Protein AF-0000000087275972 (afdb_homodimer)

Nearest PDB structures (foldseek):
  3mzk-assembly1_C  TM=5.414E-01  e=3.657E-06  Saccharomyces cerevisiae
  3mzk-assembly1_B  TM=5.253E-01  e=6.876E-06  Saccharomyces cerevisiae
  6zg5-assembly1_A  TM=3.771E-01  e=2.527E-02  Saccharomyces cerevisiae S288C
  4bzk-assembly1_A  TM=3.781E-01  e=2.527E-02  Saccharomyces cerevisiae
  8f5p-assembly1_C  TM=3.212E-01  e=9.756E-01  Leishmania tarentolae

InterPro domains:
  IPR024298 Sec16, Sec23-binding domain [PF12931] (43-301)

Solvent-accessible surface area (backbone atoms only — not comparable to full-atom values): 32521 Å² total; per-residue (Å²): 135,87,48,64,58,60,55,57,42,50,65,67,52,65,72,78,64,72,73,80,69,69,84,67,63,55,54,37,82,76,73,53,71,69,52,45,39,52,35,52,51,51,29,42,53,28,33,37,70,44,36,54,69,62,20,35,52,48,19,54,74,47,64,39,42,44,64,23,48,57,49,18,51,74,75,30,69,64,48,25,25,50,49,40,38,50,44,26,67,54,39,25,33,69,32,33,46,59,24,43,50,36,21,31,74,34,66,34,51,75,59,55,43,50,29,75,58,79,72,69,84,60,78,79,66,73,73,63,75,68,72,58,52,87,51,64,28,64,37,33,67,73,36,36,66,53,36,51,34,26,45,68,50,51,74,52,74,60,46,54,60,43,36,40,49,51,12,52,45,32,33,73,76,67,64,32,43,53,60,13,46,45,27,31,47,70,50,63,54,73,66,31,50,89,51,94,83,46,89,35,55,41,49,66,33,48,52,80,86,34,66,87,63,29,87,32,71,67,19,49,51,49,36,45,51,52,50,48,49,47,22,75,79,34,75,56,56,76,62,70,55,46,50,65,54,54,53,51,49,34,50,50,32,40,72,74,64,38,46,69,58,20,45,52,50,38,51,53,52,45,53,55,51,65,66,50,54,86,52,69,73,54,50,56,51,46,50,53,41,50,51,51,46,50,51,54,53,53,54,68,75,97,133,86,49,66,62,59,56,57,46,51,66,66,53,66,72,78,63,72,71,78,70,67,84,66,64,53,53,36,83,75,72,51,71,69,51,45,37,51,37,50,50,50,30,43,52,28,33,38,70,44,36,55,68,60,19,36,53,46,19,55,75,47,64,41,41,44,64,22,49,56,50,19,51,74,74,29,70,66,47,27,26,52,50,40,38,49,46,26,66,54,38,24,33,69,31,34,45,60,25,43,49,37,20,31,73,34,66,34,50,74,59,56,42,48,29,74,58,80,74,68,84,59,74,80,62,72,72,64,75,68,71,58,52,86,48,64,30,66,37,32,66,73,37,36,66,54,36,51,36,27,44,69,49,52,74,50,74,58,46,53,59,42,36,40,49,51,14,50,44,32,34,74,75,67,63,33,44,53,61,13,46,48,27,31,48,72,50,64,54,73,67,30,49,89,54,94,82,46,89,34,55,40,49,66,34,50,53,80,86,33,66,88,62,29,85,33,71,68,18,50,51,48,36,46,51,51,50,49,52,48,23,76,77,35,74,56,57,75,64,70,55,46,51,67,54,54,52,51,49,31,50,50,32,42,73,76,64,37,46,70,57,19,43,51,50,37,52,54,53,43,53,53,52,64,66,49,54,86,50,70,73,55,50,55,50,45,50,53,41,50,51,51,45,49,52,53,53,54,56,69,74,96

Radius of gyration: 38.17 Å; Cα contacts (8 Å, |Δi|>4): 770; chains: 2; bounding box: 52×146×64 Å

Secondary structure (DSSP, 8-state):
---HHHHHHHHHHTSS---------SB--PPPHHHHHHHHHHHHHHHHTT-HHHHHHHHHHTT-HHHHHHHHHHH-HHHHHHHHHHHHHHHB-TT-HHHHHHHHHTT-GGGGG-------S-TT-TT------SS--HHHHHTHHHHHHHHHHS--TTHHHHHHHHHHHHHHHH--HHHHHHHHHHTTPPP--S-TT-S-SSTT--TTT-TTT---HHHHHHHHHHHHHHHHH-TT---GGGHHHHHHHHHHHHHTT-HHHHHHHHHHHHHHHHHH---HHHHHHHHHHHHHHHHHHHHHH-/---HHHHHHHHHHTTT---------SB--PPPHHHHHHHHHHHHHHHHTT-HHHHHHHHHHTT-HHHHHHHHHHH-HHHHHHHHHHHHHHHB-TT-HHHHHHHHHTT-GGGGG-------S-TT-TT------SS--HHHHHTHHHHHHHHHHS--TTHHHHHHHHHHHHHHHH--HHHHHHHHHHTTPPP--S-TT-S-SSTT--TTT-TTT---HHHHHHHHHHHHHHHHH-TT---GGGHHHHHHHHHHHHHTT-HHHHHHHHHHHHHHHHHH---HHHHHHHHHHHHHHHHHHHHHH-

Structure (mmCIF, N/CA/C/O backbone):
data_AF-0000000087275972-model_v1
#
loop_
_entity.id
_entity.type
_entity.pdbx_description
1 polymer 'Sec16 Sec23-binding domain-containing protein'
#
loop_
_atom_site.group_PDB
_atom_site.id
_atom_site.type_symbol
_atom_site.label_atom_id
_atom_site.label_alt_id
_atom_site.label_comp_id
_atom_site.label_asym_id
_atom_site.label_entity_id
_atom_site.label_seq_id
_atom_site.pdbx_PDB_ins_code
_atom_site.Cartn_x
_atom_site.Cartn_y
_atom_site.Cartn_z
_atom_site.occupancy
_atom_site.B_iso_or_equiv
_atom_site.auth_seq_id
_atom_site.auth_comp_id
_atom_site.auth_asym_id
_atom_site.auth_atom_id
_atom_site.pdbx_PDB_model_num
ATOM 1 N N . MET A 1 1 ? -8.531 26.266 -3.846 1 27.31 1 MET A N 1
ATOM 2 C CA . MET A 1 1 ? -9.391 27.203 -3.127 1 27.31 1 MET A CA 1
ATOM 3 C C . MET A 1 1 ? -8.641 27.844 -1.967 1 27.31 1 MET A C 1
ATOM 5 O O . MET A 1 1 ? -8.367 27.188 -0.958 1 27.31 1 MET A O 1
ATOM 9 N N . ASP A 1 2 ? -7.723 28.781 -2.25 1 37.59 2 ASP A N 1
ATOM 10 C CA . ASP A 1 2 ? -6.762 29.516 -1.423 1 37.59 2 ASP A CA 1
ATOM 11 C C . ASP A 1 2 ? -7.473 30.359 -0.373 1 37.59 2 ASP A C 1
ATOM 13 O O . ASP A 1 2 ? -7.938 31.453 -0.67 1 37.59 2 ASP A O 1
ATOM 17 N N . GLY A 1 3 ? -8.273 29.844 0.456 1 38.28 3 GLY A N 1
ATOM 18 C CA . GLY A 1 3 ? -9.07 30.656 1.356 1 38.28 3 GLY A CA 1
ATOM 19 C C . GLY A 1 3 ? -8.234 31.531 2.277 1 38.28 3 GLY A C 1
ATOM 20 O O . GLY A 1 3 ? -7.008 31.391 2.314 1 38.28 3 GLY A O 1
ATOM 21 N N . PRO A 1 4 ? -8.844 32.562 2.795 1 45.28 4 PRO A N 1
ATOM 22 C CA . PRO A 1 4 ? -8.273 33.594 3.674 1 45.28 4 PRO A CA 1
ATOM 23 C C . PRO A 1 4 ? -7.402 33 4.781 1 45.28 4 PRO A C 1
ATOM 25 O O . PRO A 1 4 ? -6.469 33.656 5.254 1 45.28 4 PRO A O 1
ATOM 28 N N . ASP A 1 5 ? -7.715 31.906 5.195 1 44.44 5 ASP A N 1
ATOM 29 C CA . ASP A 1 5 ? -6.98 31.266 6.281 1 44.44 5 ASP A CA 1
ATOM 30 C C . ASP A 1 5 ? -5.551 30.938 5.859 1 44.44 5 ASP A C 1
ATOM 32 O O . ASP A 1 5 ? -4.625 31 6.672 1 44.44 5 ASP A O 1
ATOM 36 N N . THR A 1 6 ? -5.363 30.625 4.629 1 45.81 6 THR A N 1
ATOM 37 C CA . THR A 1 6 ? -4.02 30.375 4.125 1 45.81 6 THR A CA 1
ATOM 38 C C . THR A 1 6 ? -3.186 31.656 4.148 1 45.81 6 THR A C 1
ATOM 40 O O . THR A 1 6 ? -1.983 31.609 4.426 1 45.81 6 THR A O 1
ATOM 43 N N . ALA A 1 7 ? -3.762 32.812 3.936 1 45.69 7 ALA A N 1
ATOM 44 C CA . ALA A 1 7 ? -3.047 34.062 3.859 1 45.69 7 ALA A CA 1
ATOM 45 C C . ALA A 1 7 ? -2.521 34.5 5.23 1 45.69 7 ALA A C 1
ATOM 47 O O . ALA A 1 7 ? -1.396 34.969 5.348 1 45.69 7 ALA A O 1
ATOM 48 N N . VAL A 1 8 ? -3.289 34.344 6.215 1 46.47 8 VAL A N 1
ATOM 49 C CA . VAL A 1 8 ? -2.85 34.75 7.547 1 46.47 8 VAL A CA 1
ATOM 50 C C . VAL A 1 8 ? -1.726 33.844 8.023 1 46.47 8 VAL A C 1
ATOM 52 O O . VAL A 1 8 ? -0.76 34.281 8.641 1 46.47 8 VAL A O 1
ATOM 55 N N . THR A 1 9 ? -1.815 32.594 7.582 1 46.62 9 THR A N 1
ATOM 56 C CA . THR A 1 9 ? -0.725 31.719 7.953 1 46.62 9 THR A CA 1
ATOM 57 C C . THR A 1 9 ? 0.576 32.125 7.273 1 46.62 9 THR A C 1
ATOM 59 O O . THR A 1 9 ? 1.652 32.031 7.867 1 46.62 9 THR A O 1
ATOM 62 N N . ALA A 1 10 ? 0.474 32.656 6.094 1 47.31 10 ALA A N 1
ATOM 63 C CA . ALA A 1 10 ? 1.655 33.25 5.449 1 47.31 10 ALA A CA 1
ATOM 64 C C . ALA A 1 10 ? 2.26 34.344 6.301 1 47.31 10 ALA A C 1
ATOM 66 O O . ALA A 1 10 ? 3.475 34.562 6.301 1 47.31 10 ALA A O 1
ATOM 67 N N . LEU A 1 11 ? 1.373 35.125 6.895 1 43.75 11 LEU A N 1
ATOM 68 C CA . LEU A 1 11 ? 1.875 36.219 7.699 1 43.75 11 LEU A CA 1
ATOM 69 C C . LEU A 1 11 ? 2.781 35.719 8.82 1 43.75 11 LEU A C 1
ATOM 71 O O . LEU A 1 11 ? 3.811 36.344 9.109 1 43.75 11 LEU A O 1
ATOM 75 N N . PHE A 1 12 ? 2.375 34.688 9.445 1 46.53 12 PHE A N 1
ATOM 76 C CA . PHE A 1 12 ? 3.215 34.219 10.539 1 46.53 12 PHE A CA 1
ATOM 77 C C . PHE A 1 12 ? 4.395 33.406 10.008 1 46.53 12 PHE A C 1
ATOM 79 O O . PHE A 1 12 ? 5.395 33.25 10.703 1 46.53 12 PHE A O 1
ATOM 86 N N . SER A 1 13 ? 4.273 32.906 8.781 1 44.28 13 SER A N 1
ATOM 87 C CA . SER A 1 13 ? 5.32 32.031 8.242 1 44.28 13 SER A CA 1
ATOM 88 C C . SER A 1 13 ? 6.555 32.844 7.863 1 44.28 13 SER A C 1
ATOM 90 O O . SER A 1 13 ? 7.621 32.281 7.609 1 44.28 13 SER A O 1
ATOM 92 N N . SER A 1 14 ? 6.508 34.125 7.492 1 39.81 14 SER A N 1
ATOM 93 C CA . SER A 1 14 ? 7.711 34.781 7.016 1 39.81 14 SER A CA 1
ATOM 94 C C . SER A 1 14 ? 8.828 34.719 8.055 1 39.81 14 SER A C 1
ATOM 96 O O . SER A 1 14 ? 9.984 35 7.746 1 39.81 14 SER A O 1
ATOM 98 N N . CYS A 1 15 ? 8.656 34.781 9.336 1 36.31 15 CYS A N 1
ATOM 99 C CA . CYS A 1 15 ? 9.781 35 10.234 1 36.31 15 CYS A CA 1
ATOM 100 C C . CYS A 1 15 ? 10.742 33.812 10.211 1 36.31 15 CYS A C 1
ATOM 102 O O . CYS A 1 15 ? 11.914 33.938 10.555 1 36.31 15 CYS A O 1
ATOM 104 N N . SER A 1 16 ? 10.453 32.625 10.445 1 38.44 16 SER A N 1
ATOM 105 C CA . SER A 1 16 ? 11.445 31.641 10.859 1 38.44 16 SER A CA 1
ATOM 106 C C . SER A 1 16 ? 12.055 30.938 9.656 1 38.44 16 SER A C 1
ATOM 108 O O . SER A 1 16 ? 11.766 29.75 9.422 1 38.44 16 SER A O 1
ATOM 110 N N . SER A 1 17 ? 12.172 31.547 8.5 1 37.47 17 SER A N 1
ATOM 111 C CA . SER A 1 17 ? 12.641 30.828 7.328 1 37.47 17 SER A CA 1
ATOM 112 C C . SER A 1 17 ? 14.055 30.281 7.539 1 37.47 17 SER A C 1
ATOM 114 O O . SER A 1 17 ? 14.469 29.328 6.879 1 37.47 17 SER A O 1
ATOM 116 N N . HIS A 1 18 ? 15.016 31.188 8.047 1 35.19 18 HIS A N 1
ATOM 117 C CA . HIS A 1 18 ? 16.406 30.953 7.66 1 35.19 18 HIS A CA 1
ATOM 118 C C . HIS A 1 18 ? 16.969 29.719 8.336 1 35.19 18 HIS A C 1
ATOM 120 O O . HIS A 1 18 ? 18.188 29.516 8.375 1 35.19 18 HIS A O 1
ATOM 126 N N . SER A 1 19 ? 16.484 29.219 9.352 1 36.25 19 SER A N 1
ATOM 127 C CA . SER A 1 19 ? 17.422 28.312 10.008 1 36.25 19 SER A CA 1
ATOM 128 C C . SER A 1 19 ? 17.922 27.25 9.039 1 36.25 19 SER A C 1
ATOM 130 O O . SER A 1 19 ? 17.141 26.672 8.281 1 36.25 19 SER A O 1
ATOM 132 N N . ALA A 1 20 ? 19.188 27.438 8.562 1 37 20 ALA A N 1
ATOM 133 C CA . ALA A 1 20 ? 20.062 26.484 7.895 1 37 20 ALA A CA 1
ATOM 134 C C . ALA A 1 20 ? 19.75 25.047 8.32 1 37 20 ALA A C 1
ATOM 136 O O . ALA A 1 20 ? 20.078 24.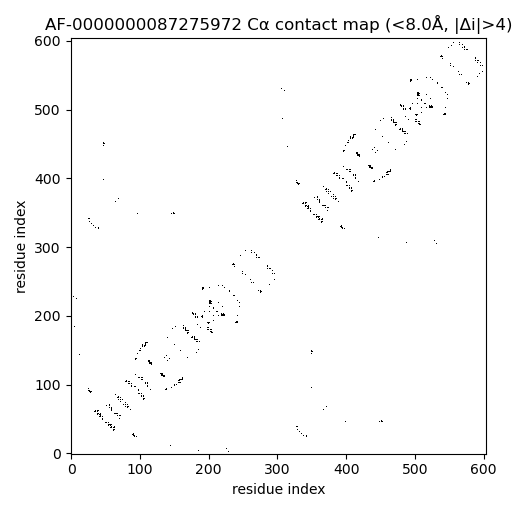641 9.438 1 37 20 ALA A O 1
ATOM 137 N N . ARG A 1 21 ? 18.719 24.5 8.039 1 41.66 21 ARG A N 1
ATOM 138 C CA . ARG A 1 21 ? 18.203 23.172 8.344 1 41.66 21 ARG A CA 1
ATOM 139 C C . ARG A 1 21 ? 19.266 22.109 8.125 1 41.66 21 ARG A C 1
ATOM 141 O O . ARG A 1 21 ? 19.703 21.875 6.996 1 41.66 21 ARG A O 1
ATOM 148 N N . MET A 1 22 ? 20.141 22.031 8.977 1 41.03 22 MET A N 1
ATOM 149 C CA . MET A 1 22 ? 20.969 20.844 9.062 1 41.03 22 MET A CA 1
ATOM 150 C C . MET A 1 22 ? 20.25 19.625 8.484 1 41.03 22 MET A C 1
ATOM 152 O O . MET A 1 22 ? 19.078 19.391 8.781 1 41.03 22 MET A O 1
ATOM 156 N N . ARG A 1 23 ? 20.703 19.109 7.395 1 49.19 23 ARG A N 1
ATOM 157 C CA . ARG A 1 23 ? 20.359 17.938 6.609 1 49.19 23 ARG A CA 1
ATOM 158 C C . ARG A 1 23 ? 19.906 16.797 7.512 1 49.19 23 ARG A C 1
ATOM 160 O O . ARG A 1 23 ? 20.703 15.891 7.82 1 49.19 23 ARG A O 1
ATOM 167 N N . ASP A 1 24 ? 19.141 17.109 8.648 1 62.16 24 ASP A N 1
ATOM 168 C CA . ASP A 1 24 ? 18.734 16.031 9.539 1 62.16 24 ASP A CA 1
ATOM 169 C C . ASP A 1 24 ? 18.062 14.906 8.766 1 62.16 24 ASP A C 1
ATOM 171 O O . ASP A 1 24 ? 17.219 15.164 7.887 1 62.16 24 ASP A O 1
ATOM 175 N N . HIS A 1 25 ? 18.703 13.914 8.734 1 79.69 25 HIS A N 1
ATOM 176 C CA . HIS A 1 25 ? 18.25 12.68 8.109 1 79.69 25 HIS A CA 1
ATOM 177 C C . HIS A 1 25 ? 16.812 12.344 8.523 1 79.69 25 HIS A C 1
ATOM 179 O O . HIS A 1 25 ? 16.5 12.281 9.711 1 79.69 25 HIS A O 1
ATOM 185 N N . CYS A 1 26 ? 15.977 12.414 7.539 1 85.75 26 CYS A N 1
ATOM 186 C CA . CYS A 1 26 ? 14.57 12.148 7.82 1 85.75 26 CYS A CA 1
ATOM 187 C C . CYS A 1 26 ? 14.336 10.656 8.047 1 85.75 26 CYS A C 1
ATOM 189 O O . CYS A 1 26 ? 13.344 10.273 8.68 1 85.75 26 CYS A O 1
ATOM 191 N N . MET A 1 27 ? 15.25 9.867 7.605 1 89.69 27 MET A N 1
ATOM 192 C CA . MET A 1 27 ? 15.078 8.422 7.738 1 89.69 27 MET A CA 1
ATOM 193 C C . MET A 1 27 ? 16 7.859 8.812 1 89.69 27 MET A C 1
ATOM 195 O O . MET A 1 27 ? 17.094 8.398 9.047 1 89.69 27 MET A O 1
ATOM 199 N N . LYS A 1 28 ? 15.523 6.852 9.391 1 86.12 28 LYS A N 1
ATOM 200 C CA . LYS A 1 28 ? 16.344 6.141 10.359 1 86.12 28 LYS A CA 1
ATOM 201 C C . LYS A 1 28 ? 16.297 4.633 10.125 1 86.12 28 LYS A C 1
ATOM 203 O O . LYS A 1 28 ? 15.414 4.137 9.43 1 86.12 28 LYS A O 1
ATOM 208 N N . ASN A 1 29 ? 17.234 3.852 10.617 1 84.06 29 ASN A N 1
ATOM 209 C CA . ASN A 1 29 ? 17.281 2.395 10.648 1 84.06 29 ASN A CA 1
ATOM 210 C C . ASN A 1 29 ? 17.141 1.801 9.25 1 84.06 29 ASN A C 1
ATOM 212 O O . ASN A 1 29 ? 16.328 0.915 9.023 1 84.06 29 ASN A O 1
ATOM 216 N N . ILE A 1 30 ? 17.938 2.266 8.391 1 87.12 30 ILE A N 1
ATOM 217 C CA . ILE A 1 30 ? 17.922 1.726 7.039 1 87.12 30 ILE A CA 1
ATOM 218 C C . ILE A 1 30 ? 18.734 0.424 7 1 87.12 30 ILE A C 1
ATOM 220 O O . ILE A 1 30 ? 19.938 0.419 7.266 1 87.12 30 ILE A O 1
ATOM 224 N N . PRO A 1 31 ? 18.062 -0.615 6.641 1 89.75 31 PRO A N 1
ATOM 225 C CA . PRO A 1 31 ? 18.75 -1.904 6.617 1 89.75 31 PRO A CA 1
ATOM 226 C C . PRO A 1 31 ? 19.828 -1.974 5.531 1 89.75 31 PRO A C 1
ATOM 228 O O . PRO A 1 31 ? 19.75 -1.249 4.539 1 89.75 31 PRO A O 1
ATOM 231 N N . SER A 1 32 ? 20.797 -2.904 5.828 1 90.44 32 SER A N 1
ATOM 232 C CA . SER A 1 32 ? 21.844 -3.137 4.84 1 90.44 32 SER A CA 1
ATOM 233 C C . SER A 1 32 ? 21.328 -3.963 3.668 1 90.44 32 SER A C 1
ATOM 235 O O . SER A 1 32 ? 20.266 -4.582 3.76 1 90.44 32 SER A O 1
ATOM 237 N N . GLU A 1 33 ? 22.094 -3.951 2.596 1 88.44 33 GLU A N 1
ATOM 238 C CA . GLU A 1 33 ? 21.719 -4.703 1.401 1 88.44 33 GLU A CA 1
ATOM 239 C C . GLU A 1 33 ? 21.594 -6.191 1.704 1 88.44 33 GLU A C 1
ATOM 241 O O . GLU A 1 33 ? 20.672 -6.852 1.233 1 88.44 33 GLU A O 1
ATOM 246 N N . ASN A 1 34 ? 22.5 -6.742 2.414 1 90.31 34 ASN A N 1
ATOM 247 C CA . ASN A 1 34 ? 22.484 -8.156 2.762 1 90.31 34 ASN A CA 1
ATOM 248 C C . ASN A 1 34 ? 21.25 -8.523 3.586 1 90.31 34 ASN A C 1
ATOM 250 O O . ASN A 1 34 ? 20.656 -9.586 3.396 1 90.31 34 ASN A O 1
ATOM 254 N N . GLN A 1 35 ? 20.906 -7.617 4.484 1 91.75 35 GLN A N 1
ATOM 255 C CA . GLN A 1 35 ? 19.719 -7.844 5.305 1 91.75 35 GLN A CA 1
ATOM 256 C C . GLN A 1 35 ? 18.453 -7.832 4.453 1 91.75 35 GLN A C 1
ATOM 258 O O . GLN A 1 35 ? 17.562 -8.664 4.652 1 91.75 35 GLN A O 1
ATOM 263 N N . ILE A 1 36 ? 18.438 -6.926 3.529 1 92.75 36 ILE A N 1
ATOM 264 C CA . ILE A 1 36 ? 17.281 -6.805 2.65 1 92.75 36 ILE A CA 1
ATOM 265 C C . ILE A 1 36 ? 17.141 -8.07 1.804 1 92.75 36 ILE A C 1
ATOM 267 O O . ILE A 1 36 ? 16.031 -8.609 1.66 1 92.75 36 ILE A O 1
ATOM 271 N N . GLN A 1 37 ? 18.234 -8.578 1.305 1 92.5 37 GLN A N 1
ATOM 272 C CA . GLN A 1 37 ? 18.234 -9.781 0.486 1 92.5 37 GLN A CA 1
ATOM 273 C C . GLN A 1 37 ? 17.766 -10.992 1.292 1 92.5 37 GLN A C 1
ATOM 275 O O . GLN A 1 37 ? 16.953 -11.789 0.816 1 92.5 37 GLN A O 1
ATOM 280 N N . ALA A 1 38 ? 18.266 -11.055 2.424 1 93.5 38 ALA A N 1
ATOM 281 C CA . ALA A 1 38 ? 17.906 -12.172 3.287 1 93.5 38 ALA A CA 1
ATOM 282 C C . ALA A 1 38 ? 16.422 -12.125 3.641 1 93.5 38 ALA A C 1
ATOM 284 O O . ALA A 1 38 ? 15.742 -13.156 3.637 1 93.5 38 ALA A O 1
ATOM 285 N N . THR A 1 39 ? 15.984 -10.961 4.004 1 95.44 39 THR A N 1
ATOM 286 C CA . THR A 1 39 ? 14.578 -10.797 4.344 1 95.44 39 THR A CA 1
ATOM 287 C C . THR A 1 39 ? 13.688 -11.141 3.148 1 95.44 39 THR A C 1
ATOM 289 O O . THR A 1 39 ? 12.695 -11.852 3.291 1 95.44 39 THR A O 1
ATOM 292 N N . ALA A 1 40 ? 14.078 -10.664 1.975 1 95.5 40 ALA A N 1
ATOM 293 C CA . ALA A 1 40 ? 13.297 -10.898 0.767 1 95.5 40 ALA A CA 1
ATOM 294 C C . ALA A 1 40 ? 13.203 -12.391 0.463 1 95.5 40 ALA A C 1
ATOM 296 O O . ALA A 1 40 ? 12.141 -12.891 0.076 1 95.5 40 ALA A O 1
ATOM 297 N N . GLN A 1 41 ? 14.281 -13.055 0.616 1 94.88 41 GLN A N 1
ATOM 298 C CA . GLN A 1 41 ? 14.305 -14.492 0.365 1 94.88 41 GLN A CA 1
ATOM 299 C C . GLN A 1 41 ? 13.383 -15.234 1.326 1 94.88 41 GLN A C 1
ATOM 301 O O . GLN A 1 41 ? 12.641 -16.125 0.916 1 94.88 41 GLN A O 1
ATOM 306 N N . GLU A 1 42 ? 13.461 -14.852 2.51 1 96.25 42 GLU A N 1
ATOM 307 C CA . GLU A 1 42 ? 12.609 -15.492 3.508 1 96.25 42 GLU A CA 1
ATOM 308 C C . GLU A 1 42 ? 11.133 -15.188 3.256 1 96.25 42 GLU A C 1
ATOM 310 O O . GLU A 1 42 ? 10.273 -16.062 3.396 1 96.25 42 GLU A O 1
ATOM 315 N N . VAL A 1 43 ? 10.844 -13.961 2.953 1 97.19 43 VAL A N 1
ATOM 316 C CA . VAL A 1 43 ? 9.477 -13.57 2.648 1 97.19 43 VAL A CA 1
ATOM 317 C C . VAL A 1 43 ? 8.953 -14.367 1.46 1 97.19 43 VAL A C 1
ATOM 319 O O . VAL A 1 43 ? 7.828 -14.875 1.485 1 97.19 43 VAL A O 1
ATOM 322 N N . GLN A 1 44 ? 9.812 -14.539 0.476 1 96.19 44 GLN A N 1
ATOM 323 C CA . GLN A 1 44 ? 9.43 -15.32 -0.696 1 96.19 44 GLN A CA 1
ATOM 324 C C . GLN A 1 44 ? 9.125 -16.766 -0.318 1 96.19 44 GLN A C 1
ATOM 326 O O . GLN A 1 44 ? 8.125 -17.328 -0.753 1 96.19 44 GLN A O 1
ATOM 331 N N . ASN A 1 45 ? 9.945 -17.328 0.457 1 95.88 45 ASN A N 1
ATOM 332 C CA . ASN A 1 45 ? 9.758 -18.719 0.881 1 95.88 45 ASN A CA 1
ATOM 333 C C . ASN A 1 45 ? 8.445 -18.891 1.635 1 95.88 45 ASN A C 1
ATOM 335 O O . ASN A 1 45 ? 7.742 -19.891 1.428 1 95.88 45 ASN A O 1
ATOM 339 N N . LEU A 1 46 ? 8.164 -18 2.467 1 97 46 LEU A N 1
ATOM 340 C CA . LEU A 1 46 ? 6.934 -18.062 3.246 1 97 46 LEU A CA 1
ATOM 341 C C . LEU A 1 46 ? 5.711 -17.906 2.344 1 97 46 LEU A C 1
ATOM 343 O O . LEU A 1 46 ? 4.715 -18.609 2.525 1 97 46 LEU A O 1
ATOM 347 N N . LEU A 1 47 ? 5.793 -17.047 1.389 1 96.56 47 LEU A N 1
ATOM 348 C CA . LEU A 1 47 ? 4.676 -16.828 0.476 1 96.56 47 LEU A CA 1
ATOM 349 C C . LEU A 1 47 ? 4.449 -18.047 -0.411 1 96.56 47 LEU A C 1
ATOM 351 O O . LEU A 1 47 ? 3.307 -18.406 -0.7 1 96.56 47 LEU A O 1
ATOM 355 N N . VAL A 1 48 ? 5.582 -18.609 -0.819 1 95.69 48 VAL A N 1
ATOM 356 C CA . VAL A 1 48 ? 5.508 -19.828 -1.626 1 95.69 48 VAL A CA 1
ATOM 357 C C . VAL A 1 48 ? 4.828 -20.938 -0.83 1 95.69 48 VAL A C 1
ATOM 359 O O . VAL A 1 48 ? 4.094 -21.75 -1.394 1 95.69 48 VAL A O 1
ATOM 362 N N . SER A 1 49 ? 5.008 -20.891 0.439 1 95.38 49 SER A N 1
ATOM 363 C CA . SER A 1 49 ? 4.441 -21.922 1.316 1 95.38 49 SER A CA 1
ATOM 364 C C . SER A 1 49 ? 3.029 -21.547 1.76 1 95.38 49 SER A C 1
ATOM 366 O O . SER A 1 49 ? 2.393 -22.281 2.512 1 95.38 49 SER A O 1
ATOM 368 N N . GLY A 1 50 ? 2.57 -20.391 1.434 1 94.5 50 GLY A N 1
ATOM 369 C CA . GLY A 1 50 ? 1.208 -19.969 1.72 1 94.5 50 GLY A CA 1
ATOM 370 C C . GLY A 1 50 ? 1.053 -19.344 3.088 1 94.5 50 GLY A C 1
ATOM 371 O O . GLY A 1 50 ? -0.068 -19.141 3.562 1 94.5 50 GLY A O 1
ATOM 372 N N . LYS A 1 51 ? 2.092 -19.109 3.725 1 97.25 51 LYS A N 1
ATOM 373 C CA . LYS A 1 51 ? 2.074 -18.469 5.039 1 97.25 51 LYS A CA 1
ATOM 374 C C . LYS A 1 51 ? 2.111 -16.953 4.918 1 97.25 51 LYS A C 1
ATOM 376 O O . LYS A 1 51 ? 3.117 -16.312 5.25 1 97.25 51 LYS A O 1
ATOM 381 N N . ARG A 1 52 ? 1.047 -16.406 4.617 1 96.94 52 ARG A N 1
ATOM 382 C CA . ARG A 1 52 ? 0.958 -15 4.254 1 96.94 52 ARG A CA 1
ATOM 383 C C . ARG A 1 52 ? 1.182 -14.109 5.469 1 96.94 52 ARG A C 1
ATOM 385 O O . ARG A 1 52 ? 1.907 -13.117 5.391 1 96.94 52 ARG A O 1
ATOM 392 N N . LYS A 1 53 ? 0.549 -14.422 6.594 1 97.62 53 LYS A N 1
ATOM 393 C CA . LYS A 1 53 ? 0.676 -13.602 7.793 1 97.62 53 LYS A CA 1
ATOM 394 C C . LYS A 1 53 ? 2.107 -13.625 8.32 1 97.62 53 LYS A C 1
ATOM 396 O O . LYS A 1 53 ? 2.635 -12.586 8.734 1 97.62 53 LYS A O 1
ATOM 401 N N . ASP A 1 54 ? 2.672 -14.781 8.281 1 98.19 54 ASP A N 1
ATOM 402 C CA . ASP A 1 54 ? 4.07 -14.891 8.688 1 98.19 54 ASP A CA 1
ATOM 403 C C . ASP A 1 54 ? 4.977 -14.094 7.754 1 98.19 54 ASP A C 1
ATOM 405 O O . ASP A 1 54 ? 5.941 -13.469 8.203 1 98.19 54 ASP A O 1
ATOM 409 N N . ALA A 1 55 ? 4.703 -14.172 6.512 1 98.12 55 ALA A N 1
ATOM 410 C CA . ALA A 1 55 ? 5.469 -13.406 5.527 1 98.12 55 ALA A CA 1
ATOM 411 C C . ALA A 1 55 ? 5.375 -11.914 5.797 1 98.12 55 ALA A C 1
ATOM 413 O O . ALA A 1 55 ? 6.375 -11.195 5.723 1 98.12 55 ALA A O 1
ATOM 414 N N . LEU A 1 56 ? 4.176 -11.43 6.105 1 98.25 56 LEU A N 1
ATOM 415 C CA . LEU A 1 56 ? 3.973 -10.031 6.441 1 98.25 56 LEU A CA 1
ATOM 416 C C . LEU A 1 56 ? 4.797 -9.633 7.664 1 98.25 56 LEU A C 1
ATOM 418 O O . LEU A 1 56 ? 5.484 -8.617 7.652 1 98.25 56 LEU A O 1
ATOM 422 N N . GLN A 1 57 ? 4.738 -10.414 8.703 1 97.88 57 GLN A N 1
ATOM 423 C CA . GLN A 1 57 ? 5.484 -10.141 9.922 1 97.88 57 GLN A CA 1
ATOM 424 C C . GLN A 1 57 ? 6.984 -10.07 9.648 1 97.88 57 GLN A C 1
ATOM 426 O O . GLN A 1 57 ? 7.672 -9.172 10.141 1 97.88 57 GLN A O 1
ATOM 431 N N . TYR A 1 58 ? 7.461 -11.023 8.914 1 97.25 58 TYR A N 1
ATOM 432 C CA . TYR A 1 58 ? 8.883 -11.062 8.586 1 97.25 58 TYR A CA 1
ATOM 433 C C . TYR A 1 58 ? 9.281 -9.859 7.742 1 97.25 58 TYR A C 1
ATOM 435 O O . TYR A 1 58 ? 10.367 -9.305 7.918 1 97.25 58 TYR A O 1
ATOM 443 N N . ALA A 1 59 ? 8.492 -9.469 6.742 1 97.81 59 ALA A N 1
ATOM 444 C CA . ALA A 1 59 ? 8.758 -8.297 5.91 1 97.81 59 ALA A CA 1
ATOM 445 C C . ALA A 1 59 ? 8.812 -7.027 6.754 1 97.81 59 ALA A C 1
ATOM 447 O O . ALA A 1 59 ? 9.656 -6.16 6.527 1 97.81 59 ALA A O 1
ATOM 448 N N . GLN A 1 60 ? 7.918 -6.934 7.723 1 96.94 60 GLN A N 1
ATOM 449 C CA . GLN A 1 60 ? 7.887 -5.781 8.617 1 96.94 60 GLN A CA 1
ATOM 450 C C . GLN A 1 60 ? 9.141 -5.727 9.484 1 96.94 60 GLN A C 1
ATOM 452 O O . GLN A 1 60 ? 9.758 -4.668 9.625 1 96.94 60 GLN A O 1
ATOM 457 N N . GLU A 1 61 ? 9.484 -6.844 10.023 1 95.31 61 GLU A N 1
ATOM 458 C CA . GLU A 1 61 ? 10.648 -6.922 10.898 1 95.31 61 GLU A CA 1
ATOM 459 C C . GLU A 1 61 ? 11.93 -6.605 10.133 1 95.31 61 GLU A C 1
ATOM 461 O O . GLU A 1 61 ? 12.852 -5.996 10.68 1 95.31 61 GLU A O 1
ATOM 466 N N . GLY A 1 62 ? 11.953 -7.062 8.977 1 94.38 62 GLY A N 1
ATOM 467 C CA . GLY A 1 62 ? 13.125 -6.812 8.148 1 94.38 62 GLY A CA 1
ATOM 468 C C . GLY A 1 62 ? 13.055 -5.496 7.398 1 94.38 62 GLY A C 1
ATOM 469 O O . GLY A 1 62 ? 13.945 -5.18 6.605 1 94.38 62 GLY A O 1
ATOM 470 N N . GLN A 1 63 ? 12.023 -4.75 7.52 1 93.88 63 GLN A N 1
ATOM 471 C CA . GLN A 1 63 ? 11.812 -3.416 6.973 1 93.88 63 GLN A CA 1
ATOM 472 C C . GLN A 1 63 ? 11.766 -3.449 5.445 1 93.88 63 GLN A C 1
ATOM 474 O O . GLN A 1 63 ? 12.352 -2.596 4.781 1 93.88 63 GLN A O 1
ATOM 479 N N . LEU A 1 64 ? 11.305 -4.523 4.914 1 95.06 64 LEU A N 1
ATOM 480 C CA . LEU A 1 64 ? 10.953 -4.598 3.498 1 95.06 64 LEU A CA 1
ATOM 481 C C . LEU A 1 64 ? 9.555 -4.039 3.256 1 95.06 64 LEU A C 1
ATOM 483 O O . LEU A 1 64 ? 8.617 -4.793 3.008 1 95.06 64 LEU A O 1
ATOM 487 N N . TRP A 1 65 ? 9.461 -2.771 3.199 1 95.88 65 TRP A N 1
ATOM 488 C CA . TRP A 1 65 ? 8.18 -2.098 3.355 1 95.88 65 TRP A CA 1
ATOM 489 C C . TRP A 1 65 ? 7.34 -2.217 2.086 1 95.88 65 TRP A C 1
ATOM 491 O O . TRP A 1 65 ? 6.113 -2.281 2.146 1 95.88 65 TRP A O 1
ATOM 501 N N . GLY A 1 66 ? 7.969 -2.164 0.932 1 96.06 66 GLY A N 1
ATOM 502 C CA . GLY A 1 66 ? 7.191 -2.342 -0.286 1 96.06 66 GLY A CA 1
ATOM 503 C C . GLY A 1 66 ? 6.316 -3.58 -0.262 1 96.06 66 GLY A C 1
ATOM 504 O O . GLY A 1 66 ? 5.09 -3.479 -0.198 1 96.06 66 GLY A O 1
ATOM 505 N N . PRO A 1 67 ? 6.961 -4.707 -0.21 1 96.5 67 PRO A N 1
ATOM 506 C CA . PRO A 1 67 ? 6.211 -5.961 -0.121 1 96.5 67 PRO A CA 1
ATOM 507 C C . PRO A 1 67 ? 5.309 -6.023 1.11 1 96.5 67 PRO A C 1
ATOM 509 O O . PRO A 1 67 ? 4.195 -6.547 1.039 1 96.5 67 PRO A O 1
ATOM 512 N N . ALA A 1 68 ? 5.73 -5.496 2.211 1 97.94 68 ALA A N 1
ATOM 513 C CA . ALA A 1 68 ? 4.93 -5.52 3.434 1 97.94 68 ALA A CA 1
ATOM 514 C C . ALA A 1 68 ? 3.598 -4.805 3.232 1 97.94 68 ALA A C 1
ATOM 516 O O . ALA A 1 68 ? 2.547 -5.312 3.629 1 97.94 68 ALA A O 1
ATOM 517 N N . LEU A 1 69 ? 3.678 -3.666 2.594 1 97.94 69 LEU A N 1
ATOM 518 C CA . LEU A 1 69 ? 2.469 -2.871 2.402 1 97.94 69 LEU A CA 1
ATOM 519 C C . LEU A 1 69 ? 1.526 -3.549 1.412 1 97.94 69 LEU A C 1
ATOM 521 O O . LEU A 1 69 ? 0.309 -3.541 1.604 1 97.94 69 LEU A O 1
ATOM 525 N N . ILE A 1 70 ? 2.072 -4.156 0.386 1 97.38 70 ILE A N 1
ATOM 526 C CA . ILE A 1 70 ? 1.273 -4.867 -0.606 1 97.38 70 ILE A CA 1
ATOM 527 C C . ILE A 1 70 ? 0.553 -6.039 0.056 1 97.38 70 ILE A C 1
ATOM 529 O O . ILE A 1 70 ? -0.655 -6.211 -0.118 1 97.38 70 ILE A O 1
ATOM 533 N N . LEU A 1 71 ? 1.307 -6.805 0.807 1 97.06 71 LEU A N 1
ATOM 534 C CA . LEU A 1 71 ? 0.75 -7.965 1.49 1 97.06 71 LEU A CA 1
ATOM 535 C C . LEU A 1 71 ? -0.292 -7.543 2.52 1 97.06 71 LEU A C 1
ATOM 537 O O . LEU A 1 71 ? -1.342 -8.18 2.643 1 97.06 71 LEU A O 1
ATOM 541 N N . ALA A 1 72 ? 0.022 -6.484 3.266 1 97.69 72 ALA A N 1
ATOM 542 C CA . ALA A 1 72 ? -0.891 -6 4.297 1 97.69 72 ALA A CA 1
ATOM 543 C C . ALA A 1 72 ? -2.229 -5.582 3.691 1 97.69 72 ALA A C 1
ATOM 545 O O . ALA A 1 72 ? -3.289 -5.895 4.242 1 97.69 72 ALA A O 1
ATOM 546 N N . LEU A 1 73 ? -2.166 -4.883 2.592 1 95.69 73 LEU A N 1
ATOM 547 C CA . LEU A 1 73 ? -3.389 -4.426 1.94 1 95.69 73 LEU A CA 1
ATOM 548 C C . LEU A 1 73 ? -4.242 -5.609 1.491 1 95.69 73 LEU A C 1
ATOM 550 O O . LEU A 1 73 ? -5.469 -5.559 1.567 1 95.69 73 LEU A O 1
ATOM 554 N N . GLN A 1 74 ? -3.625 -6.688 1.001 1 94.12 74 GLN A N 1
ATOM 555 C CA . GLN A 1 74 ? -4.336 -7.883 0.561 1 94.12 74 GLN A CA 1
ATOM 556 C C . GLN A 1 74 ? -5.023 -8.578 1.733 1 94.12 74 GLN A C 1
ATOM 558 O O . GLN A 1 74 ? -6.086 -9.18 1.567 1 94.12 74 GLN A O 1
ATOM 563 N N . LEU A 1 75 ? -4.371 -8.492 2.869 1 95.88 75 LEU A N 1
ATOM 564 C CA . LEU A 1 75 ? -4.895 -9.18 4.047 1 95.88 75 LEU A CA 1
ATOM 565 C C . LEU A 1 75 ? -6.047 -8.398 4.664 1 95.88 75 LEU A C 1
ATOM 567 O O . LEU A 1 75 ? -6.906 -8.969 5.332 1 95.88 75 LEU A O 1
ATOM 571 N N . GLY A 1 76 ? -6.012 -7.031 4.578 1 95.31 76 GLY A N 1
ATOM 572 C CA . GLY A 1 76 ? -7.102 -6.215 5.086 1 95.31 76 GLY A CA 1
ATOM 573 C C . GLY A 1 76 ? -6.66 -4.828 5.516 1 95.31 76 GLY A C 1
ATOM 574 O O . GLY A 1 76 ? -5.461 -4.574 5.672 1 95.31 76 GLY A O 1
ATOM 575 N N . ASP A 1 77 ? -7.641 -3.953 5.82 1 95.38 77 ASP A N 1
ATOM 576 C CA . ASP A 1 77 ? -7.387 -2.549 6.129 1 95.38 77 ASP A CA 1
ATOM 577 C C . ASP A 1 77 ? -6.656 -2.404 7.461 1 95.38 77 ASP A C 1
ATOM 579 O O . ASP A 1 77 ? -5.812 -1.52 7.617 1 95.38 77 ASP A O 1
ATOM 583 N N . GLN A 1 78 ? -6.996 -3.242 8.328 1 96.81 78 GLN A N 1
ATOM 584 C CA . GLN A 1 78 ? -6.352 -3.162 9.633 1 96.81 78 GLN A CA 1
ATOM 585 C C . GLN A 1 78 ? -4.875 -3.521 9.539 1 96.81 78 GLN A C 1
ATOM 587 O O . GLN A 1 78 ? -4.031 -2.865 10.156 1 96.81 78 GLN A O 1
ATOM 592 N N . PHE A 1 79 ? -4.605 -4.578 8.781 1 97.56 79 PHE A N 1
ATOM 593 C CA . PHE A 1 79 ? -3.217 -4.965 8.562 1 97.56 79 PHE A CA 1
ATOM 594 C C . PHE A 1 79 ? -2.447 -3.846 7.867 1 97.56 79 PHE A C 1
ATOM 596 O O . PHE A 1 79 ? -1.297 -3.57 8.211 1 97.56 79 PHE A O 1
ATOM 603 N N . TYR A 1 80 ? -3.158 -3.285 6.969 1 97.38 80 TYR A N 1
ATOM 604 C CA . TYR A 1 80 ? -2.561 -2.168 6.246 1 97.38 80 TYR A CA 1
ATOM 605 C C . TYR A 1 80 ? -2.23 -1.021 7.195 1 97.38 80 TYR A C 1
ATOM 607 O O . TYR A 1 80 ? -1.094 -0.543 7.23 1 97.38 80 TYR A O 1
ATOM 615 N N . ALA A 1 81 ? -3.135 -0.545 7.961 1 96.62 81 ALA A N 1
ATOM 616 C CA . ALA A 1 81 ? -2.947 0.555 8.906 1 96.62 81 ALA A CA 1
ATOM 617 C C . ALA A 1 81 ? -1.824 0.249 9.891 1 96.62 81 ALA A C 1
ATOM 619 O O . ALA A 1 81 ? -0.976 1.103 10.164 1 96.62 81 ALA A O 1
ATOM 620 N N . ASP A 1 82 ? -1.823 -0.934 10.336 1 96.94 82 ASP A N 1
ATOM 621 C CA . ASP A 1 82 ? -0.81 -1.351 11.305 1 96.94 82 ASP A CA 1
ATOM 622 C C . ASP A 1 82 ? 0.582 -1.343 10.672 1 96.94 82 ASP A C 1
ATOM 624 O O . ASP A 1 82 ? 1.563 -0.991 11.336 1 96.94 82 ASP A O 1
ATOM 628 N N . THR A 1 83 ? 0.647 -1.801 9.484 1 97.94 83 THR A N 1
ATOM 629 C CA . THR A 1 83 ? 1.93 -1.84 8.789 1 97.94 83 THR A CA 1
ATOM 630 C C . THR A 1 83 ? 2.451 -0.429 8.531 1 97.94 83 THR A C 1
ATOM 632 O O . THR A 1 83 ? 3.641 -0.159 8.719 1 97.94 83 THR A O 1
ATOM 635 N N . VAL A 1 84 ? 1.57 0.497 8.102 1 97.5 84 VAL A N 1
ATOM 636 C CA . VAL A 1 84 ? 1.961 1.886 7.887 1 97.5 84 VAL A CA 1
ATOM 637 C C . VAL A 1 84 ? 2.461 2.494 9.195 1 97.5 84 VAL A C 1
ATOM 639 O O . VAL A 1 84 ? 3.471 3.203 9.211 1 97.5 84 VAL A O 1
ATOM 642 N N . LYS A 1 85 ? 1.767 2.205 10.219 1 95.88 85 LYS A N 1
ATOM 643 C CA . LYS A 1 85 ? 2.158 2.686 11.539 1 95.88 85 LYS A CA 1
ATOM 644 C C . LYS A 1 85 ? 3.549 2.184 11.914 1 95.88 85 LYS A C 1
ATOM 646 O O . LYS A 1 85 ? 4.398 2.963 12.352 1 95.88 85 LYS A O 1
ATOM 651 N N . LYS A 1 86 ? 3.762 0.923 11.742 1 94.81 86 LYS A N 1
ATOM 652 C CA . LYS A 1 86 ? 5.055 0.329 12.062 1 94.81 86 LYS A CA 1
ATOM 653 C C . LYS A 1 86 ? 6.168 0.945 11.219 1 94.81 86 LYS A C 1
ATOM 655 O O . LYS A 1 86 ? 7.258 1.222 11.719 1 94.81 86 LYS A O 1
ATOM 660 N N . MET A 1 87 ? 5.906 1.086 9.969 1 95.75 87 MET A N 1
ATOM 661 C CA . MET A 1 87 ? 6.879 1.718 9.078 1 95.75 87 MET A CA 1
ATOM 662 C C . MET A 1 87 ? 7.219 3.125 9.562 1 95.75 87 MET A C 1
ATOM 664 O O . MET A 1 87 ? 8.391 3.508 9.594 1 95.75 87 MET A O 1
ATOM 668 N N . ALA A 1 88 ? 6.199 3.895 9.906 1 94.25 88 ALA A N 1
ATOM 669 C CA . ALA A 1 88 ? 6.395 5.266 10.367 1 94.25 88 ALA A CA 1
ATOM 670 C C . ALA A 1 88 ? 7.309 5.309 11.594 1 94.25 88 ALA A C 1
ATOM 672 O O . ALA A 1 88 ? 8.219 6.145 11.664 1 94.25 88 ALA A O 1
ATOM 673 N N . TYR A 1 89 ? 7.102 4.387 12.445 1 91.38 89 TYR A N 1
ATOM 674 C CA . TYR A 1 89 ? 7.867 4.363 13.688 1 91.38 89 TYR A CA 1
ATOM 675 C C . TYR A 1 89 ? 9.305 3.934 13.438 1 91.38 89 TYR A C 1
ATOM 677 O O . TYR A 1 89 ? 10.234 4.488 14.023 1 91.38 89 TYR A O 1
ATOM 685 N N . CYS A 1 90 ? 9.5 2.973 12.547 1 90.75 90 CYS A N 1
ATOM 686 C CA . CYS A 1 90 ? 10.812 2.361 12.352 1 90.75 90 CYS A CA 1
ATOM 687 C C . CYS A 1 90 ? 11.641 3.152 11.344 1 90.75 90 CYS A C 1
ATOM 689 O O . CYS A 1 90 ? 12.852 3.277 11.492 1 90.75 90 CYS A O 1
ATOM 691 N N . HIS A 1 91 ? 10.914 3.678 10.406 1 90.44 91 HIS A N 1
ATOM 692 C CA . HIS A 1 91 ? 11.625 4.145 9.227 1 90.44 91 HIS A CA 1
ATOM 693 C C . HIS A 1 91 ? 11.844 5.652 9.273 1 90.44 91 HIS A C 1
ATOM 695 O O . HIS A 1 91 ? 12.781 6.168 8.664 1 90.44 91 HIS A O 1
ATOM 701 N N . PHE A 1 92 ? 11.062 6.418 10.023 1 92.25 92 PHE A N 1
ATOM 702 C CA . PHE A 1 92 ? 11.141 7.875 9.992 1 92.25 92 PHE A CA 1
ATOM 703 C C . PHE A 1 92 ? 11.484 8.422 11.375 1 92.25 92 PHE A C 1
ATOM 705 O O . PHE A 1 92 ? 11.086 7.852 12.391 1 92.25 92 PHE A O 1
ATOM 712 N N . LYS A 1 93 ? 12.203 9.484 11.32 1 89.06 93 LYS A N 1
ATOM 713 C CA . LYS A 1 93 ? 12.562 10.164 12.562 1 89.06 93 LYS A CA 1
ATOM 714 C C . LYS A 1 93 ? 11.328 10.695 13.281 1 89.06 93 LYS A C 1
ATOM 716 O O . LYS A 1 93 ? 10.398 11.188 12.633 1 89.06 93 LYS A O 1
ATOM 721 N N . SER A 1 94 ? 11.383 10.695 14.609 1 88.12 94 SER A N 1
ATOM 722 C CA . SER A 1 94 ? 10.273 11.18 15.422 1 88.12 94 SER A CA 1
ATOM 723 C C . SER A 1 94 ? 10.016 12.664 15.18 1 88.12 94 SER A C 1
ATOM 725 O O . SER A 1 94 ? 10.953 13.469 15.211 1 88.12 94 SER A O 1
ATOM 727 N N . GLY A 1 95 ? 8.734 12.922 14.844 1 89.12 95 GLY A N 1
ATOM 728 C CA . GLY A 1 95 ? 8.344 14.312 14.68 1 89.12 95 GLY A CA 1
ATOM 729 C C . GLY A 1 95 ? 8.562 14.828 13.266 1 89.12 95 GLY A C 1
ATOM 730 O O . GLY A 1 95 ? 8.242 15.984 12.969 1 89.12 95 GLY A O 1
ATOM 731 N N . SER A 1 96 ? 9.156 13.961 12.391 1 91.62 96 SER A N 1
ATOM 732 C CA . SER A 1 96 ? 9.336 14.383 11.008 1 91.62 96 SER A CA 1
ATOM 733 C C . SER A 1 96 ? 7.996 14.508 10.289 1 91.62 96 SER A C 1
ATOM 735 O O . SER A 1 96 ? 7.035 13.82 10.633 1 91.62 96 SER A O 1
ATOM 737 N N . PRO A 1 97 ? 7.938 15.461 9.352 1 94.25 97 PRO A N 1
ATOM 738 C CA . PRO A 1 97 ? 6.684 15.633 8.617 1 94.25 97 PRO A CA 1
ATOM 739 C C . PRO A 1 97 ? 6.227 14.352 7.926 1 94.25 97 PRO A C 1
ATOM 741 O O . PRO A 1 97 ? 5.027 14.047 7.898 1 94.25 97 PRO A O 1
ATOM 744 N N . LEU A 1 98 ? 7.164 13.578 7.441 1 94.56 98 LEU A N 1
ATOM 745 C CA . LEU A 1 98 ? 6.809 12.328 6.773 1 94.56 98 LEU A CA 1
ATOM 746 C C . LEU A 1 98 ? 6.203 11.336 7.762 1 94.56 98 LEU A C 1
ATOM 748 O O . LEU A 1 98 ? 5.246 10.633 7.43 1 94.56 98 LEU A O 1
ATOM 752 N N . ARG A 1 99 ? 6.828 11.25 8.883 1 93.88 99 ARG A N 1
ATOM 753 C CA . ARG A 1 99 ? 6.273 10.375 9.914 1 93.88 99 ARG A CA 1
ATOM 754 C C . ARG A 1 99 ? 4.852 10.797 10.273 1 93.88 99 ARG A C 1
ATOM 756 O O . ARG A 1 99 ? 3.961 9.953 10.383 1 93.88 99 ARG A O 1
ATOM 763 N N . THR A 1 100 ? 4.668 12.094 10.438 1 94.56 100 THR A N 1
ATOM 764 C CA . THR A 1 100 ? 3.363 12.648 10.781 1 94.56 100 THR A CA 1
ATOM 765 C C . THR A 1 100 ? 2.328 12.289 9.719 1 94.56 100 THR A C 1
ATOM 767 O O . THR A 1 100 ? 1.241 11.805 10.039 1 94.56 100 THR A O 1
ATOM 770 N N . LEU A 1 101 ? 2.684 12.492 8.508 1 95.38 101 LEU A N 1
ATOM 771 C CA . LEU A 1 101 ? 1.768 12.203 7.41 1 95.38 101 LEU A CA 1
ATOM 772 C C . LEU A 1 101 ? 1.414 10.719 7.375 1 95.38 101 LEU A C 1
ATOM 774 O O . LEU A 1 101 ? 0.243 10.359 7.238 1 95.38 101 LEU A O 1
ATOM 778 N N . CYS A 1 102 ? 2.412 9.812 7.516 1 95.69 102 CYS A N 1
ATOM 779 C CA . CYS A 1 102 ? 2.186 8.367 7.484 1 95.69 102 CYS A CA 1
ATOM 780 C C . CYS A 1 102 ? 1.245 7.941 8.602 1 95.69 102 CYS A C 1
ATOM 782 O O . CYS A 1 102 ? 0.337 7.141 8.383 1 95.69 102 CYS A O 1
ATOM 784 N N . LEU A 1 103 ? 1.423 8.477 9.742 1 94.62 103 LEU A N 1
ATOM 785 C CA . LEU A 1 103 ? 0.589 8.117 10.891 1 94.62 103 LEU A CA 1
ATOM 786 C C . LEU A 1 103 ? -0.847 8.586 10.68 1 94.62 103 LEU A C 1
ATOM 788 O O . LEU A 1 103 ? -1.793 7.891 11.055 1 94.62 103 LEU A O 1
ATOM 792 N N . LEU A 1 104 ? -1.007 9.742 10.102 1 95.38 104 LEU A N 1
ATOM 793 C CA . LEU A 1 104 ? -2.342 10.25 9.82 1 95.38 104 LEU A CA 1
ATOM 794 C C . LEU A 1 104 ? -3.047 9.383 8.781 1 95.38 104 LEU A C 1
ATOM 796 O O . LEU A 1 104 ? -4.23 9.062 8.938 1 95.38 104 LEU A O 1
ATOM 800 N N . ILE A 1 105 ? -2.287 9 7.773 1 94.38 105 ILE A N 1
ATOM 801 C CA . ILE A 1 105 ? -2.855 8.164 6.727 1 94.38 105 ILE A CA 1
ATOM 802 C C . ILE A 1 105 ? -3.25 6.809 7.312 1 94.38 105 ILE A C 1
ATOM 804 O O . ILE A 1 105 ? -4.254 6.219 6.906 1 94.38 105 ILE A O 1
ATOM 808 N N . ALA A 1 106 ? -2.441 6.316 8.297 1 94.5 106 ALA A N 1
ATOM 809 C CA . ALA A 1 106 ? -2.721 5.055 8.977 1 94.5 106 ALA A CA 1
ATOM 810 C C . ALA A 1 106 ? -3.93 5.184 9.898 1 94.5 106 ALA A C 1
ATOM 812 O O . ALA A 1 106 ? -4.41 4.191 10.445 1 94.5 106 ALA A O 1
ATOM 813 N N . GLY A 1 107 ? -4.426 6.422 10.086 1 92.56 107 GLY A N 1
ATOM 814 C CA . GLY A 1 107 ? -5.555 6.66 10.977 1 92.56 107 GLY A CA 1
ATOM 815 C C . GLY A 1 107 ? -5.176 6.637 12.445 1 92.56 107 GLY A C 1
ATOM 816 O O . GLY A 1 107 ? -5.941 6.148 13.281 1 92.56 107 GLY A O 1
ATOM 817 N N . GLN A 1 108 ? -3.957 7.043 12.641 1 91.31 108 GLN A N 1
ATOM 818 C CA . GLN A 1 108 ? -3.445 7.051 14.008 1 91.31 108 GLN A CA 1
ATOM 819 C C . GLN A 1 108 ? -3.027 8.453 14.43 1 91.31 108 GLN A C 1
ATOM 821 O O . GLN A 1 108 ? -1.854 8.703 14.719 1 91.31 108 GLN A O 1
ATOM 826 N N . PRO A 1 109 ? -3.965 9.344 14.594 1 90.44 109 PRO A N 1
ATOM 827 C CA . PRO A 1 109 ? -3.617 10.727 14.922 1 90.44 109 PRO A CA 1
ATOM 828 C C . PRO A 1 109 ? -2.992 10.867 16.312 1 90.44 109 PRO A C 1
ATOM 830 O O . PRO A 1 109 ? -2.115 11.711 16.516 1 90.44 109 PRO A O 1
ATOM 833 N N . ALA A 1 110 ? -3.387 10.055 17.25 1 87.56 110 ALA A N 1
ATOM 834 C CA . ALA A 1 110 ? -2.859 10.141 18.609 1 87.56 110 ALA A CA 1
ATOM 835 C C . ALA A 1 110 ? -1.383 9.758 18.641 1 87.56 110 ALA A C 1
ATOM 837 O O . ALA A 1 110 ? -0.628 10.258 19.484 1 87.56 110 ALA A O 1
ATOM 838 N N . ASP A 1 111 ? -1.005 8.953 17.75 1 89.06 111 ASP A N 1
ATOM 839 C CA . ASP A 1 111 ? 0.357 8.422 17.734 1 89.06 111 ASP A CA 1
ATOM 840 C C . ASP A 1 111 ? 1.347 9.484 17.25 1 89.06 111 ASP A C 1
ATOM 842 O O . ASP A 1 111 ? 2.557 9.352 17.453 1 89.06 111 ASP A O 1
ATOM 846 N N . VAL A 1 112 ? 0.846 10.508 16.609 1 89.12 112 VAL A N 1
ATOM 847 C CA . VAL A 1 112 ? 1.69 11.57 16.078 1 89.12 112 VAL A CA 1
ATOM 848 C C . VAL A 1 112 ? 2.459 12.242 17.219 1 89.12 112 VAL A C 1
ATOM 850 O O . VAL A 1 112 ? 3.592 12.688 17.031 1 89.12 112 VAL A O 1
ATOM 853 N N . PHE A 1 113 ? 1.896 12.242 18.406 1 88.44 113 PHE A N 1
ATOM 854 C CA . PHE A 1 113 ? 2.48 12.977 19.531 1 88.44 113 PHE A CA 1
ATOM 855 C C . PHE A 1 113 ? 3.158 12.023 20.5 1 88.44 113 PHE A C 1
ATOM 857 O O . PHE A 1 113 ? 3.711 12.453 21.516 1 88.44 113 PHE A O 1
ATOM 864 N N . LYS A 1 114 ? 3.139 10.766 20.188 1 82.69 114 LYS A N 1
ATOM 865 C CA . LYS A 1 114 ? 3.766 9.789 21.078 1 82.69 114 LYS A CA 1
ATOM 866 C C . LYS A 1 114 ? 5.285 9.805 20.922 1 82.69 114 LYS A C 1
ATOM 868 O O . LYS A 1 114 ? 5.801 9.867 19.812 1 82.69 114 LYS A O 1
ATOM 873 N N . PRO A 1 115 ? 5.941 9.93 22.094 1 72.25 115 PRO A N 1
ATOM 874 C CA . PRO A 1 115 ? 7.406 9.891 22.031 1 72.25 115 PRO A CA 1
ATOM 875 C C . PRO A 1 115 ? 7.938 8.547 21.547 1 72.25 115 PRO A C 1
ATOM 877 O O . PRO A 1 115 ? 7.234 7.535 21.641 1 72.25 115 PRO A O 1
ATOM 880 N N . GLU A 1 116 ? 9.094 8.602 20.828 1 63.97 116 GLU A N 1
ATOM 881 C CA . GLU A 1 116 ? 9.734 7.379 20.359 1 63.97 116 GLU A CA 1
ATOM 882 C C . GLU A 1 116 ? 10.031 6.426 21.516 1 63.97 116 GLU A C 1
ATOM 884 O O . GLU A 1 116 ? 10.531 6.844 22.562 1 63.97 116 GLU A O 1
ATOM 889 N N . THR A 1 117 ? 9.305 5.496 21.75 1 54.25 117 THR A N 1
ATOM 890 C CA . THR A 1 117 ? 9.789 4.523 22.719 1 54.25 117 THR A CA 1
ATOM 891 C C . THR A 1 117 ? 11.07 3.854 22.234 1 54.25 117 THR A C 1
ATOM 893 O O . THR A 1 117 ? 11.164 3.463 21.062 1 54.25 117 THR A O 1
ATOM 896 N N . PRO A 1 118 ? 12.328 4.098 22.828 1 43.81 118 PRO A N 1
ATOM 897 C CA . PRO A 1 118 ? 13.539 3.371 22.438 1 43.81 118 PRO A CA 1
ATOM 898 C C . PRO A 1 118 ? 13.266 1.908 22.094 1 43.81 118 PRO A C 1
ATOM 900 O O . PRO A 1 118 ? 12.586 1.213 22.844 1 43.81 118 PRO A O 1
ATOM 903 N N . VAL A 1 119 ? 13.117 1.612 20.938 1 42.72 119 VAL A N 1
ATOM 904 C CA . VAL A 1 119 ? 13.109 0.184 20.641 1 42.72 119 VAL A CA 1
ATOM 905 C C . VAL A 1 119 ? 14.328 -0.481 21.281 1 42.72 119 VAL A C 1
ATOM 907 O O . VAL A 1 119 ? 15.469 -0.176 20.938 1 42.72 119 VAL A O 1
ATOM 910 N N . ASP A 1 120 ? 14.562 -0.783 22.562 1 36.38 120 ASP A N 1
ATOM 911 C CA . ASP A 1 120 ? 15.586 -1.763 22.906 1 36.38 120 ASP A CA 1
ATOM 912 C C . ASP A 1 120 ? 15.664 -2.877 21.875 1 36.38 120 ASP A C 1
ATOM 914 O O . ASP A 1 120 ? 14.633 -3.375 21.406 1 36.38 120 ASP A O 1
ATOM 918 N N . ALA A 1 121 ? 16.734 -3.021 21.078 1 35.12 121 ALA A N 1
ATOM 919 C CA . ALA A 1 121 ? 17.141 -4.066 20.141 1 35.12 121 ALA A CA 1
ATOM 920 C C . ALA A 1 121 ? 16.547 -5.414 20.531 1 35.12 121 ALA A C 1
ATOM 922 O O . ALA A 1 121 ? 16.672 -6.395 19.797 1 35.12 121 ALA A O 1
ATOM 923 N N . ASN A 1 122 ? 16.609 -5.84 21.859 1 33.62 122 ASN A N 1
ATOM 924 C CA . ASN A 1 122 ? 16.344 -7.211 22.266 1 33.62 122 ASN A CA 1
ATOM 925 C C . ASN A 1 122 ? 14.875 -7.59 22.062 1 33.62 122 ASN A C 1
ATOM 927 O O . ASN A 1 122 ? 13.984 -7.027 22.703 1 33.62 122 ASN A O 1
ATOM 931 N N . TYR A 1 123 ? 14.453 -8.023 20.922 1 31.39 123 TYR A N 1
ATOM 932 C CA . TYR A 1 123 ? 13.188 -8.641 20.562 1 31.39 123 TYR A CA 1
ATOM 933 C C . TYR A 1 123 ? 12.555 -9.328 21.766 1 31.39 123 TYR A C 1
ATOM 935 O O . TYR A 1 123 ? 11.406 -9.781 21.703 1 31.39 123 TYR A O 1
ATOM 943 N N . ALA A 1 124 ? 13.273 -9.984 22.703 1 29.36 124 ALA A N 1
ATOM 944 C CA . ALA A 1 124 ? 12.789 -10.766 23.828 1 29.36 124 ALA A CA 1
ATOM 945 C C . ALA A 1 124 ? 11.867 -9.93 24.719 1 29.36 124 ALA A C 1
ATOM 947 O O . ALA A 1 124 ? 10.961 -10.469 25.359 1 29.36 124 ALA A O 1
ATOM 948 N N . THR A 1 125 ? 12.43 -8.805 25.281 1 30.45 125 THR A N 1
ATOM 949 C CA . THR A 1 125 ? 11.633 -8.203 26.344 1 30.45 125 THR A CA 1
ATOM 950 C C . THR A 1 125 ? 10.555 -7.285 25.766 1 30.45 125 THR A C 1
ATOM 952 O O . THR A 1 125 ? 10.711 -6.062 25.75 1 30.45 125 THR A O 1
ATOM 955 N N . LEU A 1 126 ? 9.945 -7.602 24.688 1 32.84 126 LEU A N 1
ATOM 956 C CA . LEU A 1 126 ? 8.727 -7.105 24.047 1 32.84 126 LEU A CA 1
ATOM 957 C C . LEU A 1 126 ? 7.715 -6.656 25.109 1 32.84 126 LEU A C 1
ATOM 959 O O . LEU A 1 126 ? 6.672 -6.086 24.766 1 32.84 126 LEU A O 1
ATOM 963 N N . HIS A 1 127 ? 7.762 -7.395 26.234 1 31.19 127 HIS A N 1
ATOM 964 C CA . HIS A 1 127 ? 6.762 -7.18 27.266 1 31.19 127 HIS A CA 1
ATOM 965 C C . HIS A 1 127 ? 6.965 -5.836 27.969 1 31.19 127 HIS A C 1
ATOM 967 O O . HIS A 1 127 ? 6.277 -5.523 28.938 1 31.19 127 HIS A O 1
ATOM 973 N N . ARG A 1 128 ? 8.289 -5.43 28.078 1 30.06 128 ARG A N 1
ATOM 974 C CA . ARG A 1 128 ? 8.352 -4.359 29.078 1 30.06 128 ARG A CA 1
ATOM 975 C C . ARG A 1 128 ? 7.77 -3.062 28.516 1 30.06 128 ARG A C 1
ATOM 977 O O . ARG A 1 128 ? 8.195 -2.588 27.469 1 30.06 128 ARG A O 1
ATOM 984 N N . GLN A 1 129 ? 6.609 -2.641 28.859 1 32.28 129 GLN A N 1
ATOM 985 C CA . GLN A 1 129 ? 5.844 -1.398 28.859 1 32.28 129 GLN A CA 1
ATOM 986 C C . GLN A 1 129 ? 6.762 -0.186 29 1 32.28 129 GLN A C 1
ATOM 988 O O . GLN A 1 129 ? 7.121 0.212 30.109 1 32.28 129 GLN A O 1
ATOM 993 N N . GLN A 1 130 ? 8 -0.291 28.359 1 35.5 130 GLN A N 1
ATOM 994 C CA . GLN A 1 130 ? 8.672 0.954 28.734 1 35.5 130 GLN A CA 1
ATOM 995 C C . GLN A 1 130 ? 7.715 2.139 28.625 1 35.5 130 GLN A C 1
ATOM 997 O O . GLN A 1 130 ? 6.863 2.184 27.734 1 35.5 130 GLN A O 1
ATOM 1002 N N . GLN A 1 131 ? 7.664 2.84 29.656 1 33.66 131 GLN A N 1
ATOM 1003 C CA . GLN A 1 131 ? 6.859 4.035 29.891 1 33.66 131 GLN A CA 1
ATOM 1004 C C . GLN A 1 131 ? 6.992 5.023 28.734 1 33.66 131 GLN A C 1
ATOM 1006 O O . GLN A 1 131 ? 8.102 5.367 28.328 1 33.66 131 GLN A O 1
ATOM 1011 N N . PRO A 1 132 ? 6.141 5.004 27.734 1 39.88 132 PRO A N 1
ATOM 1012 C CA . PRO A 1 132 ? 6.109 6.062 26.719 1 39.88 132 PRO A CA 1
ATOM 1013 C C . PRO A 1 132 ? 6.684 7.383 27.234 1 39.88 132 PRO A C 1
ATOM 1015 O O . PRO A 1 132 ? 6.367 7.809 28.344 1 39.88 132 PRO A O 1
ATOM 1018 N N . ALA A 1 133 ? 7.957 7.719 27.047 1 41.44 133 ALA A N 1
ATOM 1019 C CA . ALA A 1 133 ? 8.352 9.062 27.469 1 41.44 133 ALA A CA 1
ATOM 1020 C C . ALA A 1 133 ? 7.203 10.047 27.281 1 41.44 133 ALA A C 1
ATOM 1022 O O . ALA A 1 133 ? 6.484 10 26.281 1 41.44 133 ALA A O 1
ATOM 1023 N N . GLU A 1 134 ? 6.711 10.586 28.266 1 48.09 134 GLU A N 1
ATOM 1024 C CA . GLU A 1 134 ? 5.738 11.664 28.422 1 48.09 134 GLU A CA 1
ATOM 1025 C C . GLU A 1 134 ? 6.141 12.883 27.609 1 48.09 134 GLU A C 1
ATOM 1027 O O . GLU A 1 134 ? 7.324 13.234 27.531 1 48.09 134 GLU A O 1
ATOM 1032 N N . GLY A 1 135 ? 5.5 13.156 26.484 1 60.31 135 GLY A N 1
ATOM 1033 C CA . GLY A 1 135 ? 5.586 14.461 25.844 1 60.31 135 GLY A CA 1
ATOM 1034 C C . GLY A 1 135 ? 5.637 14.391 24.328 1 60.31 135 GLY A C 1
ATOM 1035 O O . GLY A 1 135 ? 5.77 13.305 23.766 1 60.31 135 GLY A O 1
ATOM 1036 N N . THR A 1 136 ? 5.301 15.477 23.734 1 71.19 136 THR A N 1
ATOM 1037 C CA . THR A 1 136 ? 5.328 15.68 22.297 1 71.19 136 THR A CA 1
ATOM 1038 C C . THR A 1 136 ? 6.758 15.594 21.766 1 71.19 136 THR A C 1
ATOM 1040 O O . THR A 1 136 ? 7.676 16.172 22.344 1 71.19 136 THR A O 1
ATOM 1043 N N . PRO A 1 137 ? 6.949 14.719 20.828 1 73.38 137 PRO A N 1
ATOM 1044 C CA . PRO A 1 137 ? 8.289 14.664 20.25 1 73.38 137 PRO A CA 1
ATOM 1045 C C . PRO A 1 137 ? 8.852 16.047 19.922 1 73.38 137 PRO A C 1
ATOM 1047 O O . PRO A 1 137 ? 8.148 16.891 19.344 1 73.38 137 PRO A O 1
ATOM 1050 N N . VAL A 1 138 ? 10.008 16.219 20.406 1 76.69 138 VAL A N 1
ATOM 1051 C CA . VAL A 1 138 ? 10.688 17.5 20.234 1 76.69 138 VAL A CA 1
ATOM 1052 C C . VAL A 1 138 ? 10.734 17.875 18.766 1 76.69 138 VAL A C 1
ATOM 1054 O O . VAL A 1 138 ? 10.578 19.047 18.406 1 76.69 138 VAL A O 1
ATOM 1057 N N . GLY A 1 139 ? 10.828 16.891 17.953 1 82.94 139 GLY A N 1
ATOM 1058 C CA . GLY A 1 139 ? 10.891 17.156 16.516 1 82.94 139 GLY A CA 1
ATOM 1059 C C . GLY A 1 139 ? 9.609 17.719 15.953 1 82.94 139 GLY A C 1
ATOM 1060 O O . GLY A 1 139 ? 9.641 18.578 15.062 1 82.94 139 GLY A O 1
ATOM 1061 N N . MET A 1 140 ? 8.555 17.344 16.516 1 87.44 140 MET A N 1
ATOM 1062 C CA . MET A 1 140 ? 7.25 17.812 16.047 1 87.44 140 MET A CA 1
ATOM 1063 C C . MET A 1 140 ? 7.082 19.297 16.312 1 87.44 140 MET A C 1
ATOM 1065 O O . MET A 1 140 ? 6.57 20.031 15.469 1 87.44 140 MET A O 1
ATOM 1069 N N . LEU A 1 141 ? 7.555 19.75 17.453 1 90.25 141 LEU A N 1
ATOM 1070 C CA . LEU A 1 141 ? 7.43 21.156 17.828 1 90.25 141 LEU A CA 1
ATOM 1071 C C . LEU A 1 141 ? 8.484 22 17.125 1 90.25 141 LEU A C 1
ATOM 1073 O O . LEU A 1 141 ? 8.211 23.125 16.719 1 90.25 141 LEU A O 1
ATOM 1077 N N . ASN A 1 142 ? 9.648 21.375 16.969 1 88.44 142 ASN A N 1
ATOM 1078 C CA . ASN A 1 142 ? 10.711 22.078 16.281 1 88.44 142 ASN A CA 1
ATOM 1079 C C . ASN A 1 142 ? 10.359 22.328 14.805 1 88.44 142 ASN A C 1
ATOM 1081 O O . ASN A 1 142 ? 10.648 23.391 14.266 1 88.44 142 ASN A O 1
ATOM 1085 N N . ASP A 1 143 ? 9.758 21.359 14.266 1 91.62 143 ASP A N 1
ATOM 1086 C CA . ASP A 1 143 ? 9.391 21.438 12.852 1 91.62 143 ASP A CA 1
ATOM 1087 C C . ASP A 1 143 ? 7.883 21.609 12.68 1 91.62 143 ASP A C 1
ATOM 1089 O O . ASP A 1 143 ? 7.281 21.016 11.781 1 91.62 143 ASP A O 1
ATOM 1093 N N . TRP A 1 144 ? 7.324 22.453 13.578 1 93.88 144 TRP A N 1
ATOM 1094 C CA . TRP A 1 144 ? 5.867 22.562 13.602 1 93.88 144 TRP A CA 1
ATOM 1095 C C . TRP A 1 144 ? 5.344 23.156 12.297 1 93.88 144 TRP A C 1
ATOM 1097 O O . TRP A 1 144 ? 4.277 22.75 11.82 1 93.88 144 TRP A O 1
ATOM 1107 N N . GLN A 1 145 ? 6.074 24.047 11.68 1 94.31 145 GLN A N 1
ATOM 1108 C CA . GLN A 1 145 ? 5.621 24.688 10.445 1 94.31 145 GLN A CA 1
ATOM 1109 C C . GLN A 1 145 ? 5.523 23.672 9.312 1 94.31 145 GLN A C 1
ATOM 1111 O O . GLN A 1 145 ? 4.52 23.625 8.602 1 94.31 145 GLN A O 1
ATOM 1116 N N . GLN A 1 146 ? 6.566 22.859 9.18 1 94.19 146 GLN A N 1
ATOM 1117 C CA . GLN A 1 146 ? 6.57 21.844 8.141 1 94.19 146 GLN A CA 1
ATOM 1118 C C . GLN A 1 146 ? 5.504 20.781 8.398 1 94.19 146 GLN A C 1
ATOM 1120 O O . GLN A 1 146 ? 4.867 20.281 7.469 1 94.19 146 GLN A O 1
ATOM 1125 N N . ASN A 1 147 ? 5.375 20.406 9.594 1 94.75 147 ASN A N 1
ATOM 1126 C CA . ASN A 1 147 ? 4.34 19.438 9.953 1 94.75 147 ASN A CA 1
ATOM 1127 C C . ASN A 1 147 ? 2.941 19.984 9.672 1 94.75 147 ASN A C 1
ATOM 1129 O O . ASN A 1 147 ? 2.092 19.266 9.133 1 94.75 147 ASN A O 1
ATOM 1133 N N . LEU A 1 148 ? 2.727 21.25 10.031 1 95.69 148 LEU A N 1
ATOM 1134 C CA . LEU A 1 148 ? 1.441 21.875 9.727 1 95.69 148 LEU A CA 1
ATOM 1135 C C . LEU A 1 148 ? 1.206 21.922 8.219 1 95.69 148 LEU A C 1
ATOM 1137 O O . LEU A 1 148 ? 0.102 21.641 7.75 1 95.69 148 LEU A O 1
ATOM 1141 N N . ALA A 1 149 ? 2.225 22.266 7.527 1 95.31 149 ALA A N 1
ATOM 1142 C CA . ALA A 1 149 ? 2.129 22.406 6.074 1 95.31 149 ALA A CA 1
ATOM 1143 C C . ALA A 1 149 ? 1.785 21.062 5.426 1 95.31 149 ALA A C 1
ATOM 1145 O O . ALA A 1 149 ? 0.914 21 4.555 1 95.31 149 ALA A O 1
ATOM 1146 N N . ILE A 1 150 ? 2.426 20.047 5.812 1 95 150 ILE A N 1
ATOM 1147 C CA . ILE A 1 150 ? 2.219 18.75 5.172 1 95 150 ILE A CA 1
ATOM 1148 C C . ILE A 1 150 ? 0.812 18.25 5.48 1 95 150 ILE A C 1
ATOM 1150 O O . ILE A 1 150 ? 0.172 17.625 4.629 1 95 150 ILE A O 1
ATOM 1154 N N . ILE A 1 151 ? 0.331 18.453 6.66 1 95.44 151 ILE A N 1
ATOM 1155 C CA . ILE A 1 151 ? -1.013 18.031 7.039 1 95.44 151 ILE A CA 1
ATOM 1156 C C . ILE A 1 151 ? -2.045 18.781 6.199 1 95.44 151 ILE A C 1
ATOM 1158 O O . ILE A 1 151 ? -2.965 18.172 5.645 1 95.44 151 ILE A O 1
ATOM 1162 N N . THR A 1 152 ? -1.823 20.062 6.062 1 94.38 152 THR A N 1
ATOM 1163 C CA . THR A 1 152 ? -2.783 20.891 5.352 1 94.38 152 THR A CA 1
ATOM 1164 C C . THR A 1 152 ? -2.773 20.578 3.857 1 94.38 152 THR A C 1
ATOM 1166 O O . THR A 1 152 ? -3.811 20.656 3.195 1 94.38 152 THR A O 1
ATOM 1169 N N . ALA A 1 153 ? -1.626 20.266 3.363 1 93.12 153 ALA A N 1
ATOM 1170 C CA . ALA A 1 153 ? -1.479 19.984 1.938 1 93.12 153 ALA A CA 1
ATOM 1171 C C . ALA A 1 153 ? -1.981 18.578 1.602 1 93.12 153 ALA A C 1
ATOM 1173 O O . ALA A 1 153 ? -2.248 18.266 0.438 1 93.12 153 ALA A O 1
ATOM 1174 N N . ASN A 1 154 ? -2.029 17.75 2.605 1 91.44 154 ASN A N 1
ATOM 1175 C CA . ASN A 1 154 ? -2.455 16.359 2.439 1 91.44 154 ASN A CA 1
ATOM 1176 C C . ASN A 1 154 ? -3.541 15.984 3.445 1 91.44 154 ASN A C 1
ATOM 1178 O O . ASN A 1 154 ? -3.307 15.164 4.34 1 91.44 154 ASN A O 1
ATOM 1182 N N . ARG A 1 155 ? -4.688 16.484 3.188 1 91.06 155 ARG A N 1
ATOM 1183 C CA . ARG A 1 155 ? -5.777 16.359 4.156 1 91.06 155 ARG A CA 1
ATOM 1184 C C . ARG A 1 155 ? -6.199 14.914 4.32 1 91.06 155 ARG A C 1
ATOM 1186 O O . ARG A 1 155 ? -6.262 14.164 3.344 1 91.06 155 ARG A O 1
ATOM 1193 N N . THR A 1 156 ? -6.312 14.547 5.543 1 91.69 156 THR A N 1
ATOM 1194 C CA . THR A 1 156 ? -6.75 13.203 5.906 1 91.69 156 THR A CA 1
ATOM 1195 C C . THR A 1 156 ? -7.809 13.258 7.008 1 91.69 156 THR A C 1
ATOM 1197 O O . THR A 1 156 ? -8.07 14.32 7.57 1 91.69 156 THR A O 1
ATOM 1200 N N . LYS A 1 157 ? -8.352 12.125 7.297 1 88.94 157 LYS A N 1
ATOM 1201 C CA . LYS A 1 157 ? -9.312 12.055 8.398 1 88.94 157 LYS A CA 1
ATOM 1202 C C . LYS A 1 157 ? -8.625 12.273 9.742 1 88.94 157 LYS A C 1
ATOM 1204 O O . LYS A 1 157 ? -7.559 11.711 10 1 88.94 157 LYS A O 1
ATOM 1209 N N . GLY A 1 158 ? -9.164 13.148 10.57 1 88.12 158 GLY A N 1
ATOM 1210 C CA . GLY A 1 158 ? -8.656 13.375 11.914 1 88.12 158 GLY A CA 1
ATOM 1211 C C . GLY A 1 158 ? -7.547 14.406 11.969 1 88.12 158 GLY A C 1
ATOM 1212 O O . GLY A 1 158 ? -6.953 14.633 13.031 1 88.12 158 GLY A O 1
ATOM 1213 N N . ASP A 1 159 ? -7.262 14.969 10.828 1 92.62 159 ASP A N 1
ATOM 1214 C CA . ASP A 1 159 ? -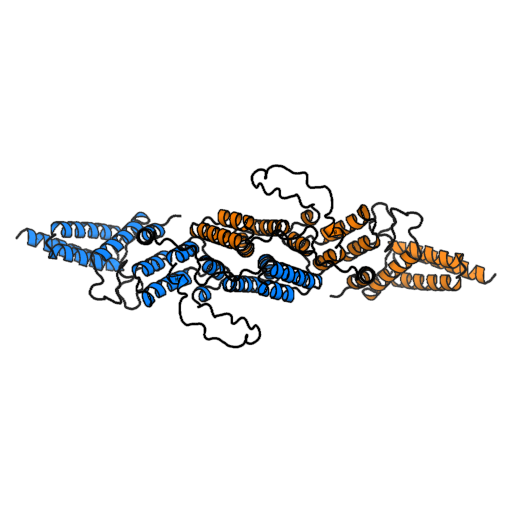6.16 15.93 10.797 1 92.62 159 ASP A CA 1
ATOM 1215 C C . ASP A 1 159 ? -6.465 17.141 11.672 1 92.62 159 ASP A C 1
ATOM 1217 O O . ASP A 1 159 ? -5.555 17.734 12.258 1 92.62 159 ASP A O 1
ATOM 1221 N N . GLU A 1 160 ? -7.758 17.5 11.867 1 93.88 160 GLU A N 1
ATOM 1222 C CA . GLU A 1 160 ? -8.141 18.656 12.664 1 93.88 160 GLU A CA 1
ATOM 1223 C C . GLU A 1 160 ? -7.734 18.484 14.125 1 93.88 160 GLU A C 1
ATOM 1225 O O . GLU A 1 160 ? -7.27 19.422 14.766 1 93.88 160 GLU A O 1
ATOM 1230 N N . LEU A 1 161 ? -7.922 17.312 14.562 1 93.12 161 LEU A N 1
ATOM 1231 C CA . LEU A 1 161 ? -7.559 17.016 15.938 1 93.12 161 LEU A CA 1
ATOM 1232 C C . LEU A 1 161 ? -6.055 17.141 16.141 1 93.12 161 LEU A C 1
ATOM 1234 O O . LEU A 1 161 ? -5.605 17.672 17.172 1 93.12 161 LEU A O 1
ATOM 1238 N N . VAL A 1 162 ? -5.332 16.688 15.172 1 94.5 162 VAL A N 1
ATOM 1239 C CA . VAL A 1 162 ? -3.875 16.719 15.266 1 94.5 162 VAL A CA 1
ATOM 1240 C C . VAL A 1 162 ? -3.389 18.172 15.211 1 94.5 162 VAL A C 1
ATOM 1242 O O . VAL A 1 162 ? -2.52 18.562 15.984 1 94.5 162 VAL A O 1
ATOM 1245 N N . ILE A 1 163 ? -3.959 18.953 14.375 1 96.44 163 ILE A N 1
ATOM 1246 C CA . ILE A 1 163 ? -3.58 20.344 14.211 1 96.44 163 ILE A CA 1
ATOM 1247 C C . ILE A 1 163 ? -3.891 21.125 15.492 1 96.44 163 ILE A C 1
ATOM 1249 O O . ILE A 1 163 ? -3.062 21.891 15.969 1 96.44 163 ILE A O 1
ATOM 1253 N N . THR A 1 164 ? -5.07 20.906 16.016 1 96.25 164 THR A N 1
ATOM 1254 C CA . THR A 1 164 ? -5.484 21.562 17.25 1 96.25 164 THR A CA 1
ATOM 1255 C C . THR A 1 164 ? -4.555 21.188 18.406 1 96.25 164 THR A C 1
ATOM 1257 O O . THR A 1 164 ? -4.109 22.062 19.156 1 96.25 164 THR A O 1
ATOM 1260 N N . HIS A 1 165 ? -4.238 19.953 18.5 1 94.81 165 HIS A N 1
ATOM 1261 C CA . HIS A 1 165 ? -3.363 19.484 19.562 1 94.81 165 HIS A CA 1
ATOM 1262 C C . HIS A 1 165 ? -1.946 20.031 19.391 1 94.81 165 HIS A C 1
ATOM 1264 O O . HIS A 1 165 ? -1.256 20.297 20.375 1 94.81 165 HIS A O 1
ATOM 1270 N N . LEU A 1 166 ? -1.484 20.062 18.188 1 95.19 166 LEU A N 1
ATOM 1271 C CA . LEU A 1 166 ? -0.193 20.672 17.906 1 95.19 166 LEU A CA 1
ATOM 1272 C C . LEU A 1 166 ? -0.153 22.109 18.438 1 95.19 166 LEU A C 1
ATOM 1274 O O . LEU A 1 166 ? 0.816 22.5 19.094 1 95.19 166 LEU A O 1
ATOM 1278 N N . GLY A 1 167 ? -1.208 22.875 18.203 1 96.31 167 GLY A N 1
ATOM 1279 C CA . GLY A 1 167 ? -1.319 24.219 18.75 1 96.31 167 GLY A CA 1
ATOM 1280 C C . GLY A 1 167 ? -1.283 24.25 20.266 1 96.31 167 GLY A C 1
ATOM 1281 O O . GLY A 1 167 ? -0.578 25.078 20.844 1 96.31 167 GLY A O 1
ATOM 1282 N N . ASP A 1 168 ? -2.053 23.375 20.828 1 95.19 168 ASP A N 1
ATOM 1283 C CA . ASP A 1 168 ? -2.072 23.297 22.281 1 95.19 168 ASP A CA 1
ATOM 1284 C C . ASP A 1 168 ? -0.671 23.047 22.828 1 95.19 168 ASP A C 1
ATOM 1286 O O . ASP A 1 168 ? -0.274 23.656 23.828 1 95.19 168 ASP A O 1
ATOM 1290 N N . CYS A 1 169 ? 0.023 22.203 22.188 1 94 169 CYS A N 1
ATOM 1291 C CA . CYS A 1 169 ? 1.364 21.859 22.641 1 94 169 CYS A CA 1
ATOM 1292 C C . CYS A 1 169 ? 2.316 23.047 22.484 1 94 169 CYS A C 1
ATOM 1294 O O . CYS A 1 169 ? 3.135 23.312 23.359 1 94 169 CYS A O 1
ATOM 1296 N N . LEU A 1 170 ? 2.25 23.672 21.391 1 94.5 170 LEU A N 1
ATOM 1297 C CA . LEU A 1 170 ? 3.109 24.828 21.141 1 94.5 170 LEU A CA 1
ATOM 1298 C C . LEU A 1 170 ? 2.871 25.922 22.172 1 94.5 170 LEU A C 1
ATOM 1300 O O . LEU A 1 170 ? 3.816 26.578 22.609 1 94.5 170 LEU A O 1
ATOM 1304 N N . TRP A 1 171 ? 1.616 26.062 22.531 1 94.19 171 TRP A N 1
ATOM 1305 C CA . TRP A 1 171 ? 1.237 27.078 23.516 1 94.19 171 TRP A CA 1
ATOM 1306 C C . TRP A 1 171 ? 1.69 26.672 24.922 1 94.19 171 TRP A C 1
ATOM 1308 O O . TRP A 1 171 ? 2.398 27.422 25.594 1 94.19 171 TRP A O 1
ATOM 1318 N N . LYS A 1 172 ? 1.405 25.484 25.281 1 90.94 172 LYS A N 1
ATOM 1319 C CA . LYS A 1 172 ? 1.614 25.016 26.656 1 90.94 172 LYS A CA 1
ATOM 1320 C C . LYS A 1 172 ? 3.084 24.688 26.906 1 90.94 172 LYS A C 1
ATOM 1322 O O . LYS A 1 172 ? 3.623 25.016 27.969 1 90.94 172 LYS A O 1
ATOM 1327 N N . GLU A 1 173 ? 3.73 24.125 25.969 1 90.44 173 GLU A N 1
ATOM 1328 C CA . GLU A 1 173 ? 5.082 23.625 26.188 1 90.44 173 GLU A CA 1
ATOM 1329 C C . GLU A 1 173 ? 6.133 24.656 25.781 1 90.44 173 GLU A C 1
ATOM 1331 O O . GLU A 1 173 ? 7.203 24.734 26.391 1 90.44 173 GLU A O 1
ATOM 1336 N N . ARG A 1 174 ? 5.879 25.422 24.75 1 91.88 174 ARG A N 1
ATOM 1337 C CA . ARG A 1 174 ? 6.902 26.312 24.219 1 91.88 174 ARG A CA 1
ATOM 1338 C C . ARG A 1 174 ? 6.496 27.766 24.391 1 91.88 174 ARG A C 1
ATOM 1340 O O . ARG A 1 174 ? 7.289 28.672 24.141 1 91.88 174 ARG A O 1
ATOM 1347 N N . ASN A 1 175 ? 5.289 27.984 24.797 1 92.19 175 ASN A N 1
ATOM 1348 C CA . ASN A 1 175 ? 4.766 29.328 24.969 1 92.19 175 ASN A CA 1
ATOM 1349 C C . ASN A 1 175 ? 4.832 30.125 23.672 1 92.19 175 ASN A C 1
ATOM 1351 O O . ASN A 1 175 ? 5.152 31.312 23.688 1 92.19 175 ASN A O 1
ATOM 1355 N N . GLU A 1 176 ? 4.699 29.438 22.609 1 92.94 176 GLU A N 1
ATOM 1356 C CA . GLU A 1 176 ? 4.648 30.078 21.297 1 92.94 176 GLU A CA 1
ATOM 1357 C C . GLU A 1 176 ? 3.211 30.328 20.859 1 92.94 176 GLU A C 1
ATOM 1359 O O . GLU A 1 176 ? 2.646 29.547 20.094 1 92.94 176 GLU A O 1
ATOM 1364 N N . VAL A 1 177 ? 2.729 31.469 21.188 1 93.62 177 VAL A N 1
ATOM 1365 C CA . VAL A 1 177 ? 1.309 31.781 21.031 1 93.62 177 VAL A CA 1
ATOM 1366 C C . VAL A 1 177 ? 0.975 31.969 19.547 1 93.62 177 VAL A C 1
ATOM 1368 O O . VAL A 1 177 ? -0.059 31.5 19.078 1 93.62 177 VAL A O 1
ATOM 1371 N N . ALA A 1 178 ? 1.855 32.719 18.891 1 90.94 178 ALA A N 1
ATOM 1372 C CA . ALA A 1 178 ? 1.615 32.969 17.484 1 90.94 178 ALA A CA 1
ATOM 1373 C C . ALA A 1 178 ? 1.555 31.641 16.703 1 90.94 178 ALA A C 1
ATOM 1375 O O . ALA A 1 178 ? 0.712 31.469 15.82 1 90.94 178 ALA A O 1
ATOM 1376 N N . ALA A 1 179 ? 2.49 30.719 17.094 1 93.75 179 ALA A N 1
ATOM 1377 C CA . ALA A 1 179 ? 2.498 29.406 16.453 1 93.75 179 ALA A CA 1
ATOM 1378 C C . ALA A 1 179 ? 1.218 28.641 16.781 1 93.75 179 ALA A C 1
ATOM 1380 O O . ALA A 1 179 ? 0.609 28.047 15.883 1 93.75 179 ALA A O 1
ATOM 1381 N N . ALA A 1 180 ? 0.831 28.688 17.969 1 96.31 180 ALA A N 1
ATOM 1382 C CA . ALA A 1 180 ? -0.394 28.016 18.391 1 96.31 180 ALA A CA 1
ATOM 1383 C C . ALA A 1 180 ? -1.607 28.562 17.641 1 96.31 180 ALA A C 1
ATOM 1385 O O . ALA A 1 180 ? -2.43 27.797 17.141 1 96.31 180 ALA A O 1
ATOM 1386 N N . HIS A 1 181 ? -1.729 29.828 17.562 1 95.56 181 HIS A N 1
ATOM 1387 C CA . HIS A 1 181 ? -2.859 30.469 16.891 1 95.56 181 HIS A CA 1
ATOM 1388 C C . HIS A 1 181 ? -2.881 30.141 15.406 1 95.56 181 HIS A C 1
ATOM 1390 O O . HIS A 1 181 ? -3.953 30 14.812 1 95.56 181 HIS A O 1
ATOM 1396 N N . SER A 1 182 ? -1.659 30.078 14.82 1 94.31 182 SER A N 1
ATOM 1397 C CA . SER A 1 182 ? -1.587 29.656 13.43 1 94.31 182 SER A CA 1
ATOM 1398 C C . SER A 1 182 ? -2.234 28.281 13.234 1 94.31 182 SER A C 1
ATOM 1400 O O . SER A 1 182 ? -2.963 28.062 12.266 1 94.31 182 SER A O 1
ATOM 1402 N N . CYS A 1 183 ? -1.972 27.375 14.125 1 96.38 183 CYS A N 1
ATOM 1403 C CA . CYS A 1 183 ? -2.574 26.047 14.078 1 96.38 183 CYS A CA 1
ATOM 1404 C C . CYS A 1 183 ? -4.086 26.125 14.242 1 96.38 183 CYS A C 1
ATOM 1406 O O . CYS A 1 183 ? -4.832 25.5 13.484 1 96.38 183 CYS A O 1
ATOM 1408 N N . TYR A 1 184 ? -4.484 26.922 15.195 1 96.31 184 TYR A N 1
ATOM 1409 C CA . TYR A 1 184 ? -5.91 27.047 15.461 1 96.31 184 TYR A CA 1
ATOM 1410 C C . TYR A 1 184 ? -6.645 27.625 14.258 1 96.31 184 TYR A C 1
ATOM 1412 O O . TYR A 1 184 ? -7.742 27.172 13.922 1 96.31 184 TYR A O 1
ATOM 1420 N N . LEU A 1 185 ? -6.082 28.594 13.656 1 93.25 185 LEU A N 1
ATOM 1421 C CA . LEU A 1 185 ? -6.691 29.203 12.484 1 93.25 185 LEU A CA 1
ATOM 1422 C C . LEU A 1 185 ? -6.824 28.188 11.352 1 93.25 185 LEU A C 1
ATOM 1424 O O . LEU A 1 185 ? -7.863 28.125 10.688 1 93.25 185 LEU A O 1
ATOM 1428 N N . VAL A 1 186 ? -5.773 27.422 11.156 1 92.44 186 VAL A N 1
ATOM 1429 C CA . VAL A 1 186 ? -5.777 26.406 10.102 1 92.44 186 VAL A CA 1
ATOM 1430 C C . VAL A 1 186 ? -6.832 25.344 10.414 1 92.44 186 VAL A C 1
ATOM 1432 O O . VAL A 1 186 ? -7.469 24.812 9.5 1 92.44 186 VAL A O 1
ATOM 1435 N N . ALA A 1 187 ? -7.02 25.062 11.68 1 94.25 187 ALA A N 1
ATOM 1436 C CA . ALA A 1 187 ? -8.031 24.094 12.117 1 94.25 187 ALA A CA 1
ATOM 1437 C C . ALA A 1 187 ? -9.422 24.734 12.094 1 94.25 187 ALA A C 1
ATOM 1439 O O . ALA A 1 187 ? -10.406 24.078 12.461 1 94.25 187 ALA A O 1
ATOM 1440 N N . GLU A 1 188 ? -9.453 25.984 11.75 1 91.19 188 GLU A N 1
ATOM 1441 C CA . GLU A 1 188 ? -10.703 26.734 11.594 1 91.19 188 GLU A CA 1
ATOM 1442 C C . GLU A 1 188 ? -11.445 26.828 12.922 1 91.19 188 GLU A C 1
ATOM 1444 O O . GLU A 1 188 ? -12.672 26.688 12.969 1 91.19 188 GLU A O 1
ATOM 1449 N N . LEU A 1 189 ? -10.727 27.016 13.875 1 93.69 189 LEU A N 1
ATOM 1450 C CA . LEU A 1 189 ? -11.344 27.25 15.172 1 93.69 189 LEU A CA 1
ATOM 1451 C C . LEU A 1 189 ? -11.883 28.672 15.273 1 93.69 189 LEU A C 1
ATOM 1453 O O . LEU A 1 189 ? -11.359 29.578 14.617 1 93.69 189 LEU A O 1
ATOM 1457 N N . ASN A 1 190 ? -12.82 28.797 16.109 1 92.5 190 ASN A N 1
ATOM 1458 C CA . ASN A 1 190 ? -13.43 30.109 16.281 1 92.5 190 ASN A CA 1
ATOM 1459 C C . ASN A 1 190 ? -12.656 30.969 17.281 1 92.5 190 ASN A C 1
ATOM 1461 O O . ASN A 1 190 ? -11.984 30.438 18.156 1 92.5 190 ASN A O 1
ATOM 1465 N N . ILE A 1 191 ? -12.719 32.25 17.016 1 94.12 191 ILE A N 1
ATOM 1466 C CA . ILE A 1 191 ? -12.242 33.219 18 1 94.12 191 ILE A CA 1
ATOM 1467 C C . ILE A 1 191 ? -13.328 33.469 19.047 1 94.12 191 ILE A C 1
ATOM 1469 O O . ILE A 1 191 ? -14.461 33.812 18.703 1 94.12 191 ILE A O 1
ATOM 1473 N N . ASP A 1 192 ? -12.969 33.312 20.312 1 94.44 192 ASP A N 1
ATOM 1474 C CA . ASP A 1 192 ? -13.961 33.344 21.375 1 94.44 192 ASP A CA 1
ATOM 1475 C C . ASP A 1 192 ? -13.727 34.562 22.297 1 94.44 192 ASP A C 1
ATOM 1477 O O . ASP A 1 192 ? -12.641 35.125 22.312 1 94.44 192 ASP A O 1
ATOM 1481 N N . PRO A 1 193 ? -14.906 34.938 22.906 1 92.19 193 PRO A N 1
ATOM 1482 C CA . PRO A 1 193 ? -14.688 35.906 23.953 1 92.19 193 PRO A CA 1
ATOM 1483 C C . PRO A 1 193 ? -13.719 35.438 25.031 1 92.19 193 PRO A C 1
ATOM 1485 O O . PRO A 1 193 ? -13.445 34.25 25.141 1 92.19 193 PRO A O 1
ATOM 1488 N N . TYR A 1 194 ? -13.203 36.375 25.75 1 92.12 194 TYR A N 1
ATOM 1489 C CA . TYR A 1 194 ? -12.234 36.031 26.781 1 92.12 194 TYR A CA 1
ATOM 1490 C C . TYR A 1 194 ? -12.805 34.969 27.734 1 92.12 194 TYR A C 1
ATOM 1492 O O . TYR A 1 194 ? -13.922 35.125 28.234 1 92.12 194 TYR A O 1
ATOM 1500 N N . SER A 1 195 ? -12.125 33.969 27.844 1 92.06 195 SER A N 1
ATOM 1501 C CA . SER A 1 195 ? -12.375 32.906 28.828 1 92.06 195 SER A CA 1
ATOM 1502 C C . SER A 1 195 ? -11.125 32.062 29.062 1 92.06 195 SER A C 1
ATOM 1504 O O . SER A 1 195 ? -10.188 32.094 28.266 1 92.06 195 SER A O 1
ATOM 1506 N N . GLU A 1 196 ? -11.141 31.391 30.172 1 90.38 196 GLU A N 1
ATOM 1507 C CA . GLU A 1 196 ? -9.992 30.562 30.5 1 90.38 196 GLU A CA 1
ATOM 1508 C C . GLU A 1 196 ? -9.938 29.312 29.609 1 90.38 196 GLU A C 1
ATOM 1510 O O . GLU A 1 196 ? -8.883 28.688 29.484 1 90.38 196 GLU A O 1
ATOM 1515 N N . SER A 1 197 ? -11.008 29.016 28.984 1 91 197 SER A N 1
ATOM 1516 C CA . SER A 1 197 ? -11.078 27.828 28.141 1 91 197 SER A CA 1
ATOM 1517 C C . SER A 1 197 ? -10.906 28.172 26.672 1 91 197 SER A C 1
ATOM 1519 O O . SER A 1 197 ? -10.742 27.297 25.828 1 91 197 SER A O 1
ATOM 1521 N N . ALA A 1 198 ? -10.859 29.516 26.422 1 93.62 198 ALA A N 1
ATOM 1522 C CA .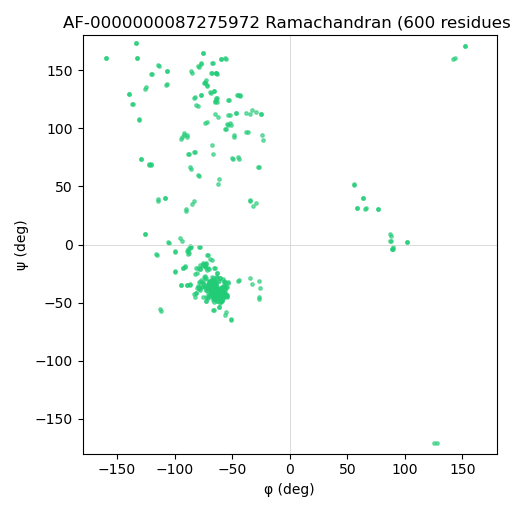 ALA A 1 198 ? -10.773 29.953 25.031 1 93.62 198 ALA A CA 1
ATOM 1523 C C . ALA A 1 198 ? -9.383 29.688 24.469 1 93.62 198 ALA A C 1
ATOM 1525 O O . ALA A 1 198 ? -8.375 29.891 25.156 1 93.62 198 ALA A O 1
ATOM 1526 N N . ARG A 1 199 ? -9.266 29.25 23.281 1 93.94 199 ARG A N 1
ATOM 1527 C CA . ARG A 1 199 ? -7.984 29.016 22.625 1 93.94 199 ARG A CA 1
ATOM 1528 C C . ARG A 1 199 ? -7.5 30.281 21.906 1 93.94 199 ARG A C 1
ATOM 1530 O O . ARG A 1 199 ? -6.301 30.547 21.844 1 93.94 199 ARG A O 1
ATOM 1537 N N . MET A 1 200 ? -8.422 31.047 21.359 1 93.62 200 MET A N 1
ATOM 1538 C CA . MET A 1 200 ? -8.102 32.281 20.656 1 93.62 200 MET A CA 1
ATOM 1539 C C . MET A 1 200 ? -9.062 33.406 21.047 1 93.62 200 MET A C 1
ATOM 1541 O O . MET A 1 200 ? -10.281 33.25 20.922 1 93.62 200 MET A O 1
ATOM 1545 N N . CYS A 1 201 ? -8.586 34.469 21.562 1 94.81 201 CYS A N 1
ATOM 1546 C CA . CYS A 1 201 ? -9.367 35.656 21.828 1 94.81 201 CYS A CA 1
ATOM 1547 C C . CYS A 1 201 ? -8.938 36.812 20.938 1 94.81 201 CYS A C 1
ATOM 1549 O O . CYS A 1 201 ? -9.766 37.406 20.234 1 94.81 201 CYS A O 1
ATOM 1551 N N . LEU A 1 202 ? -7.719 37.094 21 1 94.56 202 LEU A N 1
ATOM 1552 C CA . LEU A 1 202 ? -7.051 38.031 20.094 1 94.56 202 LEU A CA 1
ATOM 1553 C C . LEU A 1 202 ? -5.84 37.375 19.438 1 94.56 202 LEU A C 1
ATOM 1555 O O . LEU A 1 202 ? -5.062 36.688 20.109 1 94.56 202 LEU A O 1
ATOM 1559 N N . LEU A 1 203 ? -5.754 37.562 18.172 1 93.56 203 LEU A N 1
ATOM 1560 C CA . LEU A 1 203 ? -4.699 36.875 17.422 1 93.56 203 LEU A CA 1
ATOM 1561 C C . LEU A 1 203 ? -3.322 37.344 17.891 1 93.56 203 LEU A C 1
ATOM 1563 O O . LEU A 1 203 ? -3.051 38.562 17.906 1 93.56 203 LEU A O 1
ATOM 1567 N N . GLY A 1 204 ? -2.518 36.406 18.328 1 91.69 204 GLY A N 1
ATOM 1568 C CA . GLY A 1 204 ? -1.148 36.688 18.719 1 91.69 204 GLY A CA 1
ATOM 1569 C C . GLY A 1 204 ? -1.016 37.062 20.188 1 91.69 204 GLY A C 1
ATOM 1570 O O . GLY A 1 204 ? 0.093 37.281 20.672 1 91.69 204 GLY A O 1
ATOM 1571 N N . ALA A 1 205 ? -2.119 37.156 20.875 1 92.5 205 ALA A N 1
ATOM 1572 C CA . ALA A 1 205 ? -2.074 37.562 22.266 1 92.5 205 ALA A CA 1
ATOM 1573 C C . ALA A 1 205 ? -2.336 36.344 23.188 1 92.5 205 ALA A C 1
ATOM 1575 O O . ALA A 1 205 ? -3.188 35.5 22.891 1 92.5 205 ALA A O 1
ATOM 1576 N N . ASP A 1 206 ? -1.539 36.312 24.234 1 92.88 206 ASP A N 1
ATOM 1577 C CA . ASP A 1 206 ? -1.715 35.281 25.234 1 92.88 206 ASP A CA 1
ATOM 1578 C C . ASP A 1 206 ? -2.639 35.75 26.359 1 92.88 206 ASP A C 1
ATOM 1580 O O . ASP A 1 206 ? -2.18 36.312 27.359 1 92.88 206 ASP A O 1
ATOM 1584 N N . HIS A 1 207 ? -3.83 35.438 26.219 1 91.38 207 HIS A N 1
ATOM 1585 C CA . HIS A 1 207 ? -4.809 35.906 27.188 1 91.38 207 HIS A CA 1
ATOM 1586 C C . HIS A 1 207 ? -4.746 35.125 28.484 1 91.38 207 HIS A C 1
ATOM 1588 O O . HIS A 1 207 ? -5.273 35.562 29.516 1 91.38 207 HIS A O 1
ATOM 1594 N N . LEU A 1 208 ? -4.16 34 28.438 1 89.75 208 LEU A N 1
ATOM 1595 C CA . LEU A 1 208 ? -4.082 33.188 29.641 1 89.75 208 LEU A CA 1
ATOM 1596 C C . LEU A 1 208 ? -2.922 33.656 30.531 1 89.75 208 LEU A C 1
ATOM 1598 O O . LEU A 1 208 ? -3.074 33.75 31.75 1 89.75 208 LEU A O 1
ATOM 1602 N N . ARG A 1 209 ? -1.805 33.906 30 1 90 209 ARG A N 1
ATOM 1603 C CA . ARG A 1 209 ? -0.627 34.312 30.766 1 90 209 ARG A CA 1
ATOM 1604 C C . ARG A 1 209 ? -0.703 35.781 31.141 1 90 209 ARG A C 1
ATOM 1606 O O . ARG A 1 209 ? -0.224 36.156 32.219 1 90 209 ARG A O 1
ATOM 1613 N N . CYS A 1 210 ? -1.253 36.594 30.172 1 90.19 210 CYS A N 1
ATOM 1614 C CA . CYS A 1 210 ? -1.365 38.031 30.422 1 90.19 210 CYS A CA 1
ATOM 1615 C C . CYS A 1 210 ? -2.812 38.469 30.312 1 90.19 210 CYS A C 1
ATOM 1617 O O . CYS A 1 210 ? -3.143 39.281 29.438 1 90.19 210 CYS A O 1
ATOM 1619 N N . PRO A 1 211 ? -3.631 38.094 31.188 1 89.19 211 PRO A N 1
ATOM 1620 C CA . PRO A 1 211 ? -5.059 38.406 31.078 1 89.19 211 PRO A CA 1
ATOM 1621 C C . PRO A 1 211 ? -5.355 39.906 31.125 1 89.19 211 PRO A C 1
ATOM 1623 O O . PRO A 1 211 ? -6.348 40.375 30.562 1 89.19 211 PRO A O 1
ATOM 1626 N N . ARG A 1 212 ? -4.504 40.656 31.703 1 87.56 212 ARG A N 1
ATOM 1627 C CA . ARG A 1 212 ? -4.773 42.062 31.875 1 87.56 212 ARG A CA 1
ATOM 1628 C C . ARG A 1 212 ? -4.219 42.906 30.719 1 87.56 212 ARG A C 1
ATOM 1630 O O . ARG A 1 212 ? -4.707 44 30.438 1 87.56 212 ARG A O 1
ATOM 1637 N N . THR A 1 213 ? -3.268 42.312 30.016 1 87.94 213 THR A N 1
ATOM 1638 C CA . THR A 1 213 ? -2.561 43.156 29.062 1 87.94 213 THR A CA 1
ATOM 1639 C C . THR A 1 213 ? -2.607 42.531 27.672 1 87.94 213 THR A C 1
ATOM 1641 O O . THR A 1 213 ? -1.957 43 26.734 1 87.94 213 THR A O 1
ATOM 1644 N N . PHE A 1 214 ? -3.402 41.5 27.578 1 90.69 214 PHE A N 1
ATOM 1645 C CA . PHE A 1 214 ? -3.359 40.781 26.297 1 90.69 214 PHE A CA 1
ATOM 1646 C C . PHE A 1 214 ? -4.016 41.625 25.203 1 90.69 214 PHE A C 1
ATOM 1648 O O . PHE A 1 214 ? -3.758 41.406 24.016 1 90.69 214 PHE A O 1
ATOM 1655 N N . SER A 1 215 ? -4.887 42.594 25.578 1 92.81 215 SER A N 1
ATOM 1656 C CA . SER A 1 215 ? -5.551 43.438 24.594 1 92.81 215 SER A CA 1
ATOM 1657 C C . SER A 1 215 ? -4.621 44.562 24.094 1 92.81 215 SER A C 1
ATOM 1659 O O . SER A 1 215 ? -4.953 45.719 24.172 1 92.81 215 SER A O 1
ATOM 1661 N N . SER A 1 216 ? -3.523 44.156 23.531 1 91.5 216 SER A N 1
ATOM 1662 C CA . SER A 1 216 ? -2.547 45.094 23 1 91.5 216 SER A CA 1
ATOM 1663 C C . SER A 1 216 ? -2.975 45.625 21.641 1 91.5 216 SER A C 1
ATOM 1665 O O . SER A 1 216 ? -3.74 44.969 20.922 1 91.5 216 SER A O 1
ATOM 1667 N N . PRO A 1 217 ? -2.506 46.875 21.297 1 92.62 217 PRO A N 1
ATOM 1668 C CA . PRO A 1 217 ? -2.852 47.406 19.984 1 92.62 217 PRO A CA 1
ATOM 1669 C C . PRO A 1 217 ? -2.438 46.5 18.828 1 92.62 217 PRO A C 1
ATOM 1671 O O . PRO A 1 217 ? -3.172 46.375 17.844 1 92.62 217 PRO A O 1
ATOM 1674 N N . GLU A 1 218 ? -1.302 45.938 19 1 91.81 218 GLU A N 1
ATOM 1675 C CA . GLU A 1 218 ? -0.808 45.031 17.953 1 91.81 218 GLU A CA 1
ATOM 1676 C C . GLU A 1 218 ? -1.74 43.844 17.75 1 91.81 218 GLU A C 1
ATOM 1678 O O . GLU A 1 218 ? -2.053 43.469 16.609 1 91.81 218 GLU A O 1
ATOM 1683 N N . ALA A 1 219 ? -2.158 43.219 18.844 1 93.69 219 ALA A N 1
ATOM 1684 C CA . ALA A 1 219 ? -3.059 42.094 18.781 1 93.69 219 ALA A CA 1
ATOM 1685 C C . ALA A 1 219 ? -4.41 42.469 18.188 1 93.69 219 ALA A C 1
ATOM 1687 O O . ALA A 1 219 ? -4.988 41.719 17.406 1 93.69 219 ALA A O 1
ATOM 1688 N N . ILE A 1 220 ? -4.883 43.594 18.531 1 94.75 220 ILE A N 1
ATOM 1689 C CA . ILE A 1 220 ? -6.16 44.062 18.047 1 94.75 220 ILE A CA 1
ATOM 1690 C C . ILE A 1 220 ? -6.074 44.312 16.531 1 94.75 220 ILE A C 1
ATOM 1692 O O . ILE A 1 220 ? -6.973 43.938 15.781 1 94.75 220 ILE A O 1
ATOM 1696 N N . GLN A 1 221 ? -4.984 44.906 16.141 1 91.94 221 GLN A N 1
ATOM 1697 C CA . GLN A 1 221 ? -4.805 45.188 14.711 1 91.94 221 GLN A CA 1
ATOM 1698 C C . GLN A 1 221 ? -4.699 43.906 13.914 1 91.94 221 GLN A C 1
ATOM 1700 O O . GLN A 1 221 ? -5.25 43.812 12.812 1 91.94 221 GLN A O 1
ATOM 1705 N N . ARG A 1 222 ? -4.02 43 14.484 1 91.56 222 ARG A N 1
ATOM 1706 C CA . ARG A 1 222 ? -3.891 41.688 13.828 1 91.56 222 ARG A CA 1
ATOM 1707 C C . ARG A 1 222 ? -5.25 41.031 13.664 1 91.56 222 ARG A C 1
ATOM 1709 O O . ARG A 1 222 ? -5.547 40.469 12.609 1 91.56 222 ARG A O 1
ATOM 1716 N N . THR A 1 223 ? -6.016 41.031 14.664 1 94.69 223 THR A N 1
ATOM 1717 C CA . THR A 1 223 ? -7.344 40.406 14.633 1 94.69 223 THR A CA 1
ATOM 1718 C C . THR A 1 223 ? -8.266 41.156 13.672 1 94.69 223 THR A C 1
ATOM 1720 O O . THR A 1 223 ? -9.109 40.562 13.016 1 94.69 223 THR A O 1
ATOM 1723 N N . GLU A 1 224 ? -8.047 42.438 13.648 1 92.62 224 GLU A N 1
ATOM 1724 C CA . GLU A 1 224 ? -8.82 43.219 12.711 1 92.62 224 GLU A CA 1
ATOM 1725 C C . GLU A 1 224 ? -8.539 42.844 11.266 1 92.62 224 GLU A C 1
ATOM 1727 O O . GLU A 1 224 ? -9.453 42.812 10.438 1 92.62 224 GLU A O 1
ATOM 1732 N N . LEU A 1 225 ? -7.301 42.688 10.992 1 91.38 225 LEU A N 1
ATOM 1733 C CA . LEU A 1 225 ? -6.918 42.219 9.664 1 91.38 225 LEU A CA 1
ATOM 1734 C C . LEU A 1 225 ? -7.617 40.906 9.32 1 91.38 225 LEU A C 1
ATOM 1736 O O . LEU A 1 225 ? -8.031 40.719 8.172 1 91.38 225 LEU A O 1
ATOM 1740 N N . TYR A 1 226 ? -7.656 40.031 10.297 1 91.69 226 TYR A N 1
ATOM 1741 C CA . TYR A 1 226 ? -8.359 38.75 10.102 1 91.69 226 TYR A CA 1
ATOM 1742 C C . TYR A 1 226 ? -9.836 39 9.805 1 91.69 226 TYR A C 1
ATOM 1744 O O . TYR A 1 226 ? -10.391 38.375 8.883 1 91.69 226 TYR A O 1
ATOM 1752 N N . GLU A 1 227 ? -10.469 39.75 10.562 1 91.62 227 GLU A N 1
ATOM 1753 C CA . GLU A 1 227 ? -11.875 40.094 10.312 1 91.62 227 GLU A CA 1
ATOM 1754 C C . GLU A 1 227 ? -12.062 40.688 8.914 1 91.62 227 GLU A C 1
ATOM 1756 O O . GLU A 1 227 ? -13.016 40.344 8.219 1 91.62 227 GLU A O 1
ATOM 1761 N N . TYR A 1 228 ? -11.156 41.531 8.602 1 89.5 228 TYR A N 1
ATOM 1762 C CA . TYR A 1 228 ? -11.227 42.156 7.297 1 89.5 228 TYR A CA 1
ATOM 1763 C C . TYR A 1 228 ? -11.148 41.125 6.18 1 89.5 228 TYR A C 1
ATOM 1765 O O . TYR A 1 228 ? -11.891 41.219 5.199 1 89.5 228 TYR A O 1
ATOM 1773 N N . ALA A 1 229 ? -10.258 40.25 6.281 1 89.38 229 ALA A N 1
ATOM 1774 C CA . ALA A 1 229 ? -10.086 39.188 5.289 1 89.38 229 ALA A CA 1
ATOM 1775 C C . ALA A 1 229 ? -11.359 38.375 5.141 1 89.38 229 ALA A C 1
ATOM 1777 O O . ALA A 1 229 ? -11.727 37.969 4.035 1 89.38 229 ALA A O 1
ATOM 1778 N N . LYS A 1 230 ? -11.992 38.094 6.23 1 89.19 230 LYS A N 1
ATOM 1779 C CA . LYS A 1 230 ? -13.227 37.312 6.219 1 89.19 230 LYS A CA 1
ATOM 1780 C C . LYS A 1 230 ? -14.367 38.094 5.582 1 89.19 230 LYS A C 1
ATOM 1782 O O . LYS A 1 230 ? -15.211 37.531 4.887 1 89.19 230 LYS A O 1
ATOM 1787 N N . VAL A 1 231 ? -14.352 39.312 5.793 1 87.38 231 VAL A N 1
ATOM 1788 C CA . VAL A 1 231 ? -15.383 40.188 5.25 1 87.38 231 VAL A CA 1
ATOM 1789 C C . VAL A 1 231 ? -15.266 40.219 3.729 1 87.38 231 VAL A C 1
ATOM 1791 O O . VAL A 1 231 ? -16.266 40.312 3.021 1 87.38 231 VAL A O 1
ATOM 1794 N N . LEU A 1 232 ? -14.023 40.281 3.248 1 87.81 232 LEU A N 1
ATOM 1795 C CA . LEU A 1 232 ? -13.789 40.312 1.809 1 87.81 232 LEU A CA 1
ATOM 1796 C C . LEU A 1 232 ? -14.438 39.094 1.138 1 87.81 232 LEU A C 1
ATOM 1798 O O . LEU A 1 232 ? -14.875 39.188 -0.014 1 87.81 232 LEU A O 1
ATOM 1802 N N . GLY A 1 233 ? -14.516 37.969 1.76 1 86.94 233 GLY A N 1
ATOM 1803 C CA . GLY A 1 233 ? -15.172 36.781 1.235 1 86.94 233 GLY A CA 1
ATOM 1804 C C . GLY A 1 233 ? -16.672 36.812 1.429 1 86.94 233 GLY A C 1
ATOM 1805 O O . GLY A 1 233 ? -17.422 36.344 0.571 1 86.94 233 GLY A O 1
ATOM 1806 N N . ASN A 1 234 ? -17.062 37.25 2.588 1 88.62 234 ASN A N 1
ATOM 1807 C CA . ASN A 1 234 ? -18.453 37.438 2.979 1 88.62 234 ASN A CA 1
ATOM 1808 C C . ASN A 1 234 ? -18.703 38.812 3.598 1 88.62 234 ASN A C 1
ATOM 1810 O O . ASN A 1 234 ? -18.422 39 4.781 1 88.62 234 ASN A O 1
ATOM 1814 N N . SER A 1 235 ? -19.312 39.594 2.916 1 85.06 235 SER A N 1
ATOM 1815 C CA . SER A 1 235 ? -19.484 41 3.309 1 85.06 235 SER A CA 1
ATOM 1816 C C . SER A 1 235 ? -20.328 41.125 4.574 1 85.06 235 SER A C 1
ATOM 1818 O O . SER A 1 235 ? -20.297 42.125 5.262 1 85.06 235 SER A O 1
ATOM 1820 N N . GLN A 1 236 ? -21.062 40.125 4.863 1 84.62 236 GLN A N 1
ATOM 1821 C CA . GLN A 1 236 ? -21.938 40.188 6.027 1 84.62 236 GLN A CA 1
ATOM 1822 C C . GLN A 1 236 ? -21.266 39.594 7.258 1 84.62 236 GLN A C 1
ATOM 1824 O O . GLN A 1 236 ? -21.844 39.562 8.344 1 84.62 236 GLN A O 1
ATOM 1829 N N . TYR A 1 237 ? -20.062 39.219 7.078 1 88.69 237 TYR A N 1
ATOM 1830 C CA . TYR A 1 237 ? -19.375 38.562 8.18 1 88.69 237 TYR A CA 1
ATOM 1831 C C . TYR A 1 237 ? -19.031 39.562 9.281 1 88.69 237 TYR A C 1
ATOM 1833 O O . TYR A 1 237 ? -18.641 40.688 9.008 1 88.69 237 TYR A O 1
ATOM 1841 N N . ILE A 1 238 ? -19.219 39.219 10.609 1 89.5 238 ILE A N 1
ATOM 1842 C CA . ILE A 1 238 ? -18.844 40 11.766 1 89.5 238 ILE A CA 1
ATOM 1843 C C . ILE A 1 238 ? -18.266 39.125 12.859 1 89.5 238 ILE A C 1
ATOM 1845 O O . ILE A 1 238 ? -18.859 38.094 13.203 1 89.5 238 ILE A O 1
ATOM 1849 N N . LEU A 1 239 ? -17.125 39.5 13.359 1 92.12 239 LEU A N 1
ATOM 1850 C CA . LEU A 1 239 ? -16.516 38.781 14.477 1 92.12 239 LEU A CA 1
ATOM 1851 C C . LEU A 1 239 ? -16.984 39.344 15.812 1 92.12 239 LEU A C 1
ATOM 1853 O O . LEU A 1 239 ? -16.328 40.219 16.391 1 92.12 239 LEU A O 1
ATOM 1857 N N . LEU A 1 240 ? -18 38.812 16.359 1 90.75 240 LEU A N 1
ATOM 1858 C CA . LEU A 1 240 ? -18.734 39.375 17.5 1 90.75 240 LEU A CA 1
ATOM 1859 C C . LEU A 1 240 ? -17.828 39.438 18.734 1 90.75 240 LEU A C 1
ATOM 1861 O O . LEU A 1 240 ? -17.781 40.469 19.406 1 90.75 240 LEU A O 1
ATOM 1865 N N . PRO A 1 241 ? -17.078 38.406 18.969 1 93.12 241 PRO A N 1
ATOM 1866 C CA . PRO A 1 241 ? -16.266 38.438 20.188 1 93.12 241 PRO A CA 1
ATOM 1867 C C . PRO A 1 241 ? -15.148 39.469 20.109 1 93.12 241 PRO A C 1
ATOM 1869 O O . PRO A 1 241 ? -14.547 39.812 21.141 1 93.12 241 PRO A O 1
ATOM 1872 N N . PHE A 1 242 ? -14.914 39.969 18.922 1 94.88 242 PHE A N 1
ATOM 1873 C CA . PHE A 1 242 ? -13.797 40.906 18.703 1 94.88 242 PHE A CA 1
ATOM 1874 C C . PHE A 1 242 ? -14.234 42.344 18.891 1 94.88 242 PHE A C 1
ATOM 1876 O O . PHE A 1 242 ? -13.406 43.219 19.141 1 94.88 242 PHE A O 1
ATOM 1883 N N . GLN A 1 243 ? -15.516 42.688 18.859 1 92.69 243 GLN A N 1
ATOM 1884 C CA . GLN A 1 243 ? -16.047 44.062 18.797 1 92.69 243 GLN A CA 1
ATOM 1885 C C . GLN A 1 243 ? -15.672 44.844 20.047 1 92.69 243 GLN A C 1
ATOM 1887 O O . GLN A 1 243 ? -15.305 46.031 19.953 1 92.69 243 GLN A O 1
ATOM 1892 N N . PRO A 1 244 ? -15.758 44.188 21.234 1 92.69 244 PRO A N 1
ATOM 1893 C CA . PRO A 1 244 ? -15.359 44.938 22.422 1 92.69 244 PRO A CA 1
ATOM 1894 C C . PRO A 1 244 ? -13.922 45.438 22.344 1 92.69 244 PRO A C 1
ATOM 1896 O O . PRO A 1 244 ? -13.617 46.531 22.859 1 92.69 244 PRO A O 1
ATOM 1899 N N . TYR A 1 245 ? -13.125 44.75 21.688 1 94.94 245 TYR A N 1
ATOM 1900 C CA . TYR A 1 245 ? -11.719 45.094 21.625 1 94.94 245 TYR A CA 1
ATOM 1901 C C . TYR A 1 245 ? -11.492 46.281 20.672 1 94.94 245 TYR A C 1
ATOM 1903 O O . TYR A 1 245 ? -10.547 47.031 20.828 1 94.94 245 TYR A O 1
ATOM 1911 N N . LYS A 1 246 ? -12.312 46.344 19.656 1 95.06 246 LYS A N 1
ATOM 1912 C CA . LYS A 1 246 ? -12.266 47.531 18.781 1 95.06 246 LYS A CA 1
ATOM 1913 C C . LYS A 1 246 ? -12.578 48.781 19.562 1 95.06 246 LYS A C 1
ATOM 1915 O O . LYS A 1 246 ? -11.953 49.844 19.328 1 95.06 246 LYS A O 1
ATOM 1920 N N . LEU A 1 247 ? -13.547 48.656 20.391 1 94.25 247 LEU A N 1
ATOM 1921 C CA . LEU A 1 247 ? -13.914 49.781 21.219 1 94.25 247 LEU A CA 1
ATOM 1922 C C . LEU A 1 247 ? -12.766 50.188 22.156 1 94.25 247 LEU A C 1
ATOM 1924 O O . LEU A 1 247 ? -12.492 51.375 22.328 1 94.25 247 LEU A O 1
ATOM 1928 N N . ILE A 1 248 ? -12.203 49.219 22.734 1 94.25 248 ILE A N 1
ATOM 1929 C CA . ILE A 1 248 ? -11.055 49.469 23.594 1 94.25 248 ILE A CA 1
ATOM 1930 C C . ILE A 1 248 ? -9.961 50.219 22.828 1 94.25 248 ILE A C 1
ATOM 1932 O O . ILE A 1 248 ? -9.359 51.156 23.359 1 94.25 248 ILE A O 1
ATOM 1936 N N . TYR A 1 249 ? -9.688 49.812 21.641 1 95.75 249 TYR A N 1
ATOM 1937 C CA . TYR A 1 249 ? -8.664 50.469 20.812 1 95.75 249 TYR A CA 1
ATOM 1938 C C . TYR A 1 249 ? -9.016 51.906 20.547 1 95.75 249 TYR A C 1
ATOM 1940 O O . TYR A 1 249 ? -8.141 52.781 20.578 1 95.75 249 TYR A O 1
ATOM 1948 N N . ALA A 1 250 ? -10.273 52.188 20.281 1 95.5 250 ALA A N 1
ATOM 1949 C CA . ALA A 1 250 ? -10.711 53.562 20.062 1 95.5 250 ALA A CA 1
ATOM 1950 C C . ALA A 1 250 ? -10.445 54.406 21.297 1 95.5 250 ALA A C 1
ATOM 1952 O O . ALA A 1 250 ? -9.992 55.562 21.172 1 95.5 250 ALA A O 1
ATOM 1953 N N . TYR A 1 251 ? -10.688 53.844 22.438 1 94.44 251 TYR A N 1
ATOM 1954 C CA . TYR A 1 251 ? -10.414 54.562 23.688 1 94.44 251 TYR A CA 1
ATOM 1955 C C . TYR A 1 251 ? -8.922 54.781 23.859 1 94.44 251 TYR A C 1
ATOM 1957 O O . TYR A 1 251 ? -8.508 55.844 24.344 1 94.44 251 TYR A O 1
ATOM 1965 N N . MET A 1 252 ? -8.195 53.812 23.484 1 94.5 252 MET A N 1
ATOM 1966 C CA . MET A 1 252 ? -6.746 53.906 23.594 1 94.5 252 MET A CA 1
ATOM 1967 C C . MET A 1 252 ? -6.227 55.062 22.734 1 94.5 252 MET A C 1
ATOM 1969 O O . MET A 1 252 ? -5.367 55.844 23.172 1 94.5 252 MET A O 1
ATOM 1973 N N . LEU A 1 253 ? -6.723 55.125 21.547 1 94.25 253 LEU A N 1
ATOM 1974 C CA . LEU A 1 253 ? -6.324 56.188 20.641 1 94.25 253 LEU A CA 1
ATOM 1975 C C . LEU A 1 253 ? -6.664 57.562 21.219 1 94.25 253 LEU A C 1
ATOM 1977 O O . LEU A 1 253 ? -5.836 58.469 21.188 1 94.25 253 LEU A O 1
ATOM 1981 N N . ALA A 1 254 ? -7.816 57.656 21.859 1 92.56 254 ALA A N 1
ATOM 1982 C CA . ALA A 1 254 ? -8.258 58.906 22.453 1 92.56 254 ALA A CA 1
ATOM 1983 C C . ALA A 1 254 ? -7.395 59.281 23.656 1 92.56 254 ALA A C 1
ATOM 1985 O O . ALA A 1 254 ? -7.055 60.469 23.844 1 92.56 254 ALA A O 1
ATOM 1986 N N . GLU A 1 255 ? -7.027 58.375 24.406 1 91.88 255 GLU A N 1
ATOM 1987 C CA . GLU A 1 255 ? -6.258 58.594 25.625 1 91.88 255 GLU A CA 1
ATOM 1988 C C . GLU A 1 255 ? -4.852 59.094 25.312 1 91.88 255 GLU A C 1
ATOM 1990 O O . GLU A 1 255 ? -4.277 59.875 26.094 1 91.88 255 GLU A O 1
ATOM 1995 N N . VAL A 1 256 ? -4.34 58.625 24.25 1 93.31 256 VAL A N 1
ATOM 1996 C CA . VAL A 1 256 ? -2.979 59.031 23.891 1 93.31 256 VAL A CA 1
ATOM 1997 C C . VAL A 1 256 ? -3.008 60.344 23.078 1 93.31 256 VAL A C 1
ATOM 1999 O O . VAL A 1 256 ? -1.97 60.781 22.609 1 93.31 256 VAL A O 1
ATOM 2002 N N . GLY A 1 257 ? -4.207 60.875 22.766 1 91 257 GLY A N 1
ATOM 2003 C CA . GLY A 1 257 ? -4.34 62.188 22.141 1 91 257 GLY A CA 1
ATOM 2004 C C . GLY A 1 257 ? -4.613 62.094 20.656 1 91 257 GLY A C 1
ATOM 2005 O O . GLY A 1 257 ? -4.688 63.125 19.969 1 91 257 GLY A O 1
ATOM 2006 N N . LYS A 1 258 ? -4.734 60.938 20.141 1 93.94 258 LYS A N 1
ATOM 2007 C CA . LYS A 1 258 ? -5.066 60.75 18.734 1 93.94 258 LYS A CA 1
ATOM 2008 C C . LYS A 1 258 ? -6.578 60.781 18.516 1 93.94 258 LYS A C 1
ATOM 2010 O O . LYS A 1 258 ? -7.152 59.781 18.031 1 93.94 258 LYS A O 1
ATOM 2015 N N . VAL A 1 259 ? -7.098 61.844 18.75 1 93.56 259 VAL A N 1
ATOM 2016 C CA . VAL A 1 259 ? -8.547 62.031 18.812 1 93.56 259 VAL A CA 1
ATOM 2017 C C . VAL A 1 259 ? -9.133 61.875 17.406 1 93.56 259 VAL A C 1
ATOM 2019 O O . VAL A 1 259 ? -10.18 61.25 17.219 1 93.56 259 VAL A O 1
ATOM 2022 N N . SER A 1 260 ? -8.445 62.438 16.422 1 94.06 260 SER A N 1
ATOM 2023 C CA . SER A 1 260 ? -8.93 62.344 15.055 1 94.06 260 SER A CA 1
ATOM 2024 C C . SER A 1 260 ? -8.961 60.875 14.586 1 94.06 260 SER A C 1
ATOM 2026 O O . SER A 1 260 ? -9.922 60.469 13.938 1 94.06 260 SER A O 1
ATOM 2028 N N . ASP A 1 261 ? -7.902 60.219 14.984 1 94.88 261 ASP A N 1
ATOM 2029 C CA . ASP A 1 261 ? -7.832 58.812 14.617 1 94.88 261 ASP A CA 1
ATOM 2030 C C . ASP A 1 261 ? -8.922 58 15.32 1 94.88 261 ASP A C 1
ATOM 2032 O O . ASP A 1 261 ? -9.492 57.094 14.734 1 94.88 261 ASP A O 1
ATOM 2036 N N . SER A 1 262 ? -9.133 58.281 16.562 1 95.19 262 SER A N 1
ATOM 2037 C CA . SER A 1 262 ? -10.18 57.625 17.312 1 95.19 262 SER A CA 1
ATOM 2038 C C . SER A 1 262 ? -11.547 57.844 16.688 1 95.19 262 SER A C 1
ATOM 2040 O O . SER A 1 262 ? -12.344 56.906 16.562 1 95.19 262 SER A O 1
ATOM 2042 N N . LEU A 1 263 ? -11.75 59 16.25 1 94.44 263 LEU A N 1
ATOM 2043 C CA . LEU A 1 263 ? -13.023 59.344 15.633 1 94.44 263 LEU A CA 1
ATOM 2044 C C . LEU A 1 263 ? -13.211 58.594 14.32 1 94.44 263 LEU A C 1
ATOM 2046 O O . LEU A 1 263 ? -14.281 58.031 14.07 1 94.44 263 LEU A O 1
ATOM 2050 N N . LYS A 1 264 ? -12.227 58.625 13.539 1 95.31 264 LYS A N 1
ATOM 2051 C CA . LYS A 1 264 ? -12.281 57.906 12.273 1 95.31 264 LYS A CA 1
ATOM 2052 C C . LYS A 1 264 ? -12.516 56.406 12.5 1 95.31 264 LYS A C 1
ATOM 2054 O O . LYS A 1 264 ? -13.266 55.781 11.758 1 95.31 264 LYS A O 1
ATOM 2059 N N . TYR A 1 265 ? -11.805 55.906 13.484 1 94.88 265 TYR A N 1
ATOM 2060 C CA . TYR A 1 265 ? -11.922 54.469 13.82 1 94.88 265 TYR A CA 1
ATOM 2061 C C . TYR A 1 265 ? -13.352 54.156 14.25 1 94.88 265 TYR A C 1
ATOM 2063 O O . TYR A 1 265 ? -13.898 53.125 13.844 1 94.88 265 TYR A O 1
ATOM 2071 N N . CYS A 1 266 ? -13.953 54.969 15.055 1 94.44 266 CYS A N 1
ATOM 2072 C CA . CYS A 1 266 ? -15.32 54.75 15.516 1 94.44 266 CYS A CA 1
ATOM 2073 C C . CYS A 1 266 ? -16.297 54.812 14.344 1 94.44 266 CYS A C 1
ATOM 2075 O O . CYS A 1 266 ? -17.203 53.969 14.258 1 94.44 266 CYS A O 1
ATOM 2077 N N . GLN A 1 267 ? -16.047 55.688 13.461 1 93.5 267 GLN A N 1
ATOM 2078 C CA . GLN A 1 267 ? -16.922 55.812 12.297 1 93.5 267 GLN A CA 1
ATOM 2079 C C . GLN A 1 267 ? -16.844 54.594 11.406 1 93.5 267 GLN A C 1
ATOM 2081 O O . GLN A 1 267 ? -17.859 54.094 10.922 1 93.5 267 GLN A O 1
ATOM 2086 N N . ALA A 1 268 ? -15.641 54.188 11.219 1 91.69 268 ALA A N 1
ATOM 2087 C CA . ALA A 1 268 ? -15.438 53 10.406 1 91.69 268 ALA A CA 1
ATOM 2088 C C . ALA A 1 268 ? -16.094 51.781 11.039 1 91.69 268 ALA A C 1
ATOM 2090 O O . ALA A 1 268 ? -16.703 50.938 10.344 1 91.69 268 ALA A O 1
ATOM 2091 N N . SER A 1 269 ? -15.938 51.562 12.344 1 92 269 SER A N 1
ATOM 2092 C CA . SER A 1 269 ? -16.516 50.438 13.062 1 92 269 SER A CA 1
ATOM 2093 C C . SER A 1 269 ? -18.047 50.5 13.023 1 92 269 SER A C 1
ATOM 2095 O O . SER A 1 269 ? -18.703 49.469 12.867 1 92 269 SER A O 1
ATOM 2097 N N . LEU A 1 270 ? -18.531 51.688 13.164 1 90.25 270 LEU A N 1
ATOM 2098 C CA . LEU A 1 270 ? -19.969 51.875 13.125 1 90.25 270 LEU A CA 1
ATOM 2099 C C . LEU A 1 270 ? -20.531 51.531 11.75 1 90.25 270 LEU A C 1
ATOM 2101 O O . LEU A 1 270 ? -21.594 50.906 11.648 1 90.25 270 LEU A O 1
ATOM 2105 N N . LYS A 1 271 ? -19.828 51.906 10.758 1 88.5 271 LYS A N 1
ATOM 2106 C CA . LYS A 1 271 ? -20.25 51.594 9.398 1 88.5 271 LYS A CA 1
ATOM 2107 C C . LYS A 1 271 ? -20.328 50.094 9.172 1 88.5 271 LYS A C 1
ATOM 2109 O O . LYS A 1 271 ? -21.266 49.594 8.555 1 88.5 271 LYS A O 1
ATOM 2114 N N . LEU A 1 272 ? -19.359 49.375 9.656 1 85.81 272 LEU A N 1
ATOM 2115 C CA . LEU A 1 272 ? -19.297 47.906 9.523 1 85.81 272 LEU A CA 1
ATOM 2116 C C . LEU A 1 272 ? -20.438 47.25 10.281 1 85.81 272 LEU A C 1
ATOM 2118 O O . LEU A 1 272 ? -21.047 46.281 9.797 1 85.81 272 LEU A O 1
ATOM 2122 N N . LEU A 1 273 ? -20.75 47.75 11.461 1 88.56 273 LEU A N 1
ATOM 2123 C CA . LEU A 1 273 ? -21.797 47.156 12.297 1 88.56 273 LEU A CA 1
ATOM 2124 C C . LEU A 1 273 ? -23.172 47.406 11.688 1 88.56 273 LEU A C 1
ATOM 2126 O O . LEU A 1 273 ? -24.062 46.562 11.812 1 88.56 273 LEU A O 1
ATOM 2130 N N . LYS A 1 274 ? -23.266 48.469 11.055 1 84.5 274 LYS A N 1
ATOM 2131 C CA . LYS A 1 274 ? -24.531 48.844 10.453 1 84.5 274 LYS A CA 1
ATOM 2132 C C . LYS A 1 274 ? -24.828 47.969 9.227 1 84.5 274 LYS A C 1
ATOM 2134 O O . LYS A 1 274 ? -25.984 47.688 8.922 1 84.5 274 LYS A O 1
ATOM 2139 N N . SER A 1 275 ? -23.812 47.531 8.625 1 80.5 275 SER A N 1
ATOM 2140 C CA . SER A 1 275 ? -23.969 46.719 7.422 1 80.5 275 SER A CA 1
ATOM 2141 C C . SER A 1 275 ? -24.25 45.281 7.77 1 80.5 275 SER A C 1
ATOM 2143 O O . SER A 1 275 ? -24.734 44.5 6.934 1 80.5 275 SER A O 1
ATOM 2145 N N . SER A 1 276 ? -23.906 44.656 8.898 1 74.81 276 SER A N 1
ATOM 2146 C CA . SER A 1 276 ? -23.906 43.219 9.227 1 74.81 276 SER A CA 1
ATOM 2147 C C . SER A 1 276 ? -25.266 42.781 9.766 1 74.81 276 SER A C 1
ATOM 2149 O O . SER A 1 276 ? -25.562 41.594 9.844 1 74.81 276 SER A O 1
ATOM 2151 N N . GLY A 1 277 ? -26.234 43.656 10.031 1 70.88 277 GLY A N 1
ATOM 2152 C CA . GLY A 1 277 ? -27.562 43.25 10.445 1 70.88 277 GLY A CA 1
ATOM 2153 C C . GLY A 1 277 ? -28.016 43.875 11.75 1 70.88 277 GLY A C 1
ATOM 2154 O O . GLY A 1 277 ? -27.391 44.812 12.227 1 70.88 277 GLY A O 1
ATOM 2155 N N . ARG A 1 278 ? -29.266 43.281 12.242 1 71.69 278 ARG A N 1
ATOM 2156 C CA . ARG A 1 278 ? -29.953 43.938 13.352 1 71.69 278 ARG A CA 1
ATOM 2157 C C . ARG A 1 278 ? -29.969 43.062 14.594 1 71.69 278 ARG A C 1
ATOM 2159 O O . ARG A 1 278 ? -30.812 43.25 15.469 1 71.69 278 ARG A O 1
ATOM 2166 N N . ALA A 1 279 ? -28.812 42.344 14.844 1 77.81 279 ALA A N 1
ATOM 2167 C CA . ALA A 1 279 ? -28.797 41.562 16.062 1 77.81 279 ALA A CA 1
ATOM 2168 C C . ALA A 1 279 ? -28.656 42.438 17.297 1 77.81 279 ALA A C 1
ATOM 2170 O O . ALA A 1 279 ? -28 43.469 17.25 1 77.81 279 ALA A O 1
ATOM 2171 N N . PRO A 1 280 ? -29.406 42.094 18.391 1 82.62 280 PRO A N 1
ATOM 2172 C CA . PRO A 1 280 ? -29.391 42.938 19.594 1 82.62 280 PRO A CA 1
ATOM 2173 C C . PRO A 1 280 ? -27.984 43.188 20.125 1 82.62 280 PRO A C 1
ATOM 2175 O O . PRO A 1 280 ? -27.672 44.281 20.578 1 82.62 280 PRO A O 1
ATOM 2178 N N . GLU A 1 281 ? -27.156 42.219 20.031 1 83.19 281 GLU A N 1
ATOM 2179 C CA . GLU A 1 281 ? -25.797 42.375 20.5 1 83.19 281 GLU A CA 1
ATOM 2180 C C . GLU A 1 281 ? -25.047 43.406 19.672 1 83.19 281 GLU A C 1
ATOM 2182 O O . GLU A 1 281 ? -24.25 44.188 20.203 1 83.19 281 GLU A O 1
ATOM 2187 N N . LEU A 1 282 ? -25.375 43.5 18.516 1 86.88 282 LEU A N 1
ATOM 2188 C CA . LEU A 1 282 ? -24.734 44.469 17.609 1 86.88 282 LEU A CA 1
ATOM 2189 C C . LEU A 1 282 ? -25.203 45.875 17.906 1 86.88 282 LEU A C 1
ATOM 2191 O O . LEU A 1 282 ? -24.422 46.844 17.812 1 86.88 282 LEU A O 1
ATOM 2195 N N . GLU A 1 283 ? -26.469 45.906 18.312 1 88.5 283 GLU A N 1
ATOM 2196 C CA . GLU A 1 283 ? -27.031 47.219 18.609 1 88.5 283 GLU A CA 1
ATOM 2197 C C . GLU A 1 283 ? -26.359 47.844 19.828 1 88.5 283 GLU A C 1
ATOM 2199 O O . GLU A 1 283 ? -26.156 49.062 19.875 1 88.5 283 GLU A O 1
ATOM 2204 N N . ALA A 1 284 ? -26.062 47.031 20.766 1 89.38 284 ALA A N 1
ATOM 2205 C CA . ALA A 1 284 ? -25.375 47.531 21.969 1 89.38 284 ALA A CA 1
ATOM 2206 C C . ALA A 1 284 ? -24.016 48.125 21.609 1 89.38 284 ALA A C 1
ATOM 2208 O O . ALA A 1 284 ? -23.641 49.156 22.141 1 89.38 284 ALA A O 1
ATOM 2209 N N . TRP A 1 285 ? -23.359 47.531 20.734 1 90.19 285 TRP A N 1
ATOM 2210 C CA . TRP A 1 285 ? -22.031 48.031 20.359 1 90.19 285 TRP A CA 1
ATOM 2211 C C . TRP A 1 285 ? -22.141 49.312 19.531 1 90.19 285 TRP A C 1
ATOM 2213 O O . TRP A 1 285 ? -21.312 50.219 19.672 1 90.19 285 TRP A O 1
ATOM 2223 N N . LYS A 1 286 ? -23.156 49.344 18.703 1 91.12 286 LYS A N 1
ATOM 2224 C CA . LYS A 1 286 ? -23.406 50.562 17.953 1 91.12 286 LYS A CA 1
ATOM 2225 C C . LYS A 1 286 ? -23.578 51.75 18.875 1 91.12 286 LYS A C 1
ATOM 2227 O O . LYS A 1 286 ? -23.016 52.812 18.625 1 91.12 286 LYS A O 1
ATOM 2232 N N . GLN A 1 287 ? -24.281 51.469 19.875 1 92.31 287 GLN A N 1
ATOM 2233 C CA . GLN A 1 287 ? -24.547 52.531 20.828 1 92.31 287 GLN A CA 1
ATOM 2234 C C . GLN A 1 287 ? -23.281 52.969 21.547 1 92.31 287 GLN A C 1
ATOM 2236 O O . GLN A 1 287 ? -23.062 54.156 21.766 1 92.31 287 GLN A O 1
ATOM 2241 N N . LEU A 1 288 ? -22.516 52.062 21.875 1 92.81 288 LEU A N 1
ATOM 2242 C CA . LEU A 1 288 ? -21.281 52.344 22.609 1 92.81 288 LEU A CA 1
ATOM 2243 C C . LEU A 1 288 ? -20.297 53.125 21.734 1 92.81 288 LEU A C 1
ATOM 2245 O O . LEU A 1 288 ? -19.641 54.062 22.203 1 92.81 288 LEU A O 1
ATOM 2249 N N . PHE A 1 289 ? -20.219 52.812 20.5 1 94 289 PHE A N 1
ATOM 2250 C CA . PHE A 1 289 ? -19.359 53.531 19.578 1 94 289 PHE A CA 1
ATOM 2251 C C . PHE A 1 289 ? -19.875 54.938 19.344 1 94 289 PHE A C 1
ATOM 2253 O O . PHE A 1 289 ? -19.078 55.875 19.281 1 94 289 PHE A O 1
ATOM 2260 N N . SER A 1 290 ? -21.156 55.031 19.203 1 93.38 290 SER A N 1
ATOM 2261 C CA . SER A 1 290 ? -21.766 56.344 19 1 93.38 290 SER A CA 1
ATOM 2262 C C . SER A 1 290 ? -21.531 57.25 20.219 1 93.38 290 SER A C 1
ATOM 2264 O O . SER A 1 290 ? -21.281 58.438 20.062 1 93.38 290 SER A O 1
ATOM 2266 N N . SER A 1 291 ? -21.641 56.688 21.344 1 94.38 291 SER A N 1
ATOM 2267 C CA . SER A 1 291 ? -21.406 57.438 22.562 1 94.38 291 SER A CA 1
ATOM 2268 C C . SER A 1 291 ? -19.984 57.969 22.641 1 94.38 291 SER A C 1
ATOM 2270 O O . SER A 1 291 ? -19.75 59.094 23.078 1 94.38 291 SER A O 1
ATOM 2272 N N . LEU A 1 292 ? -19.094 57.156 22.297 1 93.31 292 LEU A N 1
ATOM 2273 C CA . LEU A 1 292 ? -17.688 57.594 22.297 1 93.31 292 LEU A CA 1
ATOM 2274 C C . LEU A 1 292 ? -17.438 58.688 21.266 1 93.31 292 LEU A C 1
ATOM 2276 O O . LEU A 1 292 ? -16.734 59.656 21.547 1 93.31 292 LEU A O 1
ATOM 2280 N N . GLU A 1 293 ? -18.031 58.469 20.141 1 92.44 293 GLU A N 1
ATOM 2281 C CA . GLU A 1 293 ? -17.922 59.5 19.094 1 92.44 293 GLU A CA 1
ATOM 2282 C C . GLU A 1 293 ? -18.422 60.844 19.578 1 92.44 293 GLU A C 1
ATOM 2284 O O . GLU A 1 293 ? -17.781 61.875 19.344 1 92.44 293 GLU A O 1
ATOM 2289 N N . GLU A 1 294 ? -19.453 60.812 20.234 1 91.69 294 GLU A N 1
ATOM 2290 C CA . GLU A 1 294 ? -20.062 62.031 20.734 1 91.69 294 GLU A CA 1
ATOM 2291 C C . GLU A 1 294 ? -19.188 62.656 21.812 1 91.69 294 GLU A C 1
ATOM 2293 O O . GLU A 1 294 ? -19.031 63.875 21.844 1 91.69 294 GLU A O 1
ATOM 2298 N N . ARG A 1 295 ? -18.656 61.938 22.625 1 91.38 295 ARG A N 1
ATOM 2299 C CA . ARG A 1 295 ? -17.781 62.406 23.688 1 91.38 295 ARG A CA 1
ATOM 2300 C C . ARG A 1 295 ? -16.531 63.062 23.109 1 91.38 295 ARG A C 1
ATOM 2302 O O . ARG A 1 295 ? -16.078 64.125 23.594 1 91.38 295 ARG A O 1
ATOM 2309 N N . ILE A 1 296 ? -16.031 62.438 22.109 1 90.12 296 ILE A N 1
ATOM 2310 C CA . ILE A 1 296 ? -14.812 62.969 21.484 1 90.12 296 ILE A CA 1
ATOM 2311 C C . ILE A 1 296 ? -15.117 64.312 20.781 1 90.12 296 ILE A C 1
ATOM 2313 O O . ILE A 1 296 ? -14.328 65.25 20.859 1 90.12 296 ILE A O 1
ATOM 2317 N N . ARG A 1 297 ? -16.234 64.312 20.188 1 88.12 297 ARG A N 1
ATOM 2318 C CA . ARG A 1 297 ? -16.641 65.5 19.453 1 88.12 297 ARG A CA 1
ATOM 2319 C C . ARG A 1 297 ? -16.891 66.688 20.406 1 88.12 297 ARG A C 1
ATOM 2321 O O . ARG A 1 297 ? -16.547 67.812 20.109 1 88.12 297 ARG A O 1
ATOM 2328 N N . THR A 1 298 ? -17.453 66.375 21.516 1 86.19 298 THR A N 1
ATOM 2329 C CA . THR A 1 298 ? -17.75 67.438 22.5 1 86.19 298 THR A CA 1
ATOM 2330 C C . THR A 1 298 ? -16.469 67.938 23.141 1 86.19 298 THR A C 1
ATOM 2332 O O . THR A 1 298 ? -16.375 69.125 23.438 1 86.19 298 THR A O 1
ATOM 2335 N N . HIS A 1 299 ? -15.57 67.125 23.391 1 79.81 299 HIS A N 1
ATOM 2336 C CA . HIS A 1 299 ? -14.312 67.5 24.016 1 79.81 299 HIS A CA 1
ATOM 2337 C C . HIS A 1 299 ? -13.461 68.312 23.047 1 79.81 299 HIS A C 1
ATOM 2339 O O . HIS A 1 299 ? -12.656 69.188 23.469 1 79.81 299 HIS A O 1
ATOM 2345 N N . GLN A 1 300 ? -13.523 68.062 21.75 1 74.75 300 GLN A N 1
ATOM 2346 C CA . GLN A 1 300 ? -12.789 68.812 20.766 1 74.75 300 GLN A CA 1
ATOM 2347 C C . GLN A 1 300 ? -13.344 70.25 20.641 1 74.75 300 GLN A C 1
ATOM 2349 O O . GLN A 1 300 ? -12.617 71.188 20.266 1 74.75 300 GLN A O 1
ATOM 2354 N N . GLN A 1 301 ? -14.664 70.375 20.859 1 68.25 301 GLN A N 1
ATOM 2355 C CA . GLN A 1 301 ? -15.289 71.688 20.766 1 68.25 301 GLN A CA 1
ATOM 2356 C C . GLN A 1 301 ? -14.945 72.5 21.984 1 68.25 301 GLN A C 1
ATOM 2358 O O . GLN A 1 301 ? -14.969 73.75 21.922 1 68.25 301 GLN A O 1
ATOM 2363 N N . VAL A 1 302 ? -14.477 71.938 23.031 1 57.59 302 VAL A N 1
ATOM 2364 C CA . VAL A 1 302 ? -14.055 72.75 24.172 1 57.59 302 VAL A CA 1
ATOM 2365 C C . VAL A 1 302 ? -12.547 73 24.109 1 57.59 302 VAL A C 1
ATOM 2367 O O . VAL A 1 302 ? -11.781 72.062 23.812 1 57.59 302 VAL A O 1
ATOM 2370 N N . MET B 1 1 ? -9.102 -26.203 2.016 1 26.86 1 MET B N 1
ATOM 2371 C CA . MET B 1 1 ? -9.781 -27.062 1.059 1 26.86 1 MET B CA 1
ATOM 2372 C C . MET B 1 1 ? -8.773 -27.734 0.127 1 26.86 1 MET B C 1
ATOM 2374 O O . MET B 1 1 ? -8.227 -27.094 -0.771 1 26.86 1 MET B O 1
ATOM 2378 N N . ASP B 1 2 ? -7.969 -28.703 0.623 1 37.53 2 ASP B N 1
ATOM 2379 C CA . ASP B 1 2 ? -6.852 -29.469 0.078 1 37.53 2 ASP B CA 1
ATOM 2380 C C . ASP B 1 2 ? -7.297 -30.312 -1.108 1 37.53 2 ASP B C 1
ATOM 2382 O O . ASP B 1 2 ? -7.777 -31.438 -0.929 1 37.53 2 ASP B O 1
ATOM 2386 N N . GLY B 1 3 ? -7.934 -29.797 -2.094 1 37.25 3 GLY B N 1
ATOM 2387 C CA . GLY B 1 3 ? -8.523 -30.625 -3.135 1 37.25 3 GLY B CA 1
ATOM 2388 C C . GLY B 1 3 ? -7.504 -31.484 -3.869 1 37.25 3 GLY B C 1
ATOM 2389 O O . GLY B 1 3 ? -6.297 -31.328 -3.676 1 37.25 3 GLY B O 1
ATOM 2390 N N . PRO B 1 4 ? -7.984 -32.531 -4.504 1 44.69 4 PRO B N 1
ATOM 2391 C CA . PRO B 1 4 ? -7.242 -33.531 -5.254 1 44.69 4 PRO B CA 1
ATOM 2392 C C . PRO B 1 4 ? -6.172 -32.938 -6.164 1 44.69 4 PRO B C 1
ATOM 2394 O O . PRO B 1 4 ? -5.172 -33.594 -6.465 1 44.69 4 PRO B O 1
ATOM 2397 N N . ASP B 1 5 ? -6.398 -31.828 -6.609 1 43.72 5 ASP B N 1
ATOM 2398 C CA . ASP B 1 5 ? -5.469 -31.172 -7.531 1 43.72 5 ASP B CA 1
ATOM 2399 C C . ASP B 1 5 ? -4.141 -30.859 -6.844 1 43.72 5 ASP B C 1
ATOM 2401 O O . ASP B 1 5 ? -3.082 -30.922 -7.469 1 43.72 5 ASP B O 1
ATOM 2405 N N . THR B 1 6 ? -4.176 -30.594 -5.594 1 45 6 THR B N 1
ATOM 2406 C CA . THR B 1 6 ? -2.943 -30.359 -4.852 1 45 6 THR B CA 1
ATOM 2407 C C . THR B 1 6 ? -2.121 -31.641 -4.75 1 45 6 THR B C 1
ATOM 2409 O O . THR B 1 6 ? -0.89 -31.594 -4.793 1 45 6 THR B O 1
ATOM 2412 N N . ALA B 1 7 ? -2.729 -32.781 -4.668 1 45.19 7 ALA B N 1
ATOM 2413 C CA . ALA B 1 7 ? -2.035 -34.062 -4.484 1 45.19 7 ALA B CA 1
ATOM 2414 C C . ALA B 1 7 ? -1.268 -34.438 -5.742 1 45.19 7 ALA B C 1
ATOM 2416 O O . ALA B 1 7 ? -0.141 -34.938 -5.664 1 45.19 7 ALA B O 1
ATOM 2417 N N . VAL B 1 8 ? -1.849 -34.281 -6.859 1 46.09 8 VAL B N 1
ATOM 2418 C CA . VAL B 1 8 ? -1.173 -34.656 -8.094 1 46.09 8 VAL B CA 1
ATOM 2419 C C . VAL B 1 8 ? 0.023 -33.719 -8.336 1 46.09 8 VAL B C 1
ATOM 2421 O O . VAL B 1 8 ? 1.082 -34.188 -8.773 1 46.09 8 VAL B O 1
ATOM 2424 N N . THR B 1 9 ? -0.12 -32.531 -7.879 1 46.09 9 THR B N 1
ATOM 2425 C CA . THR B 1 9 ? 1.021 -31.625 -8.023 1 46.09 9 THR B CA 1
ATOM 2426 C C . THR B 1 9 ? 2.176 -32.062 -7.133 1 46.09 9 THR B C 1
ATOM 2428 O O . THR B 1 9 ? 3.344 -31.953 -7.512 1 46.09 9 THR B O 1
ATOM 2431 N N . ALA B 1 10 ? 1.872 -32.656 -5.996 1 46.69 10 ALA B N 1
ATOM 2432 C CA . ALA B 1 10 ? 2.916 -33.25 -5.164 1 46.69 10 ALA B CA 1
ATOM 2433 C C . ALA B 1 10 ? 3.664 -34.344 -5.918 1 46.69 10 ALA B C 1
ATOM 2435 O O . ALA B 1 10 ? 4.859 -34.531 -5.703 1 46.69 10 ALA B O 1
ATOM 2436 N N . LEU B 1 11 ? 2.906 -35.094 -6.684 1 43.06 11 LEU B N 1
ATOM 2437 C CA . LEU B 1 11 ? 3.547 -36.188 -7.398 1 43.06 11 LEU B CA 1
ATOM 2438 C C . LEU B 1 11 ? 4.645 -35.688 -8.32 1 43.06 11 LEU B C 1
ATOM 2440 O O . LEU B 1 11 ? 5.707 -36.281 -8.438 1 43.06 11 LEU B O 1
ATOM 2444 N N . PHE B 1 12 ? 4.371 -34.625 -9 1 46.22 12 PHE B N 1
ATOM 2445 C CA . PHE B 1 12 ? 5.395 -34.156 -9.914 1 46.22 12 PHE B CA 1
ATOM 2446 C C . PHE B 1 12 ? 6.449 -33.344 -9.18 1 46.22 12 PHE B C 1
ATOM 2448 O O . PHE B 1 12 ? 7.555 -33.156 -9.688 1 46.22 12 PHE B O 1
ATOM 2455 N N . SER B 1 13 ? 6.113 -32.844 -8 1 43.41 13 SER B N 1
ATOM 2456 C CA . SER B 1 13 ? 7.043 -31.969 -7.281 1 43.41 13 SER B CA 1
ATOM 2457 C C . SER B 1 13 ? 8.203 -32.781 -6.695 1 43.41 13 SER B C 1
ATOM 2459 O O . SER B 1 13 ? 9.195 -32.188 -6.242 1 43.41 13 SER B O 1
ATOM 2461 N N . SER B 1 14 ? 8.094 -34.062 -6.375 1 39.34 14 SER B N 1
ATOM 2462 C CA . SER B 1 14 ? 9.211 -34.719 -5.699 1 39.34 14 SER B CA 1
ATOM 2463 C C . SER B 1 14 ? 10.492 -34.625 -6.516 1 39.34 14 SER B C 1
ATOM 2465 O O . SER B 1 14 ? 11.578 -34.906 -6.012 1 39.34 14 SER B O 1
ATOM 2467 N N . CYS B 1 15 ? 10.539 -34.688 -7.82 1 36.34 15 CYS B N 1
ATOM 2468 C CA . CYS B 1 15 ? 11.812 -34.875 -8.492 1 36.34 15 CYS B CA 1
ATOM 2469 C C . CYS B 1 15 ? 12.734 -33.688 -8.297 1 36.34 15 CYS B C 1
ATOM 2471 O O . CYS B 1 15 ? 13.953 -33.812 -8.406 1 36.34 15 CYS B O 1
ATOM 2473 N N . SER B 1 16 ? 12.477 -32.531 -8.586 1 37.97 16 SER B N 1
ATOM 2474 C CA . SER B 1 16 ? 13.516 -31.531 -8.828 1 37.97 16 SER B CA 1
ATOM 2475 C C . SER B 1 16 ? 13.898 -30.797 -7.543 1 37.97 16 SER B C 1
ATOM 2477 O O . SER B 1 16 ? 13.656 -29.594 -7.41 1 37.97 16 SER B O 1
ATOM 2479 N N . SER B 1 17 ? 13.781 -31.406 -6.395 1 37.5 17 SER B N 1
ATOM 2480 C CA . SER B 1 17 ? 14.023 -30.656 -5.168 1 37.5 17 SER B CA 1
ATOM 2481 C C . SER B 1 17 ? 15.469 -30.156 -5.098 1 37.5 17 SER B C 1
ATOM 2483 O O . SER B 1 17 ? 15.781 -29.25 -4.332 1 37.5 17 SER B O 1
ATOM 2485 N N . HIS B 1 18 ? 16.469 -31.062 -5.484 1 35 18 HIS B N 1
ATOM 2486 C CA . HIS B 1 18 ? 17.781 -30.844 -4.871 1 35 18 HIS B CA 1
ATOM 2487 C C . HIS B 1 18 ? 18.438 -29.578 -5.406 1 35 18 HIS B C 1
ATOM 2489 O O . HIS B 1 18 ? 19.641 -29.375 -5.234 1 35 18 HIS B O 1
ATOM 2495 N N . SER B 1 19 ? 18.125 -29.062 -6.48 1 36.09 19 SER B N 1
ATOM 2496 C CA . SER B 1 19 ? 19.125 -28.141 -6.961 1 36.09 19 SER B CA 1
ATOM 2497 C C . SER B 1 19 ? 19.469 -27.094 -5.902 1 36.09 19 SER B C 1
ATOM 2499 O O . SER B 1 19 ? 18.562 -26.594 -5.211 1 36.09 19 SER B O 1
ATOM 2501 N N . ALA B 1 20 ? 20.625 -27.266 -5.234 1 36.75 20 ALA B N 1
ATOM 2502 C CA . ALA B 1 20 ? 21.375 -26.312 -4.426 1 36.75 20 ALA B CA 1
ATOM 2503 C C . ALA B 1 20 ? 21.109 -24.875 -4.875 1 36.75 20 ALA B C 1
ATOM 2505 O O . ALA B 1 20 ? 21.578 -24.453 -5.93 1 36.75 20 ALA B O 1
ATOM 2506 N N . ARG B 1 21 ? 20.031 -24.375 -4.742 1 41.56 21 ARG B N 1
ATOM 2507 C CA . ARG B 1 21 ? 19.547 -23.031 -5.105 1 41.56 21 ARG B CA 1
ATOM 2508 C C . ARG B 1 21 ? 20.562 -21.969 -4.703 1 41.56 21 ARG B C 1
ATOM 2510 O O . ARG B 1 21 ? 20.812 -21.75 -3.514 1 41.56 21 ARG B O 1
ATOM 2517 N N . MET B 1 22 ? 21.594 -21.875 -5.383 1 40.94 22 MET B N 1
ATOM 2518 C CA . MET B 1 22 ? 22.438 -20.688 -5.316 1 40.94 22 MET B CA 1
ATOM 2519 C C . MET B 1 22 ? 21.641 -19.469 -4.883 1 40.94 22 MET B C 1
ATOM 2521 O O . MET B 1 22 ? 20.516 -19.266 -5.363 1 40.94 22 MET B O 1
ATOM 2525 N N . ARG B 1 23 ? 21.891 -18.953 -3.748 1 49.22 23 ARG B N 1
ATOM 2526 C CA . ARG B 1 23 ? 21.406 -17.766 -3.041 1 49.22 23 ARG B CA 1
ATOM 2527 C C . ARG B 1 23 ? 21.125 -16.625 -4.012 1 49.22 23 ARG B C 1
ATOM 2529 O O . ARG B 1 23 ? 21.953 -15.727 -4.188 1 49.22 23 ARG B O 1
ATOM 2536 N N . ASP B 1 24 ? 20.562 -16.969 -5.258 1 62.09 24 ASP B N 1
ATOM 2537 C CA . ASP B 1 24 ? 20.328 -15.891 -6.211 1 62.09 24 ASP B CA 1
ATOM 2538 C C . ASP B 1 24 ? 19.5 -14.766 -5.578 1 62.09 24 ASP B C 1
ATOM 2540 O O . ASP B 1 24 ? 18.531 -15.023 -4.863 1 62.09 24 ASP B O 1
ATOM 2544 N N . HIS B 1 25 ? 20.125 -13.766 -5.43 1 79.81 25 HIS B N 1
ATOM 2545 C CA . HIS B 1 25 ? 19.562 -12.531 -4.906 1 79.81 25 HIS B CA 1
ATOM 2546 C C . HIS B 1 25 ? 18.219 -12.211 -5.582 1 79.81 25 HIS B C 1
ATOM 2548 O O . HIS B 1 25 ? 18.156 -12.156 -6.809 1 79.81 25 HIS B O 1
ATOM 2554 N N . CYS B 1 26 ? 17.203 -12.289 -4.781 1 85.81 26 CYS B N 1
ATOM 2555 C CA . CYS B 1 26 ? 15.883 -12.031 -5.324 1 85.81 26 CYS B CA 1
ATOM 2556 C C . CYS B 1 26 ? 15.68 -10.547 -5.594 1 85.81 26 CYS B C 1
ATOM 2558 O O . CYS B 1 26 ? 14.82 -10.164 -6.391 1 85.81 26 CYS B O 1
ATOM 2560 N N . MET B 1 27 ? 16.5 -9.742 -4.98 1 89.75 27 MET B N 1
ATOM 2561 C CA . MET B 1 27 ? 16.344 -8.297 -5.141 1 89.75 27 MET B CA 1
ATOM 2562 C C . MET B 1 27 ? 17.438 -7.73 -6.031 1 89.75 27 MET B C 1
ATOM 2564 O O . MET B 1 27 ? 18.547 -8.266 -6.074 1 89.75 27 MET B O 1
ATOM 2568 N N . LYS B 1 28 ? 17.047 -6.723 -6.684 1 86.25 28 LYS B N 1
ATOM 2569 C CA . LYS B 1 28 ? 18.031 -6.012 -7.492 1 86.25 28 LYS B CA 1
ATOM 2570 C C . LYS B 1 28 ? 17.953 -4.504 -7.266 1 86.25 28 LYS B C 1
ATOM 2572 O O . LYS B 1 28 ? 16.953 -4.008 -6.746 1 86.25 28 LYS B O 1
ATOM 2577 N N . ASN B 1 29 ? 18.969 -3.721 -7.582 1 84.06 29 ASN B N 1
ATOM 2578 C CA . ASN B 1 29 ? 19.016 -2.264 -7.605 1 84.06 29 ASN B CA 1
ATOM 2579 C C . ASN B 1 29 ? 18.609 -1.669 -6.254 1 84.06 29 ASN B C 1
ATOM 2581 O O . ASN B 1 29 ? 17.766 -0.783 -6.188 1 84.06 29 ASN B O 1
ATOM 2585 N N . ILE B 1 30 ? 19.219 -2.135 -5.254 1 87.31 30 ILE B N 1
ATOM 2586 C CA . ILE B 1 30 ? 18.953 -1.592 -3.928 1 87.31 30 ILE B CA 1
ATOM 2587 C C . ILE B 1 30 ? 19.719 -0.285 -3.74 1 87.31 30 ILE B C 1
ATOM 2589 O O . ILE B 1 30 ? 20.953 -0.272 -3.777 1 87.31 30 ILE B O 1
ATOM 2593 N N . PRO B 1 31 ? 19 0.75 -3.521 1 89.75 31 PRO B N 1
ATOM 2594 C CA . PRO B 1 31 ? 19.672 2.043 -3.367 1 89.75 31 PRO B CA 1
ATOM 2595 C C . PRO B 1 31 ? 20.531 2.117 -2.104 1 89.75 31 PRO B C 1
ATOM 2597 O O . PRO B 1 31 ? 20.281 1.385 -1.143 1 89.75 31 PRO B O 1
ATOM 2600 N N . SER B 1 32 ? 21.516 3.047 -2.213 1 90.44 32 SER B N 1
ATOM 2601 C CA . SER B 1 32 ? 22.359 3.285 -1.049 1 90.44 32 SER B CA 1
ATOM 2602 C C . SER B 1 32 ? 21.641 4.105 0.008 1 90.44 32 SER B C 1
ATOM 2604 O O . SER B 1 32 ? 20.609 4.715 -0.276 1 90.44 32 SER B O 1
ATOM 2606 N N . GLU B 1 33 ? 22.203 4.109 1.199 1 88.44 33 GLU B N 1
ATOM 2607 C CA . GLU B 1 33 ? 21.609 4.859 2.303 1 88.44 33 GLU B CA 1
ATOM 2608 C C . GLU B 1 33 ? 21.531 6.348 1.979 1 88.44 33 GLU B C 1
ATOM 2610 O O . GLU B 1 33 ? 20.531 7 2.271 1 88.44 33 GLU B O 1
ATOM 2615 N N . ASN B 1 34 ? 22.547 6.906 1.449 1 90.38 34 ASN B N 1
ATOM 2616 C CA . ASN B 1 34 ? 22.594 8.32 1.1 1 90.38 34 ASN B CA 1
ATOM 2617 C C . ASN B 1 34 ? 21.531 8.672 0.064 1 90.38 34 ASN B C 1
ATOM 2619 O O . ASN B 1 34 ? 20.906 9.734 0.14 1 90.38 34 ASN B O 1
ATOM 2623 N N . GLN B 1 35 ? 21.344 7.766 -0.878 1 91.81 35 GLN B N 1
ATOM 2624 C CA . GLN B 1 35 ? 20.328 7.984 -1.902 1 91.81 35 GLN B CA 1
ATOM 2625 C C . GLN B 1 35 ? 18.938 7.969 -1.3 1 91.81 35 GLN B C 1
ATOM 2627 O O . GLN B 1 35 ? 18.094 8.789 -1.66 1 91.81 35 GLN B O 1
ATOM 2632 N N . ILE B 1 36 ? 18.75 7.062 -0.386 1 92.88 36 ILE B N 1
ATOM 2633 C CA . ILE B 1 36 ? 17.453 6.938 0.263 1 92.88 36 ILE B CA 1
ATOM 2634 C C . ILE B 1 36 ? 17.156 8.203 1.067 1 92.88 36 ILE B C 1
ATOM 2636 O O . ILE B 1 36 ? 16.047 8.734 1.006 1 92.88 36 ILE B O 1
ATOM 2640 N N . GLN B 1 37 ? 18.141 8.711 1.764 1 92.56 37 GLN B N 1
ATOM 2641 C CA . GLN B 1 37 ? 17.984 9.922 2.564 1 92.56 37 GLN B CA 1
ATOM 2642 C C . GLN B 1 37 ? 17.672 11.125 1.684 1 92.56 37 GLN B C 1
ATOM 2644 O O . GLN B 1 37 ? 16.766 11.914 2 1 92.56 37 GLN B O 1
ATOM 2649 N N . ALA B 1 38 ? 18.359 11.195 0.657 1 93.38 38 ALA B N 1
ATOM 2650 C CA . ALA B 1 38 ? 18.141 12.305 -0.262 1 93.38 38 ALA B CA 1
ATOM 2651 C C . ALA B 1 38 ? 16.75 12.25 -0.882 1 93.38 38 ALA B C 1
ATOM 2653 O O . ALA B 1 38 ? 16.078 13.273 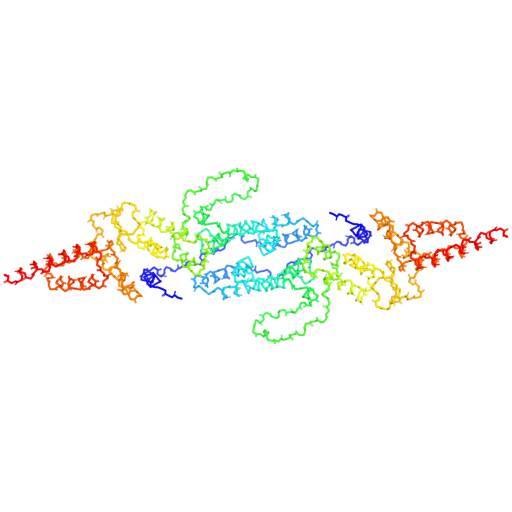-1.004 1 93.38 38 ALA B O 1
ATOM 2654 N N . THR B 1 39 ? 16.406 11.086 -1.319 1 95.44 39 THR B N 1
ATOM 2655 C CA . THR B 1 39 ? 15.078 10.906 -1.911 1 95.44 39 THR B CA 1
ATOM 2656 C C . THR B 1 39 ? 13.984 11.242 -0.901 1 95.44 39 THR B C 1
ATOM 2658 O O . THR B 1 39 ? 13.031 11.953 -1.226 1 95.44 39 THR B O 1
ATOM 2661 N N . ALA B 1 40 ? 14.164 10.766 0.322 1 95.56 40 ALA B N 1
ATOM 2662 C CA . ALA B 1 40 ? 13.164 11 1.364 1 95.56 40 ALA B CA 1
ATOM 2663 C C . ALA B 1 40 ? 13.008 12.492 1.643 1 95.56 40 ALA B C 1
ATOM 2665 O O . ALA B 1 40 ? 11.891 12.984 1.826 1 95.56 40 ALA B O 1
ATOM 2666 N N . GLN B 1 41 ? 14.086 13.172 1.691 1 94.88 41 GLN B N 1
ATOM 2667 C CA . GLN B 1 41 ? 14.062 14.609 1.941 1 94.88 41 GLN B CA 1
ATOM 2668 C C . GLN B 1 41 ? 13.328 15.344 0.826 1 94.88 41 GLN B C 1
ATOM 2670 O O . GLN B 1 41 ? 12.516 16.234 1.093 1 94.88 41 GLN B O 1
ATOM 2675 N N . GLU B 1 42 ? 13.625 14.945 -0.32 1 96.25 42 GLU B N 1
ATOM 2676 C CA . GLU B 1 42 ? 12.969 15.586 -1.459 1 96.25 42 GLU B CA 1
ATOM 2677 C C . GLU B 1 42 ? 11.477 15.266 -1.482 1 96.25 42 GLU B C 1
ATOM 2679 O O . GLU B 1 42 ? 10.656 16.141 -1.779 1 96.25 42 GLU B O 1
ATOM 2684 N N . VAL B 1 43 ? 11.133 14.047 -1.232 1 97.19 43 VAL B N 1
ATOM 2685 C CA . VAL B 1 43 ? 9.734 13.641 -1.188 1 97.19 43 VAL B CA 1
ATOM 2686 C C . VAL B 1 43 ? 9 14.445 -0.114 1 97.19 43 VAL B C 1
ATOM 2688 O O . VAL B 1 43 ? 7.895 14.938 -0.349 1 97.19 43 VAL B O 1
ATOM 2691 N N . GLN B 1 44 ? 9.656 14.617 1.008 1 96.19 44 GLN B N 1
ATOM 2692 C CA . GLN B 1 44 ? 9.062 15.398 2.09 1 96.19 44 GLN B CA 1
ATOM 2693 C C . GLN B 1 44 ? 8.828 16.844 1.66 1 96.19 44 GLN B C 1
ATOM 2695 O O . GLN B 1 44 ? 7.75 17.391 1.9 1 96.19 44 GLN B O 1
ATOM 2700 N N . ASN B 1 45 ? 9.773 17.406 1.046 1 95.88 45 ASN B N 1
ATOM 2701 C CA . ASN B 1 45 ? 9.656 18.781 0.591 1 95.88 45 ASN B CA 1
ATOM 2702 C C . ASN B 1 45 ? 8.508 18.969 -0.392 1 95.88 45 ASN B C 1
ATOM 2704 O O . ASN B 1 45 ? 7.77 19.953 -0.321 1 95.88 45 ASN B O 1
ATOM 2708 N N . LEU B 1 46 ? 8.391 18.062 -1.26 1 97 46 LEU B N 1
ATOM 2709 C CA . LEU B 1 46 ? 7.324 18.109 -2.254 1 97 46 LEU B CA 1
ATOM 2710 C C . LEU B 1 46 ? 5.957 17.969 -1.594 1 97 46 LEU B C 1
ATOM 2712 O O . LEU B 1 46 ? 5.008 18.656 -1.954 1 97 46 LEU B O 1
ATOM 2716 N N . LEU B 1 47 ? 5.871 17.094 -0.636 1 96.56 47 LEU B N 1
ATOM 2717 C CA . LEU B 1 47 ? 4.609 16.875 0.055 1 96.56 47 LEU B CA 1
ATOM 2718 C C . LEU B 1 47 ? 4.215 18.094 0.885 1 96.56 47 LEU B C 1
ATOM 2720 O O . LEU B 1 47 ? 3.035 18.438 0.958 1 96.56 47 LEU B O 1
ATOM 2724 N N . VAL B 1 48 ? 5.246 18.672 1.487 1 95.69 48 VAL B N 1
ATOM 2725 C CA . VAL B 1 48 ? 5.023 19.875 2.266 1 95.69 48 VAL B CA 1
ATOM 2726 C C . VAL B 1 48 ? 4.492 20.984 1.358 1 95.69 48 VAL B C 1
ATOM 2728 O O . VAL B 1 48 ? 3.66 21.797 1.776 1 95.69 48 VAL B O 1
ATOM 2731 N N . SER B 1 49 ? 4.891 20.953 0.139 1 95.31 49 SER B N 1
ATOM 2732 C CA . SER B 1 49 ? 4.484 21.969 -0.829 1 95.31 49 SER B CA 1
ATOM 2733 C C . SER B 1 49 ? 3.184 21.578 -1.522 1 95.31 49 SER B C 1
ATOM 2735 O O . SER B 1 49 ? 2.688 22.312 -2.377 1 95.31 49 SER B O 1
ATOM 2737 N N . GLY B 1 50 ? 2.684 20.422 -1.288 1 94.44 50 GLY B N 1
ATOM 2738 C CA . GLY B 1 50 ? 1.398 20 -1.82 1 94.44 50 GLY B CA 1
ATOM 2739 C C . GLY B 1 50 ? 1.503 19.359 -3.193 1 94.44 50 GLY B C 1
ATOM 2740 O O . GLY B 1 50 ? 0.49 19.141 -3.861 1 94.44 50 GLY B O 1
ATOM 2741 N N . LYS B 1 51 ? 2.646 19.141 -3.623 1 97.25 51 LYS B N 1
ATOM 2742 C CA . LYS B 1 51 ? 2.875 18.5 -4.918 1 97.25 51 LYS B CA 1
ATOM 2743 C C . LYS B 1 51 ? 2.898 16.984 -4.789 1 97.25 51 LYS B C 1
ATOM 2745 O O . LYS B 1 51 ? 3.953 16.359 -4.926 1 97.25 51 LYS B O 1
ATOM 2750 N N . ARG B 1 52 ? 1.804 16.438 -4.695 1 96.94 52 ARG B N 1
ATOM 2751 C CA . ARG B 1 52 ? 1.659 15.023 -4.352 1 96.94 52 ARG B CA 1
ATOM 2752 C C . ARG B 1 52 ? 2.107 14.133 -5.504 1 96.94 52 ARG B C 1
ATOM 2754 O O . ARG B 1 52 ? 2.812 13.141 -5.293 1 96.94 52 ARG B O 1
ATOM 2761 N N . LYS B 1 53 ? 1.693 14.453 -6.711 1 97.62 53 LYS B N 1
ATOM 2762 C CA . LYS B 1 53 ? 2.043 13.633 -7.867 1 97.62 53 LYS B CA 1
ATOM 2763 C C . LYS B 1 53 ? 3.547 13.656 -8.125 1 97.62 53 LYS B C 1
ATOM 2765 O O . LYS B 1 53 ? 4.148 12.625 -8.43 1 97.62 53 LYS B O 1
ATOM 2770 N N . ASP B 1 54 ? 4.082 14.82 -7.984 1 98.19 54 ASP B N 1
ATOM 2771 C CA . ASP B 1 54 ? 5.531 14.938 -8.125 1 98.19 54 ASP B CA 1
ATOM 2772 C C . ASP B 1 54 ? 6.254 14.141 -7.039 1 98.19 54 ASP B C 1
ATOM 2774 O O . ASP B 1 54 ? 7.289 13.531 -7.297 1 98.19 54 ASP B O 1
ATOM 2778 N N . ALA B 1 55 ? 5.766 14.219 -5.867 1 98.19 55 ALA B N 1
ATOM 2779 C CA . ALA B 1 55 ? 6.34 13.461 -4.758 1 98.19 55 ALA B CA 1
ATOM 2780 C C . ALA B 1 55 ? 6.305 11.961 -5.039 1 98.19 55 ALA B C 1
ATOM 2782 O O . ALA B 1 55 ? 7.277 11.25 -4.777 1 98.19 55 ALA B O 1
ATOM 2783 N N . LEU B 1 56 ? 5.18 11.469 -5.559 1 98.25 56 LEU B N 1
ATOM 2784 C CA . LEU B 1 56 ? 5.051 10.062 -5.926 1 98.25 56 LEU B CA 1
ATOM 2785 C C . LEU B 1 56 ? 6.086 9.68 -6.973 1 98.25 56 LEU B C 1
ATOM 2787 O O . LEU B 1 56 ? 6.77 8.656 -6.832 1 98.25 56 LEU B O 1
ATOM 2791 N N . GLN B 1 57 ? 6.215 10.461 -8 1 97.88 57 GLN B N 1
ATOM 2792 C CA . GLN B 1 57 ? 7.172 10.188 -9.062 1 97.88 57 GLN B CA 1
ATOM 2793 C C . GLN B 1 57 ? 8.594 10.133 -8.523 1 97.88 57 GLN B C 1
ATOM 2795 O O . GLN B 1 57 ? 9.367 9.234 -8.875 1 97.88 57 GLN B O 1
ATOM 2800 N N . TYR B 1 58 ? 8.922 11.078 -7.707 1 97.25 58 TYR B N 1
ATOM 2801 C CA . TYR B 1 58 ? 10.258 11.125 -7.129 1 97.25 58 TYR B CA 1
ATOM 2802 C C . TYR B 1 58 ? 10.508 9.922 -6.223 1 97.25 58 TYR B C 1
ATOM 2804 O O . TYR B 1 58 ? 11.609 9.375 -6.195 1 97.25 58 TYR B O 1
ATOM 2812 N N . ALA B 1 59 ? 9.555 9.531 -5.391 1 97.81 59 ALA B N 1
ATOM 2813 C CA . ALA B 1 59 ? 9.664 8.367 -4.523 1 97.81 59 ALA B CA 1
ATOM 2814 C C . ALA B 1 59 ? 9.883 7.094 -5.34 1 97.81 59 ALA B C 1
ATOM 2816 O O . ALA B 1 59 ? 10.68 6.23 -4.957 1 97.81 59 ALA B O 1
ATOM 2817 N N . GLN B 1 60 ? 9.188 6.996 -6.453 1 96.94 60 GLN B N 1
ATOM 2818 C CA . GLN B 1 60 ? 9.328 5.844 -7.336 1 96.94 60 GLN B CA 1
ATOM 2819 C C . GLN B 1 60 ? 10.719 5.789 -7.957 1 96.94 60 GLN B C 1
ATOM 2821 O O . GLN B 1 60 ? 11.359 4.734 -7.973 1 96.94 60 GLN B O 1
ATOM 2826 N N . GLU B 1 61 ? 11.141 6.918 -8.422 1 95.31 61 GLU B N 1
ATOM 2827 C CA . GLU B 1 61 ? 12.453 7 -9.07 1 95.31 61 GLU B CA 1
ATOM 2828 C C . GLU B 1 61 ? 13.57 6.691 -8.078 1 95.31 61 GLU B C 1
ATOM 2830 O O . GLU B 1 61 ? 14.578 6.082 -8.445 1 95.31 61 GLU B O 1
ATOM 2835 N N . GLY B 1 62 ? 13.391 7.145 -6.941 1 94.38 62 GLY B N 1
ATOM 2836 C CA . GLY B 1 62 ? 14.383 6.902 -5.91 1 94.38 62 GLY B CA 1
ATOM 2837 C C . GLY B 1 62 ? 14.188 5.586 -5.184 1 94.38 62 GLY B C 1
ATOM 2838 O O . GLY B 1 62 ? 14.914 5.273 -4.242 1 94.38 62 GLY B O 1
ATOM 2839 N N . GLN B 1 63 ? 13.203 4.844 -5.484 1 93.88 63 GLN B N 1
ATOM 2840 C CA . GLN B 1 63 ? 12.898 3.508 -4.984 1 93.88 63 GLN B CA 1
ATOM 2841 C C . GLN B 1 63 ? 12.57 3.541 -3.494 1 93.88 63 GLN B C 1
ATOM 2843 O O . GLN B 1 63 ? 13.023 2.688 -2.73 1 93.88 63 GLN B O 1
ATOM 2848 N N . LEU B 1 64 ? 12.008 4.609 -3.055 1 95.19 64 LEU B N 1
ATOM 2849 C CA . LEU B 1 64 ? 11.406 4.684 -1.731 1 95.19 64 LEU B CA 1
ATOM 2850 C C . LEU B 1 64 ? 9.992 4.113 -1.749 1 95.19 64 LEU B C 1
ATOM 2852 O O . LEU B 1 64 ? 9.008 4.863 -1.68 1 95.19 64 LEU B O 1
ATOM 2856 N N . TRP B 1 65 ? 9.898 2.848 -1.705 1 95.88 65 TRP B N 1
ATOM 2857 C CA . TRP B 1 65 ? 8.664 2.164 -2.094 1 95.88 65 TRP B CA 1
ATOM 2858 C C . TRP B 1 65 ? 7.613 2.277 -1 1 95.88 65 TRP B C 1
ATOM 2860 O O . TRP B 1 65 ? 6.414 2.34 -1.289 1 95.88 65 TRP B O 1
ATOM 2870 N N . GLY B 1 66 ? 8.023 2.23 0.245 1 96.06 66 GLY B N 1
ATOM 2871 C CA . GLY B 1 66 ? 7.031 2.404 1.297 1 96.06 66 GLY B CA 1
ATOM 2872 C C . GLY B 1 66 ? 6.168 3.637 1.107 1 96.06 66 GLY B C 1
ATOM 2873 O O . GLY B 1 66 ? 4.977 3.527 0.814 1 96.06 66 GLY B O 1
ATOM 2874 N N . PRO B 1 67 ? 6.805 4.77 1.178 1 96.5 67 PRO B N 1
ATOM 2875 C CA . PRO B 1 67 ? 6.078 6.02 0.949 1 96.5 67 PRO B CA 1
ATOM 2876 C C . PRO B 1 67 ? 5.418 6.074 -0.427 1 96.5 67 PRO B C 1
ATOM 2878 O O . PRO B 1 67 ? 4.305 6.594 -0.562 1 96.5 67 PRO B O 1
ATOM 2881 N N . ALA B 1 68 ? 6.035 5.543 -1.431 1 97.94 68 ALA B N 1
ATOM 2882 C CA . ALA B 1 68 ? 5.473 5.562 -2.779 1 97.94 68 ALA B CA 1
ATOM 2883 C C . ALA B 1 68 ? 4.133 4.84 -2.826 1 97.94 68 ALA B C 1
ATOM 2885 O O . ALA B 1 68 ? 3.168 5.344 -3.408 1 97.94 68 ALA B O 1
ATOM 2886 N N . LEU B 1 69 ? 4.094 3.699 -2.182 1 97.94 69 LEU B N 1
ATOM 2887 C CA . LEU B 1 69 ? 2.877 2.898 -2.215 1 97.94 69 LEU B CA 1
ATOM 2888 C C . LEU B 1 69 ? 1.765 3.568 -1.413 1 97.94 69 LEU B C 1
ATOM 2890 O O . LEU B 1 69 ? 0.602 3.551 -1.824 1 97.94 69 LEU B O 1
ATOM 2894 N N . ILE B 1 70 ? 2.113 4.184 -0.309 1 97.44 70 ILE B N 1
ATOM 2895 C CA . ILE B 1 70 ? 1.145 4.891 0.52 1 97.44 70 ILE B CA 1
ATOM 2896 C C . ILE B 1 70 ? 0.549 6.059 -0.266 1 97.44 70 ILE B C 1
ATOM 2898 O O . ILE B 1 70 ? -0.672 6.223 -0.315 1 97.44 70 ILE B O 1
ATOM 2902 N N . LEU B 1 71 ? 1.414 6.824 -0.87 1 97.06 71 LEU B N 1
ATOM 2903 C CA . LEU B 1 71 ? 0.984 7.98 -1.646 1 97.06 71 LEU B CA 1
ATOM 2904 C C . LEU B 1 71 ? 0.15 7.551 -2.848 1 97.06 71 LEU B C 1
ATOM 2906 O O . LEU B 1 71 ? -0.864 8.18 -3.162 1 97.06 71 LEU B O 1
ATOM 2910 N N . ALA B 1 72 ? 0.606 6.492 -3.518 1 97.69 72 ALA B N 1
ATOM 2911 C CA . ALA B 1 72 ? -0.098 6 -4.699 1 97.69 72 ALA B CA 1
ATOM 2912 C C . ALA B 1 72 ? -1.521 5.574 -4.352 1 97.69 72 ALA B C 1
ATOM 2914 O O . ALA B 1 72 ? -2.463 5.875 -5.086 1 97.69 72 ALA B O 1
ATOM 2915 N N . LEU B 1 73 ? -1.661 4.871 -3.262 1 95.69 73 LEU B N 1
ATOM 2916 C CA . LEU B 1 73 ? -2.979 4.406 -2.844 1 95.69 73 LEU B CA 1
ATOM 2917 C C . LEU B 1 73 ? -3.906 5.586 -2.561 1 95.69 73 LEU B C 1
ATOM 2919 O O . LEU B 1 73 ? -5.102 5.527 -2.861 1 95.69 73 LEU B O 1
ATOM 2923 N N . GLN B 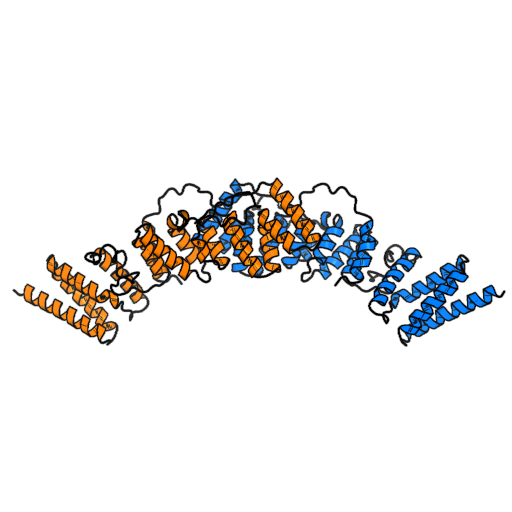1 74 ? -3.396 6.672 -1.974 1 94.06 74 GLN B N 1
ATOM 2924 C CA . GLN B 1 74 ? -4.188 7.863 -1.673 1 94.06 74 GLN B CA 1
ATOM 2925 C C . GLN B 1 74 ? -4.648 8.555 -2.953 1 94.06 74 GLN B C 1
ATOM 2927 O O . GLN B 1 74 ? -5.727 9.156 -2.984 1 94.06 74 GLN B O 1
ATOM 2932 N N . LEU B 1 75 ? -3.807 8.469 -3.943 1 95.88 75 LEU B N 1
ATOM 2933 C CA . LEU B 1 75 ? -4.109 9.156 -5.199 1 95.88 75 LEU B CA 1
ATOM 2934 C C . LEU B 1 75 ? -5.117 8.359 -6.02 1 95.88 75 LEU B C 1
ATOM 2936 O O . LEU B 1 75 ? -5.852 8.93 -6.828 1 95.88 75 LEU B O 1
ATOM 2940 N N . GLY B 1 76 ? -5.094 7.004 -5.926 1 95.25 76 GLY B N 1
ATOM 2941 C CA . GLY B 1 76 ? -6.062 6.18 -6.629 1 95.25 76 GLY B CA 1
ATOM 2942 C C . GLY B 1 76 ? -5.539 4.797 -6.965 1 95.25 76 GLY B C 1
ATOM 2943 O O . GLY B 1 76 ? -4.332 4.551 -6.891 1 95.25 76 GLY B O 1
ATOM 2944 N N . ASP B 1 77 ? -6.434 3.912 -7.449 1 95.31 77 ASP B N 1
ATOM 2945 C CA . ASP B 1 77 ? -6.121 2.51 -7.703 1 95.31 77 ASP B CA 1
ATOM 2946 C C . ASP B 1 77 ? -5.152 2.367 -8.875 1 95.31 77 ASP B C 1
ATOM 2948 O O . ASP B 1 77 ? -4.289 1.487 -8.875 1 95.31 77 ASP B O 1
ATOM 2952 N N . GLN B 1 78 ? -5.336 3.209 -9.789 1 96.81 78 GLN B N 1
ATOM 2953 C CA . GLN B 1 78 ? -4.461 3.133 -10.953 1 96.81 78 GLN B CA 1
ATOM 2954 C C . GLN B 1 78 ? -3.025 3.5 -10.594 1 96.81 78 GLN B C 1
ATOM 2956 O O . GLN B 1 78 ? -2.078 2.848 -11.039 1 96.81 78 GLN B O 1
ATOM 2961 N N . PHE B 1 79 ? -2.912 4.559 -9.797 1 97.56 79 PHE B N 1
ATOM 2962 C CA . PHE B 1 79 ? -1.589 4.953 -9.328 1 97.56 79 PHE B CA 1
ATOM 2963 C C . PHE B 1 79 ? -0.955 3.836 -8.5 1 97.56 79 PHE B C 1
ATOM 2965 O O . PHE B 1 79 ? 0.241 3.568 -8.625 1 97.56 79 PHE B O 1
ATOM 2972 N N . TYR B 1 80 ? -1.811 3.268 -7.75 1 97.38 80 TYR B N 1
ATOM 2973 C CA . TYR B 1 80 ? -1.35 2.152 -6.934 1 97.38 80 TYR B CA 1
ATOM 2974 C C . TYR B 1 80 ? -0.841 1.011 -7.805 1 97.38 80 TYR B C 1
ATOM 2976 O O . TYR B 1 80 ? 0.285 0.54 -7.629 1 97.38 80 TYR B O 1
ATOM 2984 N N . ALA B 1 81 ? -1.584 0.534 -8.727 1 96.62 81 ALA B N 1
ATOM 2985 C CA . ALA B 1 81 ? -1.218 -0.564 -9.617 1 96.62 81 ALA B CA 1
ATOM 2986 C C . ALA B 1 81 ? 0.067 -0.248 -10.383 1 96.62 81 ALA B C 1
ATOM 2988 O O . ALA B 1 81 ? 0.956 -1.097 -10.484 1 96.62 81 ALA B O 1
ATOM 2989 N N . ASP B 1 82 ? 0.137 0.93 -10.82 1 96.94 82 ASP B N 1
ATOM 2990 C CA . ASP B 1 82 ? 1.31 1.354 -11.578 1 96.94 82 ASP B CA 1
ATOM 2991 C C . ASP B 1 82 ? 2.561 1.354 -10.703 1 96.94 82 ASP B C 1
ATOM 2993 O O . ASP B 1 82 ? 3.648 1.007 -11.164 1 96.94 82 ASP B O 1
ATOM 2997 N N . THR B 1 83 ? 2.404 1.813 -9.516 1 97.94 83 THR B N 1
ATOM 2998 C CA . THR B 1 83 ? 3.533 1.861 -8.602 1 97.94 83 THR B CA 1
ATOM 2999 C C . THR B 1 83 ? 4.012 0.453 -8.258 1 97.94 83 THR B C 1
ATOM 3001 O O . THR B 1 83 ? 5.215 0.192 -8.219 1 97.94 83 THR B O 1
ATOM 3004 N N . VAL B 1 84 ? 3.08 -0.476 -7.996 1 97.5 84 VAL B N 1
ATOM 3005 C CA . VAL B 1 84 ? 3.436 -1.862 -7.711 1 97.5 84 VAL B CA 1
ATOM 3006 C C . VAL B 1 84 ? 4.172 -2.465 -8.906 1 97.5 84 VAL B C 1
ATOM 3008 O O . VAL B 1 84 ? 5.172 -3.166 -8.734 1 97.5 84 VAL B O 1
ATOM 3011 N N . LYS B 1 85 ? 3.67 -2.18 -10.031 1 95.88 85 LYS B N 1
ATOM 3012 C CA . LYS B 1 85 ? 4.305 -2.658 -11.258 1 95.88 85 LYS B CA 1
ATOM 3013 C C . LYS B 1 85 ? 5.738 -2.146 -11.375 1 95.88 85 LYS B C 1
ATOM 3015 O O . LYS B 1 85 ? 6.656 -2.922 -11.641 1 95.88 85 LYS B O 1
ATOM 3020 N N . LYS B 1 86 ? 5.906 -0.882 -11.164 1 94.81 86 LYS B N 1
ATOM 3021 C CA . LYS B 1 86 ? 7.234 -0.279 -11.242 1 94.81 86 LYS B CA 1
ATOM 3022 C C . LYS B 1 86 ? 8.172 -0.888 -10.203 1 94.81 86 LYS B C 1
ATOM 3024 O O . LYS B 1 86 ? 9.336 -1.159 -10.5 1 94.81 86 LYS B O 1
ATOM 3029 N N . MET B 1 87 ? 7.684 -1.033 -9.023 1 95.81 87 MET B N 1
ATOM 3030 C CA . MET B 1 87 ? 8.477 -1.66 -7.969 1 95.81 87 MET B CA 1
ATOM 3031 C C . MET B 1 87 ? 8.914 -3.064 -8.383 1 95.81 87 MET B C 1
ATOM 3033 O O . MET B 1 87 ? 10.07 -3.439 -8.195 1 95.81 87 MET B O 1
ATOM 3037 N N . ALA B 1 88 ? 7.977 -3.836 -8.914 1 94.25 88 ALA B N 1
ATOM 3038 C CA . ALA B 1 88 ? 8.266 -5.207 -9.328 1 94.25 88 ALA B CA 1
ATOM 3039 C C . ALA B 1 88 ? 9.391 -5.242 -10.359 1 94.25 88 ALA B C 1
ATOM 3041 O O . ALA B 1 88 ? 10.297 -6.07 -10.266 1 94.25 88 ALA B O 1
ATOM 3042 N N . TYR B 1 89 ? 9.336 -4.316 -11.242 1 91.5 89 TYR B N 1
ATOM 3043 C CA . TYR B 1 89 ? 10.312 -4.285 -12.32 1 91.5 89 TYR B CA 1
ATOM 3044 C C . TYR B 1 89 ? 11.68 -3.848 -11.805 1 91.5 89 TYR B C 1
ATOM 3046 O O . TYR B 1 89 ? 12.711 -4.391 -12.211 1 91.5 89 TYR B O 1
ATOM 3054 N N . CYS B 1 90 ? 11.703 -2.887 -10.898 1 90.81 90 CYS B N 1
ATOM 3055 C CA . CYS B 1 90 ? 12.945 -2.266 -10.461 1 90.81 90 CYS B CA 1
ATOM 3056 C C . CYS B 1 90 ? 13.578 -3.049 -9.32 1 90.81 90 CYS B C 1
ATOM 3058 O O . CYS B 1 90 ? 14.805 -3.162 -9.234 1 90.81 90 CYS B O 1
ATOM 3060 N N . HIS B 1 91 ? 12.719 -3.58 -8.531 1 90.31 91 HIS B N 1
ATOM 3061 C CA . HIS B 1 91 ? 13.195 -4.047 -7.234 1 90.31 91 HIS B CA 1
ATOM 3062 C C . HIS B 1 91 ? 13.43 -5.555 -7.242 1 90.31 91 HIS B C 1
ATOM 3064 O O . HIS B 1 91 ? 14.242 -6.062 -6.469 1 90.31 91 HIS B O 1
ATOM 3070 N N . PHE B 1 92 ? 12.797 -6.324 -8.117 1 92.19 92 PHE B N 1
ATOM 3071 C CA . PHE B 1 92 ? 12.883 -7.777 -8.086 1 92.19 92 PHE B CA 1
ATOM 3072 C C . PHE B 1 92 ? 13.477 -8.32 -9.375 1 92.19 92 PHE B C 1
ATOM 3074 O O . PHE B 1 92 ? 13.273 -7.746 -10.453 1 92.19 92 PHE B O 1
ATOM 3081 N N . LYS B 1 93 ? 14.18 -9.383 -9.211 1 89 93 LYS B N 1
ATOM 3082 C CA . LYS B 1 93 ? 14.766 -10.047 -10.367 1 89 93 LYS B CA 1
ATOM 3083 C C . LYS B 1 93 ? 13.68 -10.586 -11.297 1 89 93 LYS B C 1
ATOM 3085 O O . LYS B 1 93 ? 12.656 -11.094 -10.836 1 89 93 LYS B O 1
ATOM 3090 N N . SER B 1 94 ? 13.984 -10.586 -12.594 1 88 94 SER B N 1
ATOM 3091 C CA . SER B 1 94 ? 13.039 -11.078 -13.594 1 88 94 SER B CA 1
ATOM 3092 C C . SER B 1 94 ? 12.758 -12.562 -13.406 1 88 94 SER B C 1
ATOM 3094 O O . SER B 1 94 ? 13.688 -13.359 -13.258 1 88 94 SER B O 1
ATOM 3096 N N . GLY B 1 95 ? 11.438 -12.836 -13.305 1 89.12 95 GLY B N 1
ATOM 3097 C CA . GLY B 1 95 ? 11.031 -14.227 -13.211 1 89.12 95 GLY B CA 1
ATOM 3098 C C . GLY B 1 95 ? 10.992 -14.742 -11.781 1 89.12 95 GLY B C 1
ATOM 3099 O O . GLY B 1 95 ? 10.633 -15.891 -11.539 1 89.12 95 GLY B O 1
ATOM 3100 N N . SER B 1 96 ? 11.422 -13.875 -10.812 1 91.56 96 SER B N 1
ATOM 3101 C CA . SER B 1 96 ? 11.352 -14.297 -9.422 1 91.56 96 SER B CA 1
ATOM 3102 C C . SER B 1 96 ? 9.898 -14.438 -8.961 1 91.56 96 SER B C 1
ATOM 3104 O O . SER B 1 96 ? 9.016 -13.75 -9.477 1 91.56 96 SER B O 1
ATOM 3106 N N . PRO B 1 97 ? 9.664 -15.383 -8.055 1 94.25 97 PRO B N 1
ATOM 3107 C CA . PRO B 1 97 ? 8.297 -15.555 -7.555 1 94.25 97 PRO B CA 1
ATOM 3108 C C . PRO B 1 97 ? 7.715 -14.273 -6.965 1 94.25 97 PRO B C 1
ATOM 3110 O O . PRO B 1 97 ? 6.531 -13.984 -7.16 1 94.25 97 PRO B O 1
ATOM 3113 N N . LEU B 1 98 ? 8.547 -13.5 -6.316 1 94.62 98 LEU B N 1
ATOM 3114 C CA . LEU B 1 98 ? 8.062 -12.258 -5.727 1 94.62 98 LEU B CA 1
ATOM 3115 C C . LEU B 1 98 ? 7.645 -11.273 -6.809 1 94.62 98 LEU B C 1
ATOM 3117 O O . LEU B 1 98 ? 6.641 -10.57 -6.66 1 94.62 98 LEU B O 1
ATOM 3121 N N . ARG B 1 99 ? 8.461 -11.18 -7.805 1 93.88 99 ARG B N 1
ATOM 3122 C CA . ARG B 1 99 ? 8.102 -10.312 -8.922 1 93.88 99 ARG B CA 1
ATOM 3123 C C . ARG B 1 99 ? 6.773 -10.742 -9.539 1 93.88 99 ARG B C 1
ATOM 3125 O O . ARG B 1 99 ? 5.914 -9.898 -9.812 1 93.88 99 ARG B O 1
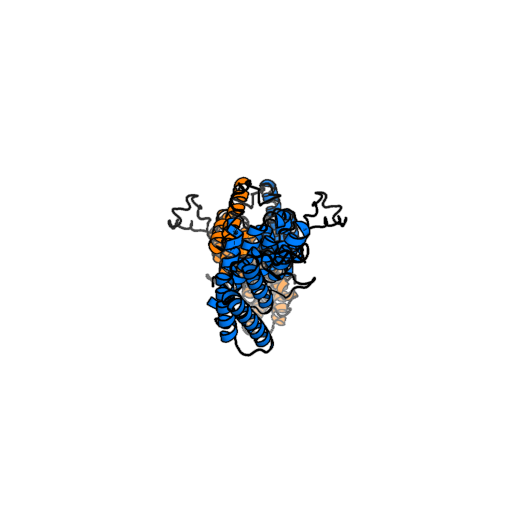ATOM 3132 N N . THR B 1 100 ? 6.633 -12.031 -9.719 1 94.62 100 THR B N 1
ATOM 3133 C CA . THR B 1 100 ? 5.414 -12.594 -10.297 1 94.62 100 THR B CA 1
ATOM 3134 C C . THR B 1 100 ? 4.199 -12.234 -9.445 1 94.62 100 THR B C 1
ATOM 3136 O O . THR B 1 100 ? 3.189 -11.758 -9.961 1 94.62 100 THR B O 1
ATOM 3139 N N . LEU B 1 101 ? 4.328 -12.445 -8.188 1 95.44 101 LEU B N 1
ATOM 3140 C CA . LEU B 1 101 ? 3.225 -12.164 -7.281 1 95.44 101 LEU B CA 1
ATOM 3141 C C . LEU B 1 101 ? 2.861 -10.688 -7.309 1 95.44 101 LEU B C 1
ATOM 3143 O O . LEU B 1 101 ? 1.683 -10.336 -7.387 1 95.44 101 LEU B O 1
ATOM 3147 N N . CYS B 1 102 ? 3.855 -9.781 -7.262 1 95.69 102 CYS B N 1
ATOM 3148 C CA . CYS B 1 102 ? 3.619 -8.344 -7.273 1 95.69 102 CYS B CA 1
ATOM 3149 C C . CYS B 1 102 ? 2.898 -7.918 -8.547 1 95.69 102 CYS B C 1
ATOM 3151 O O . CYS B 1 102 ? 1.962 -7.117 -8.5 1 95.69 102 CYS B O 1
ATOM 3153 N N . LEU B 1 103 ? 3.293 -8.43 -9.641 1 94.56 103 LEU B N 1
ATOM 3154 C CA . LEU B 1 103 ? 2.684 -8.078 -10.922 1 94.56 103 LEU B CA 1
ATOM 3155 C C . LEU B 1 103 ? 1.237 -8.562 -10.984 1 94.56 103 LEU B C 1
ATOM 3157 O O . LEU B 1 103 ? 0.372 -7.871 -11.523 1 94.56 103 LEU B O 1
ATOM 3161 N N . LEU B 1 104 ? 0.968 -9.719 -10.438 1 95.44 104 LEU B N 1
ATOM 3162 C CA . LEU B 1 104 ? -0.394 -10.242 -10.398 1 95.44 104 LEU B CA 1
ATOM 3163 C C . LEU B 1 104 ? -1.284 -9.375 -9.516 1 95.44 104 LEU B C 1
ATOM 3165 O O . LEU B 1 104 ? -2.422 -9.062 -9.883 1 95.44 104 LEU B O 1
ATOM 3169 N N . ILE B 1 105 ? -0.713 -8.992 -8.383 1 94.38 105 ILE B N 1
ATOM 3170 C CA . ILE B 1 105 ? -1.469 -8.156 -7.457 1 94.38 105 ILE B CA 1
ATOM 3171 C C . ILE B 1 105 ? -1.758 -6.805 -8.102 1 94.38 105 ILE B C 1
ATOM 3173 O O . ILE B 1 105 ? -2.822 -6.223 -7.883 1 94.38 105 ILE B O 1
ATOM 3177 N N . ALA B 1 106 ? -0.793 -6.312 -8.93 1 94.44 106 ALA B N 1
ATOM 3178 C CA . ALA B 1 106 ? -0.953 -5.051 -9.648 1 94.44 106 ALA B CA 1
ATOM 3179 C C . ALA B 1 106 ? -1.976 -5.184 -10.773 1 94.44 106 ALA B C 1
ATOM 3181 O O . ALA B 1 106 ? -2.354 -4.191 -11.398 1 94.44 106 ALA B O 1
ATOM 3182 N N . GLY B 1 107 ? -2.416 -6.43 -11.047 1 92.5 107 GLY B N 1
ATOM 3183 C CA . GLY B 1 107 ? -3.365 -6.676 -12.125 1 92.5 107 GLY B CA 1
ATOM 3184 C C . GLY B 1 107 ? -2.727 -6.645 -13.5 1 92.5 107 GLY B C 1
ATOM 3185 O O . GLY B 1 107 ? -3.33 -6.156 -14.461 1 92.5 107 GLY B O 1
ATOM 3186 N N . GLN B 1 108 ? -1.483 -7.039 -13.469 1 91.19 108 GLN B N 1
ATOM 3187 C CA . GLN B 1 108 ? -0.734 -7.043 -14.727 1 91.19 108 GLN B CA 1
ATOM 3188 C C . GLN B 1 108 ? -0.233 -8.445 -15.062 1 91.19 108 GLN B C 1
ATOM 3190 O O . GLN B 1 108 ? 0.975 -8.68 -15.125 1 91.19 108 GLN B O 1
ATOM 3195 N N . PRO B 1 109 ? -1.11 -9.344 -15.398 1 90.38 109 PRO B N 1
ATOM 3196 C CA . PRO B 1 109 ? -0.697 -10.727 -15.656 1 90.38 109 PRO B CA 1
ATOM 3197 C C . PRO B 1 109 ? 0.173 -10.859 -16.906 1 90.38 109 PRO B C 1
ATOM 3199 O O . PRO B 1 109 ? 1.081 -11.695 -16.938 1 90.38 109 PRO B O 1
ATOM 3202 N N . ALA B 1 110 ? -0.055 -10.047 -17.891 1 87.38 110 ALA B N 1
ATOM 3203 C CA . ALA B 1 110 ? 0.716 -10.125 -19.125 1 87.38 110 ALA B CA 1
ATOM 3204 C C . ALA B 1 110 ? 2.172 -9.734 -18.891 1 87.38 110 ALA B C 1
ATOM 3206 O O . ALA B 1 110 ? 3.072 -10.227 -19.578 1 87.38 110 ALA B O 1
ATOM 3207 N N . ASP B 1 111 ? 2.379 -8.914 -17.953 1 89.06 111 ASP B N 1
ATOM 3208 C CA . ASP B 1 111 ? 3.709 -8.383 -17.688 1 89.06 111 ASP B CA 1
ATOM 3209 C C . ASP B 1 111 ? 4.602 -9.43 -17.031 1 89.06 111 ASP B C 1
ATOM 3211 O O . ASP B 1 111 ? 5.824 -9.289 -17 1 89.06 111 ASP B O 1
ATOM 3215 N N . VAL B 1 112 ? 4.008 -10.461 -16.5 1 89.12 112 VAL B N 1
ATOM 3216 C CA . VAL B 1 112 ? 4.746 -11.523 -15.82 1 89.12 112 VAL B CA 1
ATOM 3217 C C . VAL B 1 112 ? 5.715 -12.18 -16.797 1 89.12 112 VAL B C 1
ATOM 3219 O O . VAL B 1 112 ? 6.801 -12.625 -16.406 1 89.12 112 VAL B O 1
ATOM 3222 N N . PHE B 1 113 ? 5.379 -12.18 -18.078 1 88.38 113 PHE B N 1
ATOM 3223 C CA . PHE B 1 113 ? 6.168 -12.906 -19.062 1 88.38 113 PHE B CA 1
ATOM 3224 C C . PHE B 1 113 ? 7 -11.945 -19.906 1 88.38 113 PHE B C 1
ATOM 3226 O O . PHE B 1 113 ? 7.73 -12.367 -20.797 1 88.38 113 PHE B O 1
ATOM 3233 N N . LYS B 1 114 ? 6.902 -10.688 -19.578 1 82.44 114 LYS B N 1
ATOM 3234 C CA . LYS B 1 114 ? 7.672 -9.703 -20.344 1 82.44 114 LYS B CA 1
ATOM 3235 C C . LYS B 1 114 ? 9.141 -9.711 -19.922 1 82.44 114 LYS B C 1
ATOM 3237 O O . LYS B 1 114 ? 9.445 -9.773 -18.719 1 82.44 114 LYS B O 1
ATOM 3242 N N . PRO B 1 115 ? 10 -9.828 -20.953 1 72 115 PRO B N 1
ATOM 3243 C CA . PRO B 1 115 ? 11.422 -9.781 -20.625 1 72 115 PRO B CA 1
ATOM 3244 C C . PRO B 1 115 ? 11.852 -8.438 -20.047 1 72 115 PRO B C 1
ATOM 3246 O O . PRO B 1 115 ? 11.164 -7.43 -20.25 1 72 115 PRO B O 1
ATOM 3249 N N . GLU B 1 116 ? 12.867 -8.484 -19.125 1 63.66 116 GLU B N 1
ATOM 3250 C CA . GLU B 1 116 ? 13.406 -7.266 -18.531 1 63.66 116 GLU B CA 1
ATOM 3251 C C . GLU B 1 116 ? 13.891 -6.289 -19.594 1 63.66 116 GLU B C 1
ATOM 3253 O O . GLU B 1 116 ? 14.578 -6.68 -20.547 1 63.66 116 GLU B O 1
ATOM 3258 N N . THR B 1 117 ? 13.188 -5.355 -19.922 1 54.25 117 THR B N 1
ATOM 3259 C CA . THR B 1 117 ? 13.836 -4.363 -20.781 1 54.25 117 THR B CA 1
ATOM 3260 C C . THR B 1 117 ? 14.977 -3.67 -20.031 1 54.25 117 THR B C 1
ATOM 3262 O O . THR B 1 117 ? 14.82 -3.299 -18.859 1 54.25 117 THR B O 1
ATOM 3265 N N . PRO B 1 118 ? 16.312 -3.875 -20.406 1 44.31 118 PRO B N 1
ATOM 3266 C CA . PRO B 1 118 ? 17.406 -3.148 -19.75 1 44.31 118 PRO B CA 1
ATOM 3267 C C . PRO B 1 118 ? 17.047 -1.703 -19.422 1 44.31 118 PRO B C 1
ATOM 3269 O O . PRO B 1 118 ? 16.5 -0.989 -20.266 1 44.31 118 PRO B O 1
ATOM 3272 N N . VAL B 1 119 ? 16.656 -1.439 -18.312 1 41.72 119 VAL B N 1
ATOM 3273 C CA . VAL B 1 119 ? 16.547 -0.029 -17.953 1 41.72 119 VAL B CA 1
ATOM 3274 C C . VAL B 1 119 ? 17.844 0.696 -18.312 1 41.72 119 VAL B C 1
ATOM 3276 O O . VAL B 1 119 ? 18.906 0.397 -17.75 1 41.72 119 VAL B O 1
ATOM 3279 N N . ASP B 1 120 ? 18.297 1.031 -19.484 1 35.03 120 ASP B N 1
ATOM 3280 C CA . ASP B 1 120 ? 19.344 2.047 -19.594 1 35.03 120 ASP B CA 1
ATOM 3281 C C . ASP B 1 120 ? 19.141 3.162 -18.578 1 35.03 120 ASP B C 1
ATOM 3283 O O . ASP B 1 120 ? 18 3.617 -18.375 1 35.03 120 ASP B O 1
ATOM 3287 N N . ALA B 1 121 ? 20.016 3.332 -17.578 1 35.09 121 ALA B N 1
ATOM 3288 C CA . ALA B 1 121 ? 20.172 4.387 -16.578 1 35.09 121 ALA B CA 1
ATOM 3289 C C . ALA B 1 121 ? 19.625 5.715 -17.094 1 35.09 121 ALA B C 1
ATOM 3291 O O . ALA B 1 121 ? 19.562 6.699 -16.344 1 35.09 121 ALA B O 1
ATOM 3292 N N . ASN B 1 122 ? 19.953 6.074 -18.359 1 34.03 122 ASN B N 1
ATOM 3293 C CA . ASN B 1 122 ? 19.688 7.426 -18.844 1 34.03 122 ASN B CA 1
ATOM 3294 C C . ASN B 1 122 ? 18.188 7.684 -18.938 1 34.03 122 ASN B C 1
ATOM 3296 O O . ASN B 1 122 ? 17.5 7.09 -19.781 1 34.03 122 ASN B O 1
ATOM 3300 N N . TYR B 1 123 ? 17.5 7.945 -17.938 1 31.7 123 TYR B N 1
ATOM 3301 C CA . TYR B 1 123 ? 16.141 8.453 -17.766 1 31.7 123 TYR B CA 1
ATOM 3302 C C . TYR B 1 123 ? 15.719 9.281 -18.969 1 31.7 123 TYR B C 1
ATOM 3304 O O . TYR B 1 123 ? 14.586 9.758 -19.031 1 31.7 123 TYR B O 1
ATOM 3312 N N . ALA B 1 124 ? 16.562 9.992 -19.703 1 29.53 124 ALA B N 1
ATOM 3313 C CA . ALA B 1 124 ? 16.281 10.797 -20.891 1 29.53 124 ALA B CA 1
ATOM 3314 C C . ALA B 1 124 ? 15.594 9.961 -21.969 1 29.53 124 ALA B C 1
ATOM 3316 O O . ALA B 1 124 ? 14.766 10.469 -22.719 1 29.53 124 ALA B O 1
ATOM 3317 N N . THR B 1 125 ? 16.312 8.828 -22.406 1 30.89 125 THR B N 1
ATOM 3318 C CA . THR B 1 125 ? 15.742 8.219 -23.609 1 30.89 125 THR B CA 1
ATOM 3319 C C . THR B 1 125 ? 14.617 7.258 -23.25 1 30.89 125 THR B C 1
ATOM 3321 O O . THR B 1 125 ? 14.805 6.039 -23.25 1 30.89 125 THR B O 1
ATOM 3324 N N . LEU B 1 126 ? 13.836 7.48 -22.281 1 32.94 126 LEU B N 1
ATOM 3325 C CA . LEU B 1 126 ? 12.555 6.863 -21.953 1 32.94 126 LEU B CA 1
ATOM 3326 C C . LEU B 1 126 ? 11.781 6.52 -23.219 1 32.94 126 LEU B C 1
ATOM 3328 O O . LEU B 1 126 ? 10.719 5.887 -23.156 1 32.94 126 LEU B O 1
ATOM 3332 N N . HIS B 1 127 ? 12.07 7.336 -24.25 1 31.38 127 HIS B N 1
ATOM 3333 C CA . HIS B 1 127 ? 11.32 7.141 -25.5 1 31.38 127 HIS B CA 1
ATOM 3334 C C . HIS B 1 127 ? 11.742 5.852 -26.188 1 31.38 127 HIS B C 1
ATOM 3336 O O . HIS B 1 127 ? 11.289 5.566 -27.297 1 31.38 127 HIS B O 1
ATOM 3342 N N . ARG B 1 128 ? 13.086 5.504 -26.047 1 30.03 128 ARG B N 1
ATOM 3343 C CA . ARG B 1 128 ? 13.391 4.473 -27.031 1 30.03 128 ARG B CA 1
ATOM 3344 C C . ARG B 1 128 ? 12.75 3.143 -26.656 1 30.03 128 ARG B C 1
ATOM 3346 O O . ARG B 1 128 ? 12.953 2.646 -25.531 1 30.03 128 ARG B O 1
ATOM 3353 N N . GLN B 1 129 ? 11.719 2.703 -27.266 1 32.41 129 GLN B N 1
ATOM 3354 C CA . GLN B 1 129 ? 10.984 1.456 -27.469 1 32.41 129 GLN B CA 1
ATOM 3355 C C . GLN B 1 129 ? 11.93 0.257 -27.453 1 32.41 129 GLN B C 1
ATOM 3357 O O . GLN B 1 129 ? 12.5 -0.106 -28.484 1 32.41 129 GLN B O 1
ATOM 3362 N N . GLN B 1 130 ? 13.047 0.341 -26.609 1 35.72 130 GLN B N 1
ATOM 3363 C CA . GLN B 1 130 ? 13.758 -0.901 -26.891 1 35.72 130 GLN B CA 1
ATOM 3364 C C . GLN B 1 130 ? 12.797 -2.08 -26.969 1 35.72 130 GLN B C 1
ATOM 3366 O O . GLN B 1 130 ? 11.797 -2.127 -26.25 1 35.72 130 GLN B O 1
ATOM 3371 N N . GLN B 1 131 ? 12.945 -2.766 -28.031 1 33.91 131 GLN B N 1
ATOM 3372 C CA . GLN B 1 131 ? 12.18 -3.951 -28.391 1 33.91 131 GLN B CA 1
ATOM 3373 C C . GLN B 1 131 ? 12.109 -4.941 -27.234 1 33.91 131 GLN B C 1
ATOM 3375 O O . GLN B 1 131 ? 13.133 -5.297 -26.656 1 33.91 131 GLN B O 1
ATOM 3380 N N . PRO B 1 132 ? 11.117 -4.918 -26.438 1 39.91 132 PRO B N 1
ATOM 3381 C CA . PRO B 1 132 ? 10.922 -5.973 -25.438 1 39.91 132 PRO B CA 1
ATOM 3382 C C . PRO B 1 132 ? 11.617 -7.281 -25.812 1 39.91 132 PRO B C 1
ATOM 3384 O O . PRO B 1 132 ? 11.516 -7.727 -26.969 1 39.91 132 PRO B O 1
ATOM 3387 N N . ALA B 1 133 ? 12.883 -7.598 -25.469 1 39.5 133 ALA B N 1
ATOM 3388 C CA . ALA B 1 133 ? 13.352 -8.938 -25.812 1 39.5 133 ALA B CA 1
ATOM 3389 C C . ALA B 1 133 ? 12.195 -9.938 -25.828 1 39.5 133 ALA B C 1
ATOM 3391 O O . ALA B 1 133 ? 11.328 -9.914 -24.953 1 39.5 133 ALA B O 1
ATOM 3392 N N . GLU B 1 134 ? 11.844 -10.469 -26.875 1 47.03 134 GLU B N 1
ATOM 3393 C CA . GLU B 1 134 ? 10.914 -11.547 -27.203 1 47.03 134 GLU B CA 1
ATOM 3394 C C . GLU B 1 134 ? 11.18 -12.789 -26.359 1 47.03 134 GLU B C 1
ATOM 3396 O O . GLU B 1 134 ? 12.336 -13.156 -26.141 1 47.03 134 GLU B O 1
ATOM 3401 N N . GLY B 1 135 ? 10.352 -13.031 -25.328 1 59.94 135 GLY B N 1
ATOM 3402 C CA . GLY B 1 135 ? 10.328 -14.336 -24.688 1 59.94 135 GLY B CA 1
ATOM 3403 C C . GLY B 1 135 ? 10.117 -14.273 -23.188 1 59.94 135 GLY B C 1
ATOM 3404 O O . GLY B 1 135 ? 10.156 -13.188 -22.594 1 59.94 135 GLY B O 1
ATOM 3405 N N . THR B 1 136 ? 9.711 -15.375 -22.672 1 70 136 THR B N 1
ATOM 3406 C CA . THR B 1 136 ? 9.484 -15.586 -21.25 1 70 136 THR B CA 1
ATOM 3407 C C . THR B 1 136 ? 10.789 -15.492 -20.469 1 70 136 THR B C 1
ATOM 3409 O O . THR B 1 136 ? 11.805 -16.062 -20.875 1 70 136 THR B O 1
ATOM 3412 N N . PRO B 1 137 ? 10.82 -14.633 -19.516 1 73 137 PRO B N 1
ATOM 3413 C CA . PRO B 1 137 ? 12.031 -14.57 -18.688 1 73 137 PRO B CA 1
ATOM 3414 C C . PRO B 1 137 ? 12.531 -15.953 -18.281 1 73 137 PRO B C 1
ATOM 3416 O O . PRO B 1 137 ? 11.742 -16.797 -17.828 1 73 137 PRO B O 1
ATOM 3419 N N . VAL B 1 138 ? 13.75 -16.109 -18.547 1 76.5 138 VAL B N 1
ATOM 3420 C CA . VAL B 1 138 ? 14.406 -17.391 -18.25 1 76.5 138 VAL B CA 1
ATOM 3421 C C . VAL B 1 138 ? 14.195 -17.766 -16.797 1 76.5 138 VAL B C 1
ATOM 3423 O O . VAL B 1 138 ? 13.977 -18.938 -16.469 1 76.5 138 VAL B O 1
ATOM 3426 N N . GLY B 1 139 ? 14.125 -16.797 -15.984 1 83.06 139 GLY B N 1
ATOM 3427 C CA . GLY B 1 139 ? 13.93 -17.047 -14.562 1 83.06 139 GLY B CA 1
ATOM 3428 C C . GLY B 1 139 ? 12.57 -17.641 -14.242 1 83.06 139 GLY B C 1
ATOM 3429 O O . GLY B 1 139 ? 12.445 -18.484 -13.359 1 83.06 139 GLY B O 1
ATOM 3430 N N . MET B 1 140 ? 11.641 -17.25 -14.984 1 87.56 140 MET B N 1
ATOM 3431 C CA . MET B 1 140 ? 10.273 -17.734 -14.758 1 87.56 140 MET B CA 1
ATOM 3432 C C . MET B 1 140 ? 10.164 -19.219 -15.055 1 87.56 140 MET B C 1
ATOM 3434 O O . MET B 1 140 ? 9.516 -19.969 -14.305 1 87.56 140 MET B O 1
ATOM 3438 N N . LEU B 1 141 ? 10.828 -19.672 -16.078 1 90.25 141 LEU B N 1
ATOM 3439 C CA . LEU B 1 141 ? 10.789 -21.078 -16.469 1 90.25 141 LEU B CA 1
ATOM 3440 C C . LEU B 1 141 ? 11.695 -21.906 -15.578 1 90.25 141 LEU B C 1
ATOM 3442 O O . LEU B 1 141 ? 11.359 -23.047 -15.227 1 90.25 141 LEU B O 1
ATOM 3446 N N . ASN B 1 142 ? 12.805 -21.281 -15.227 1 88.5 142 ASN B N 1
ATOM 3447 C CA . ASN B 1 142 ? 13.727 -21.969 -14.344 1 88.5 142 ASN B CA 1
ATOM 3448 C C . ASN B 1 142 ? 13.109 -22.219 -12.961 1 88.5 142 ASN B C 1
ATOM 3450 O O . ASN B 1 142 ? 13.297 -23.281 -12.375 1 88.5 142 ASN B O 1
ATOM 3454 N N . ASP B 1 143 ? 12.406 -21.266 -12.539 1 91.62 143 ASP B N 1
ATOM 3455 C CA . ASP B 1 143 ? 11.789 -21.344 -11.227 1 91.62 143 ASP B CA 1
ATOM 3456 C C . ASP B 1 143 ? 10.281 -21.531 -11.336 1 91.62 143 ASP B C 1
ATOM 3458 O O . ASP B 1 143 ? 9.516 -20.938 -10.562 1 91.62 143 ASP B O 1
ATOM 3462 N N . TRP B 1 144 ? 9.891 -22.375 -12.312 1 93.94 144 TRP B N 1
ATOM 3463 C CA . TRP B 1 144 ? 8.469 -22.5 -12.609 1 93.94 144 TRP B CA 1
ATOM 3464 C C . TRP B 1 144 ? 7.719 -23.078 -11.422 1 93.94 144 TRP B C 1
ATOM 3466 O O . TRP B 1 144 ? 6.578 -22.703 -11.148 1 93.94 144 TRP B O 1
ATOM 3476 N N . GLN B 1 145 ? 8.328 -23.969 -10.68 1 94.44 145 GLN B N 1
ATOM 3477 C CA . GLN B 1 145 ? 7.656 -24.609 -9.555 1 94.44 145 GLN B CA 1
ATOM 3478 C C . GLN B 1 145 ? 7.344 -23.594 -8.453 1 94.44 145 GLN B C 1
ATOM 3480 O O . GLN B 1 145 ? 6.223 -23.562 -7.938 1 94.44 145 GLN B O 1
ATOM 3485 N N . GLN B 1 146 ? 8.344 -22.797 -8.133 1 94.31 146 GLN B N 1
ATOM 3486 C CA . GLN B 1 146 ? 8.148 -21.781 -7.113 1 94.31 146 GLN B CA 1
ATOM 3487 C C . GLN B 1 146 ? 7.141 -20.734 -7.566 1 94.31 146 GLN B C 1
ATOM 3489 O O . GLN B 1 146 ? 6.336 -20.234 -6.77 1 94.31 146 GLN B O 1
ATOM 3494 N N . ASN B 1 147 ? 7.227 -20.344 -8.766 1 94.75 147 ASN B N 1
ATOM 3495 C CA . ASN B 1 147 ? 6.27 -19.375 -9.312 1 94.75 147 ASN B CA 1
ATOM 3496 C C . ASN B 1 147 ? 4.848 -19.938 -9.289 1 94.75 147 ASN B C 1
ATOM 3498 O O . ASN B 1 147 ? 3.908 -19.234 -8.922 1 94.75 147 ASN B O 1
ATOM 3502 N N . LEU B 1 148 ? 4.719 -21.203 -9.672 1 95.75 148 LEU B N 1
ATOM 3503 C CA . LEU B 1 148 ? 3.406 -21.844 -9.617 1 95.75 148 LEU B CA 1
ATOM 3504 C C . LEU B 1 148 ? 2.895 -21.891 -8.18 1 95.75 148 LEU B C 1
ATOM 3506 O O . LEU B 1 148 ? 1.723 -21.609 -7.922 1 95.75 148 LEU B O 1
ATOM 3510 N N . ALA B 1 149 ? 3.771 -22.234 -7.312 1 95.38 149 ALA B N 1
ATOM 3511 C CA . ALA B 1 149 ? 3.41 -22.375 -5.906 1 95.38 149 ALA B CA 1
ATOM 3512 C C . ALA B 1 149 ? 2.943 -21.031 -5.332 1 95.38 149 ALA B C 1
ATOM 3514 O O . ALA B 1 149 ? 1.925 -20.969 -4.637 1 95.38 149 ALA B O 1
ATOM 3515 N N . ILE B 1 150 ? 3.629 -20.016 -5.586 1 95.12 150 ILE B N 1
ATOM 3516 C CA . ILE B 1 150 ? 3.301 -18.719 -4.996 1 95.12 150 ILE B CA 1
ATOM 3517 C C . ILE B 1 150 ? 1.972 -18.219 -5.559 1 95.12 150 ILE B C 1
ATOM 3519 O O . ILE B 1 150 ? 1.182 -17.609 -4.844 1 95.12 150 ILE B O 1
ATOM 3523 N N . ILE B 1 151 ? 1.719 -18.438 -6.812 1 95.5 151 ILE B N 1
ATOM 3524 C CA . ILE B 1 151 ? 0.465 -18.016 -7.434 1 95.5 151 ILE B CA 1
ATOM 3525 C C . ILE B 1 151 ? -0.7 -18.781 -6.797 1 95.5 151 ILE B C 1
ATOM 3527 O O . ILE B 1 151 ? -1.711 -18.172 -6.43 1 95.5 151 ILE B O 1
ATOM 3531 N N . THR B 1 152 ? -0.496 -20.047 -6.617 1 94.5 152 THR B N 1
ATOM 3532 C CA . THR B 1 152 ? -1.563 -20.891 -6.094 1 94.5 152 THR B CA 1
ATOM 3533 C C . THR B 1 152 ? -1.833 -20.578 -4.625 1 94.5 152 THR B C 1
ATOM 3535 O O . THR B 1 152 ? -2.975 -20.656 -4.168 1 94.5 152 THR B O 1
ATOM 3538 N N . ALA B 1 153 ? -0.801 -20.25 -3.926 1 93.12 153 ALA B N 1
ATOM 3539 C CA . ALA B 1 153 ? -0.922 -19.969 -2.498 1 93.12 153 ALA B CA 1
ATOM 3540 C C . ALA B 1 153 ? -1.487 -18.578 -2.264 1 93.12 153 ALA B C 1
ATOM 3542 O O . ALA B 1 153 ? -1.971 -18.266 -1.171 1 93.12 153 ALA B O 1
ATOM 3543 N N . ASN B 1 154 ? -1.354 -17.75 -3.258 1 91.56 154 ASN B N 1
ATOM 3544 C CA . ASN B 1 154 ? -1.813 -16.359 -3.174 1 91.56 154 ASN B CA 1
ATOM 3545 C C . ASN B 1 154 ? -2.697 -15.992 -4.363 1 91.56 154 ASN B C 1
ATOM 3547 O O . ASN B 1 154 ? -2.311 -15.172 -5.195 1 91.56 154 ASN B O 1
ATOM 3551 N N . ARG B 1 155 ? -3.871 -16.5 -4.32 1 91.19 155 ARG B N 1
ATOM 3552 C CA . ARG B 1 155 ? -4.762 -16.375 -5.469 1 91.19 155 ARG B CA 1
ATOM 3553 C C . ARG B 1 155 ? -5.156 -14.93 -5.711 1 91.19 155 ARG B C 1
ATOM 3555 O O . ARG B 1 155 ? -5.398 -14.18 -4.762 1 91.19 155 ARG B O 1
ATOM 3562 N N . THR B 1 156 ? -5.031 -14.57 -6.934 1 91.62 156 THR B N 1
ATOM 3563 C CA . THR B 1 156 ? -5.402 -13.227 -7.371 1 91.62 156 THR B CA 1
ATOM 3564 C C . THR B 1 156 ? -6.234 -13.289 -8.648 1 91.62 156 THR B C 1
ATOM 3566 O O . THR B 1 156 ? -6.379 -14.352 -9.25 1 91.62 156 THR B O 1
ATOM 3569 N N . LYS B 1 157 ? -6.727 -12.156 -9.039 1 88.94 157 LYS B N 1
ATOM 3570 C CA . LYS B 1 157 ? -7.465 -12.086 -10.297 1 88.94 157 LYS B CA 1
ATOM 3571 C C . LYS B 1 157 ? -6.535 -12.305 -11.492 1 88.94 157 LYS B C 1
ATOM 3573 O O . LYS B 1 157 ? -5.445 -11.734 -11.547 1 88.94 157 LYS B O 1
ATOM 3578 N N . GLY B 1 158 ? -6.902 -13.18 -12.406 1 88.25 158 GLY B N 1
ATOM 3579 C CA . GLY B 1 158 ? -6.156 -13.398 -13.633 1 88.25 158 GLY B CA 1
ATOM 3580 C C . GLY B 1 158 ? -5.051 -14.43 -13.484 1 88.25 158 GLY B C 1
ATOM 3581 O O . GLY B 1 158 ? -4.273 -14.648 -14.414 1 88.25 158 GLY B O 1
ATOM 3582 N N . ASP B 1 159 ? -4.98 -15 -12.312 1 92.75 159 ASP B N 1
ATOM 3583 C CA . ASP B 1 159 ? -3.9 -15.953 -12.078 1 92.75 159 ASP B CA 1
ATOM 3584 C C . ASP B 1 159 ? -4.031 -17.172 -12.992 1 92.75 159 ASP B C 1
ATOM 3586 O O . ASP B 1 159 ? -3.027 -17.75 -13.398 1 92.75 159 ASP B O 1
ATOM 3590 N N . GLU B 1 160 ? -5.266 -17.531 -13.414 1 93.75 160 GLU B N 1
ATOM 3591 C CA . GLU B 1 160 ? -5.484 -18.688 -14.273 1 93.75 160 GLU B CA 1
ATOM 3592 C C . GLU B 1 160 ? -4.816 -18.5 -15.633 1 93.75 160 GLU B C 1
ATOM 3594 O O . GLU B 1 160 ? -4.227 -19.453 -16.172 1 93.75 160 GLU B O 1
ATOM 3599 N N . LEU B 1 161 ? -4.934 -17.359 -16.094 1 93.12 161 LEU B N 1
ATOM 3600 C CA . LEU B 1 161 ? -4.32 -17.047 -17.391 1 93.12 161 LEU B CA 1
ATOM 3601 C C . LEU B 1 161 ? -2.803 -17.172 -17.312 1 93.12 161 LEU B C 1
ATOM 3603 O O . LEU B 1 161 ? -2.172 -17.703 -18.234 1 93.12 161 LEU B O 1
ATOM 3607 N N . VAL B 1 162 ? -2.27 -16.703 -16.219 1 94.5 162 VAL B N 1
ATOM 3608 C CA . VAL B 1 162 ? -0.822 -16.734 -16.047 1 94.5 162 VAL B CA 1
ATOM 3609 C C . VAL B 1 162 ? -0.345 -18.172 -15.898 1 94.5 162 VAL B C 1
ATOM 3611 O O . VAL B 1 162 ? 0.656 -18.562 -16.5 1 94.5 162 VAL B O 1
ATOM 3614 N N . ILE B 1 163 ? -1.051 -18.969 -15.172 1 96.38 163 ILE B N 1
ATOM 3615 C CA . ILE B 1 163 ? -0.699 -20.359 -14.945 1 96.38 163 ILE B CA 1
ATOM 3616 C C . ILE B 1 163 ? -0.763 -21.125 -16.266 1 96.38 163 ILE B C 1
ATOM 3618 O O . ILE B 1 163 ? 0.145 -21.906 -16.578 1 96.38 163 ILE B O 1
ATOM 3622 N N . THR B 1 164 ? -1.827 -20.906 -17 1 96.19 164 THR B N 1
ATOM 3623 C CA . THR B 1 164 ? -1.998 -21.578 -18.297 1 96.19 164 THR B CA 1
ATOM 3624 C C . THR B 1 164 ? -0.875 -21.188 -19.25 1 96.19 164 THR B C 1
ATOM 3626 O O . THR B 1 164 ? -0.29 -22.062 -19.906 1 96.19 164 THR B O 1
ATOM 3629 N N . HIS B 1 165 ? -0.561 -19.953 -19.297 1 94.75 165 HIS B N 1
ATOM 3630 C CA . HIS B 1 165 ? 0.495 -19.484 -20.172 1 94.75 165 HIS B CA 1
ATOM 3631 C C . HIS B 1 165 ? 1.857 -20.016 -19.75 1 94.75 165 HIS B C 1
ATOM 3633 O O . HIS B 1 165 ? 2.721 -20.281 -20.594 1 94.75 165 HIS B O 1
ATOM 3639 N N . LEU B 1 166 ? 2.09 -20.047 -18.469 1 95.12 166 LEU B N 1
ATOM 3640 C CA . LEU B 1 166 ? 3.312 -20.656 -17.969 1 95.12 166 LEU B CA 1
ATOM 3641 C C . LEU B 1 166 ? 3.457 -22.094 -18.484 1 95.12 166 LEU B C 1
ATOM 3643 O O . LEU B 1 166 ? 4.531 -22.484 -18.953 1 95.12 166 LEU B O 1
ATOM 3647 N N . GLY B 1 167 ? 2.383 -22.859 -18.438 1 96.31 167 GLY B N 1
ATOM 3648 C CA . GLY B 1 167 ? 2.383 -24.203 -18.984 1 96.31 167 GLY B CA 1
ATOM 3649 C C . GLY B 1 167 ? 2.697 -24.25 -20.469 1 96.31 167 GLY B C 1
ATOM 3650 O O . GLY B 1 167 ? 3.502 -25.062 -20.922 1 96.31 167 GLY B O 1
ATOM 3651 N N . ASP B 1 168 ? 2.035 -23.375 -21.156 1 95.19 168 ASP B N 1
ATOM 3652 C CA . ASP B 1 168 ? 2.285 -23.281 -22.594 1 95.19 168 ASP B CA 1
ATOM 3653 C C . ASP B 1 168 ? 3.762 -23.031 -22.891 1 95.19 168 ASP B C 1
ATOM 3655 O O . ASP B 1 168 ? 4.34 -23.641 -23.781 1 95.19 168 ASP B O 1
ATOM 3659 N N . CYS B 1 169 ? 4.32 -22.172 -22.141 1 94.06 169 CYS B N 1
ATOM 3660 C CA . CYS B 1 169 ? 5.723 -21.828 -22.344 1 94.06 169 CYS B CA 1
ATOM 3661 C C . CYS B 1 169 ? 6.633 -23 -21.984 1 94.06 169 CYS B C 1
ATOM 3663 O O . CYS B 1 169 ? 7.602 -23.281 -22.703 1 94.06 169 CYS B O 1
ATOM 3665 N N . LEU B 1 170 ? 6.371 -23.641 -20.922 1 94.44 170 LEU B N 1
ATOM 3666 C CA . LEU B 1 170 ? 7.172 -24.781 -20.516 1 94.44 170 LEU B CA 1
ATOM 3667 C C . LEU B 1 170 ? 7.141 -25.875 -21.578 1 94.44 170 LEU B C 1
ATOM 3669 O O . LEU B 1 170 ? 8.156 -26.531 -21.844 1 94.44 170 LEU B O 1
ATOM 3673 N N . TRP B 1 171 ? 5.973 -26.031 -22.172 1 94.12 171 TRP B N 1
ATOM 3674 C CA . TRP B 1 171 ? 5.789 -27.031 -23.203 1 94.12 171 TRP B CA 1
ATOM 3675 C C . TRP B 1 171 ? 6.492 -26.625 -24.5 1 94.12 171 TRP B C 1
ATOM 3677 O O . TRP B 1 171 ? 7.316 -27.375 -25.031 1 94.12 171 TRP B O 1
ATOM 3687 N N . LYS B 1 172 ? 6.277 -25.438 -24.906 1 90.88 172 LYS B N 1
ATOM 3688 C CA . LYS B 1 172 ? 6.73 -24.969 -26.219 1 90.88 172 LYS B CA 1
ATOM 3689 C C . LYS B 1 172 ? 8.219 -24.625 -26.188 1 90.88 172 LYS B C 1
ATOM 3691 O O . LYS B 1 172 ? 8.945 -24.938 -27.141 1 90.88 172 LYS B O 1
ATOM 3696 N N . GLU B 1 173 ? 8.68 -24.062 -25.141 1 90.5 173 GLU B N 1
ATOM 3697 C CA . GLU B 1 173 ? 10.047 -23.547 -25.109 1 90.5 173 GLU B CA 1
ATOM 3698 C C . GLU B 1 173 ? 11.008 -24.578 -24.516 1 90.5 173 GLU B C 1
ATOM 3700 O O . GLU B 1 173 ? 12.172 -24.641 -24.906 1 90.5 173 GLU B O 1
ATOM 3705 N N . ARG B 1 174 ? 10.562 -25.344 -23.562 1 91.81 174 ARG B N 1
ATOM 3706 C CA . ARG B 1 174 ? 11.477 -26.234 -22.859 1 91.81 174 ARG B CA 1
ATOM 3707 C C . ARG B 1 174 ? 11.117 -27.703 -23.094 1 91.81 174 ARG B C 1
ATOM 3709 O O . ARG B 1 174 ? 11.859 -28.594 -22.688 1 91.81 174 ARG B O 1
ATOM 3716 N N . ASN B 1 175 ? 10.023 -27.906 -23.703 1 92.12 175 ASN B N 1
ATOM 3717 C CA . ASN B 1 175 ? 9.547 -29.266 -23.969 1 92.12 175 ASN B CA 1
ATOM 3718 C C . ASN B 1 175 ? 9.375 -30.062 -22.672 1 92.12 175 ASN B C 1
ATOM 3720 O O . ASN B 1 175 ? 9.703 -31.25 -22.625 1 92.12 175 ASN B O 1
ATOM 3724 N N . GLU B 1 176 ? 9.055 -29.359 -21.672 1 92.88 176 GLU B N 1
ATOM 3725 C CA . GLU B 1 176 ? 8.766 -30 -20.391 1 92.88 176 GLU B CA 1
ATOM 3726 C C . GLU B 1 176 ? 7.27 -30.266 -20.234 1 92.88 176 GLU B C 1
ATOM 3728 O O . GLU B 1 176 ? 6.562 -29.5 -19.578 1 92.88 176 GLU B O 1
ATOM 3733 N N . VAL B 1 177 ? 6.863 -31.422 -20.625 1 93.62 177 VAL B N 1
ATOM 3734 C CA . VAL B 1 177 ? 5.441 -31.734 -20.75 1 93.62 177 VAL B CA 1
ATOM 3735 C C . VAL B 1 177 ? 4.84 -31.938 -19.359 1 93.62 177 VAL B C 1
ATOM 3737 O O . VAL B 1 177 ? 3.732 -31.469 -19.078 1 93.62 177 VAL B O 1
ATOM 3740 N N . ALA B 1 178 ? 5.59 -32.688 -18.562 1 90.88 178 ALA B N 1
ATOM 3741 C CA . ALA B 1 178 ? 5.09 -32.938 -17.203 1 90.88 178 ALA B CA 1
ATOM 3742 C C . ALA B 1 178 ? 4.879 -31.625 -16.453 1 90.88 178 ALA B C 1
ATOM 3744 O O . ALA B 1 178 ? 3.885 -31.453 -15.742 1 90.88 178 ALA B O 1
ATOM 3745 N N . ALA B 1 179 ? 5.859 -30.703 -16.656 1 93.69 179 ALA B N 1
ATOM 3746 C CA . ALA B 1 179 ? 5.742 -29.391 -16.031 1 93.69 179 ALA B CA 1
ATOM 3747 C C . ALA B 1 179 ? 4.539 -28.625 -16.578 1 93.69 179 ALA B C 1
ATOM 3749 O O . ALA B 1 179 ? 3.771 -28.031 -15.812 1 93.69 179 ALA B O 1
ATOM 3750 N N . ALA B 1 180 ? 4.379 -28.672 -17.828 1 96.25 180 ALA B N 1
ATOM 3751 C CA . ALA B 1 180 ? 3.25 -28 -18.469 1 96.25 180 ALA B CA 1
ATOM 3752 C C . ALA B 1 180 ? 1.923 -28.562 -17.953 1 96.25 180 ALA B C 1
ATOM 3754 O O . ALA B 1 180 ? 1.015 -27.797 -17.609 1 96.25 180 ALA B O 1
ATOM 3755 N N . HIS B 1 181 ? 1.801 -29.828 -17.891 1 95.5 181 HIS B N 1
ATOM 3756 C CA . HIS B 1 181 ? 0.571 -30.469 -17.438 1 95.5 181 HIS B CA 1
ATOM 3757 C C . HIS B 1 181 ? 0.269 -30.141 -15.984 1 95.5 181 HIS B C 1
ATOM 3759 O O . HIS B 1 181 ? -0.896 -30 -15.602 1 95.5 181 HIS B O 1
ATOM 3765 N N . SER B 1 182 ? 1.366 -30.078 -15.188 1 94.25 182 SER B N 1
ATOM 3766 C CA . SER B 1 182 ? 1.174 -29.641 -13.805 1 94.25 182 SER B CA 1
ATOM 3767 C C . SER B 1 182 ? 0.495 -28.281 -13.742 1 94.25 182 SER B C 1
ATOM 3769 O O . SER B 1 182 ? -0.405 -28.062 -12.922 1 94.25 182 SER B O 1
ATOM 3771 N N . CYS B 1 183 ? 0.912 -27.375 -14.57 1 96.31 183 CYS B N 1
ATOM 3772 C CA . CYS B 1 183 ? 0.305 -26.047 -14.641 1 96.31 183 CYS B CA 1
ATOM 3773 C C . CYS B 1 183 ? -1.15 -26.141 -15.078 1 96.31 183 CYS B C 1
ATOM 3775 O O . CYS B 1 183 ? -2.027 -25.531 -14.477 1 96.31 183 CYS B O 1
ATOM 3777 N N . TYR B 1 184 ? -1.367 -26.938 -16.094 1 96.25 184 TYR B N 1
ATOM 3778 C CA . TYR B 1 184 ? -2.721 -27.062 -16.609 1 96.25 184 TYR B CA 1
ATOM 3779 C C . TYR B 1 184 ? -3.662 -27.641 -15.562 1 96.25 184 TYR B C 1
ATOM 3781 O O . TYR B 1 184 ? -4.805 -27.188 -15.43 1 96.25 184 TYR B O 1
ATOM 3789 N N . LEU B 1 185 ? -3.209 -28.609 -14.867 1 93.19 185 LEU B N 1
ATOM 3790 C CA . LEU B 1 185 ? -4.023 -29.219 -13.828 1 93.19 185 LEU B CA 1
ATOM 3791 C C . LEU B 1 185 ? -4.371 -28.203 -12.742 1 93.19 185 LEU B C 1
ATOM 3793 O O . LEU B 1 185 ? -5.516 -28.141 -12.289 1 93.19 185 LEU B O 1
ATOM 3797 N N . VAL B 1 186 ? -3.387 -27.438 -12.352 1 92.31 186 VAL B N 1
ATOM 3798 C CA . VAL B 1 186 ? -3.592 -26.422 -11.32 1 92.31 186 VAL B CA 1
ATOM 3799 C C . VAL B 1 186 ? -4.578 -25.375 -11.828 1 92.31 186 VAL B C 1
ATOM 3801 O O . VAL B 1 186 ? -5.379 -24.844 -11.055 1 92.31 186 VAL B O 1
ATOM 3804 N N . ALA B 1 187 ? -4.52 -25.078 -13.109 1 94.19 187 ALA B N 1
ATOM 3805 C CA . ALA B 1 187 ? -5.441 -24.125 -13.727 1 94.19 187 ALA B CA 1
ATOM 3806 C C . ALA B 1 187 ? -6.805 -24.766 -13.969 1 94.19 187 ALA B C 1
ATOM 3808 O O . ALA B 1 187 ? -7.707 -24.125 -14.516 1 94.19 187 ALA B O 1
ATOM 3809 N N . GLU B 1 188 ? -6.895 -26.031 -13.625 1 90.94 188 GLU B N 1
ATOM 3810 C CA . GLU B 1 188 ? -8.141 -26.781 -13.711 1 90.94 188 GLU B CA 1
ATOM 3811 C C . GLU B 1 188 ? -8.625 -26.891 -15.156 1 90.94 188 GLU B C 1
ATOM 3813 O O . GLU B 1 188 ? -9.82 -26.766 -15.422 1 90.94 188 GLU B O 1
ATOM 3818 N N . LEU B 1 189 ? -7.738 -27.078 -15.945 1 93.62 189 LEU B N 1
ATOM 3819 C CA . LEU B 1 189 ? -8.102 -27.312 -17.344 1 93.62 189 LEU B CA 1
ATOM 3820 C C . LEU B 1 189 ? -8.602 -28.734 -17.531 1 93.62 189 LEU B C 1
ATOM 3822 O O . LEU B 1 189 ? -8.203 -29.641 -16.797 1 93.62 189 LEU B O 1
ATOM 3826 N N . ASN B 1 190 ? -9.359 -28.875 -18.531 1 92.38 190 ASN B N 1
ATOM 3827 C CA . ASN B 1 190 ? -9.922 -30.188 -18.828 1 92.38 190 ASN B CA 1
ATOM 3828 C C . ASN B 1 190 ? -8.961 -31.047 -19.656 1 92.38 190 ASN B C 1
ATOM 3830 O O . ASN B 1 190 ? -8.141 -30.5 -20.406 1 92.38 190 ASN B O 1
ATOM 3834 N N . ILE B 1 191 ? -9.07 -32.344 -19.391 1 94 191 ILE B N 1
ATOM 3835 C CA . ILE B 1 191 ? -8.406 -33.281 -20.266 1 94 191 ILE B CA 1
ATOM 3836 C C . ILE B 1 191 ? -9.273 -33.562 -21.5 1 94 191 ILE B C 1
ATOM 3838 O O . ILE B 1 191 ? -10.453 -33.906 -21.375 1 94 191 ILE B O 1
ATOM 3842 N N . ASP B 1 192 ? -8.688 -33.375 -22.672 1 94.31 192 ASP B N 1
ATOM 3843 C CA . ASP B 1 192 ? -9.461 -33.438 -23.906 1 94.31 192 ASP B CA 1
ATOM 3844 C C . ASP B 1 192 ? -9.055 -34.625 -24.766 1 94.31 192 ASP B C 1
ATOM 3846 O O . ASP B 1 192 ? -7.969 -35.188 -24.578 1 94.31 192 ASP B O 1
ATOM 3850 N N . PRO B 1 193 ? -10.078 -35.031 -25.578 1 91.94 193 PRO B N 1
ATOM 3851 C CA . PRO B 1 193 ? -9.664 -36 -26.578 1 91.94 193 PRO B CA 1
ATOM 3852 C C . PRO B 1 193 ? -8.516 -35.531 -27.453 1 91.94 193 PRO B C 1
ATOM 3854 O O . PRO B 1 193 ? -8.242 -34.312 -27.5 1 91.94 193 PRO B O 1
ATOM 3857 N N . TYR B 1 194 ? -7.871 -36.438 -28.047 1 92 194 TYR B N 1
ATOM 3858 C CA . TYR B 1 194 ? -6.73 -36.094 -28.891 1 92 194 TYR B CA 1
ATOM 3859 C C . TYR B 1 194 ? -7.121 -35.031 -29.922 1 92 194 TYR B C 1
ATOM 3861 O O . TYR B 1 194 ? -8.125 -35.188 -30.625 1 92 194 TYR B O 1
ATOM 3869 N N . SER B 1 195 ? -6.445 -34.031 -29.922 1 91.94 195 SER B N 1
ATOM 3870 C CA . SER B 1 195 ? -6.516 -32.969 -30.938 1 91.94 195 SER B CA 1
ATOM 3871 C C . SER B 1 195 ? -5.25 -32.125 -30.938 1 91.94 195 SER B C 1
ATOM 3873 O O . SER B 1 195 ? -4.492 -32.125 -29.969 1 91.94 195 SER B O 1
ATOM 3875 N N . GLU B 1 196 ? -5.059 -31.453 -32.031 1 90.25 196 GLU B N 1
ATOM 3876 C CA . GLU B 1 196 ? -3.877 -30.609 -32.125 1 90.25 196 GLU B CA 1
ATOM 3877 C C . GLU B 1 196 ? -3.996 -29.359 -31.25 1 90.25 196 GLU B C 1
ATOM 3879 O O . GLU B 1 196 ? -2.992 -28.734 -30.922 1 90.25 196 GLU B O 1
ATOM 3884 N N . SER B 1 197 ? -5.176 -29.078 -30.859 1 90.88 197 SER B N 1
ATOM 3885 C CA . SER B 1 197 ? -5.41 -27.875 -30.047 1 90.88 197 SER B CA 1
ATOM 3886 C C . SER B 1 197 ? -5.52 -28.234 -28.562 1 90.88 197 SER B C 1
ATOM 3888 O O . SER B 1 197 ? -5.523 -27.344 -27.703 1 90.88 197 SER B O 1
ATOM 3890 N N . ALA B 1 198 ? -5.5 -29.562 -28.312 1 93.5 198 ALA B N 1
ATOM 3891 C CA . ALA B 1 198 ? -5.672 -30 -26.922 1 93.5 198 ALA B CA 1
ATOM 3892 C C . ALA B 1 198 ? -4.41 -29.734 -26.109 1 93.5 198 ALA B C 1
ATOM 3894 O O . ALA B 1 198 ? -3.295 -29.922 -26.594 1 93.5 198 ALA B O 1
ATOM 3895 N N . ARG B 1 199 ? -4.535 -29.297 -24.922 1 93.88 199 ARG B N 1
ATOM 3896 C CA . ARG B 1 199 ? -3.398 -29.047 -24.031 1 93.88 199 ARG B CA 1
ATOM 3897 C C . ARG B 1 199 ? -3.047 -30.297 -23.234 1 93.88 199 ARG B C 1
ATOM 3899 O O . ARG B 1 199 ? -1.875 -30.547 -22.953 1 93.88 199 ARG B O 1
ATOM 3906 N N . MET B 1 200 ? -4.039 -31.078 -22.875 1 93.44 200 MET B N 1
ATOM 3907 C CA . MET B 1 200 ? -3.846 -32.312 -22.125 1 93.44 200 MET B CA 1
ATOM 3908 C C . MET B 1 200 ? -4.715 -33.438 -22.672 1 93.44 200 MET B C 1
ATOM 3910 O O . MET B 1 200 ? -5.934 -33.281 -22.781 1 93.44 200 MET B O 1
ATOM 3914 N N . CYS B 1 201 ? -4.141 -34.469 -23.078 1 94.75 201 CYS B N 1
ATOM 3915 C CA . CYS B 1 201 ? -4.852 -35.688 -23.484 1 94.75 201 CYS B CA 1
ATOM 3916 C C . CYS B 1 201 ? -4.59 -36.844 -22.516 1 94.75 201 CYS B C 1
ATOM 3918 O O . CYS B 1 201 ? -5.531 -37.438 -22 1 94.75 201 CYS B O 1
ATOM 3920 N N . LEU B 1 202 ? -3.385 -37.125 -22.375 1 94.44 202 LEU B N 1
ATOM 3921 C CA . LEU B 1 202 ? -2.896 -38.031 -21.344 1 94.44 202 LEU B CA 1
ATOM 3922 C C . LEU B 1 202 ? -1.833 -37.375 -20.484 1 94.44 202 LEU B C 1
ATOM 3924 O O . LEU B 1 202 ? -0.949 -36.688 -21 1 94.44 202 LEU B O 1
ATOM 3928 N N . LEU B 1 203 ? -1.983 -37.594 -19.203 1 93.38 203 LEU B N 1
ATOM 3929 C CA . LEU B 1 203 ? -1.088 -36.906 -18.281 1 93.38 203 LEU B CA 1
ATOM 3930 C C . LEU B 1 203 ? 0.353 -37.375 -18.469 1 93.38 203 LEU B C 1
ATOM 3932 O O . LEU B 1 203 ? 0.634 -38.562 -18.438 1 93.38 203 LEU B O 1
ATOM 3936 N N . GLY B 1 204 ? 1.225 -36.406 -18.766 1 91.62 204 GLY B N 1
ATOM 3937 C CA . GLY B 1 204 ? 2.646 -36.688 -18.906 1 91.62 204 GLY B CA 1
ATOM 3938 C C . GLY B 1 204 ? 3.051 -37.062 -20.312 1 91.62 204 GLY B C 1
ATOM 3939 O O . GLY B 1 204 ? 4.23 -37.281 -20.594 1 91.62 204 GLY B O 1
ATOM 3940 N N . ALA B 1 205 ? 2.092 -37.125 -21.172 1 92.38 205 ALA B N 1
ATOM 3941 C CA . ALA B 1 205 ? 2.398 -37.531 -22.547 1 92.38 205 ALA B CA 1
ATOM 3942 C C . ALA B 1 205 ? 2.305 -36.344 -23.5 1 92.38 205 ALA B C 1
ATOM 3944 O O . ALA B 1 205 ? 1.406 -35.5 -23.375 1 92.38 205 ALA B O 1
ATOM 3945 N N . ASP B 1 206 ? 3.285 -36.312 -24.375 1 92.75 206 ASP B N 1
ATOM 3946 C CA . ASP B 1 206 ? 3.293 -35.281 -25.406 1 92.75 206 ASP B CA 1
ATOM 3947 C C . ASP B 1 206 ? 2.594 -35.75 -26.672 1 92.75 206 ASP B C 1
ATOM 3949 O O . ASP B 1 206 ? 3.23 -36.312 -27.562 1 92.75 206 ASP B O 1
ATOM 3953 N N . HIS B 1 207 ? 1.396 -35.406 -26.75 1 91.06 207 HIS B N 1
ATOM 3954 C CA . HIS B 1 207 ? 0.614 -35.906 -27.875 1 91.06 207 HIS B CA 1
ATOM 3955 C C . HIS B 1 207 ? 0.915 -35.125 -29.156 1 91.06 207 HIS B C 1
ATOM 3957 O O . HIS B 1 207 ? 0.585 -35.562 -30.25 1 91.06 207 HIS B O 1
ATOM 3963 N N . LEU B 1 208 ? 1.489 -34 -29 1 89.56 208 LEU B N 1
ATOM 3964 C CA . LEU B 1 208 ? 1.786 -33.188 -30.172 1 89.56 208 LEU B CA 1
ATOM 3965 C C . LEU B 1 208 ? 3.092 -33.625 -30.828 1 89.56 208 LEU B C 1
ATOM 3967 O O . LEU B 1 208 ? 3.17 -33.75 -32.062 1 89.56 208 LEU B O 1
ATOM 3971 N N . ARG B 1 209 ? 4.094 -33.906 -30.094 1 89.81 209 ARG B N 1
ATOM 3972 C CA . ARG B 1 209 ? 5.391 -34.281 -30.625 1 89.81 209 ARG B CA 1
ATOM 3973 C C . ARG B 1 209 ? 5.398 -35.75 -31.016 1 89.81 209 ARG B C 1
ATOM 3975 O O . ARG B 1 209 ? 6.074 -36.156 -31.984 1 89.81 209 ARG B O 1
ATOM 3982 N N . CYS B 1 210 ? 4.688 -36.562 -30.172 1 89.94 210 CYS B N 1
ATOM 3983 C CA . CYS B 1 210 ? 4.629 -38 -30.422 1 89.94 210 CYS B CA 1
ATOM 3984 C C . CYS B 1 210 ? 3.188 -38.469 -30.578 1 89.94 210 CYS B C 1
ATOM 3986 O O . CYS B 1 210 ? 2.709 -39.281 -29.781 1 89.94 210 CYS B O 1
ATOM 3988 N N . PRO B 1 211 ? 2.539 -38.094 -31.594 1 88.81 211 PRO B N 1
ATOM 3989 C CA . PRO B 1 211 ? 1.114 -38.406 -31.75 1 88.81 211 PRO B CA 1
ATOM 3990 C C . PRO B 1 211 ? 0.844 -39.906 -31.844 1 88.81 211 PRO B C 1
ATOM 3992 O O . PRO B 1 211 ? -0.234 -40.375 -31.469 1 88.81 211 PRO B O 1
ATOM 3995 N N . ARG B 1 212 ? 1.792 -40.656 -32.25 1 87.25 212 ARG B N 1
ATOM 3996 C CA . ARG B 1 212 ? 1.568 -42.094 -32.469 1 87.25 212 ARG B CA 1
ATOM 3997 C C . ARG B 1 212 ? 1.905 -42.906 -31.234 1 87.25 212 ARG B C 1
ATOM 3999 O O . ARG B 1 212 ? 1.388 -44 -31.047 1 87.25 212 ARG B O 1
ATOM 4006 N N . THR B 1 213 ? 2.701 -42.312 -30.375 1 87.75 213 THR B N 1
ATOM 4007 C CA . THR B 1 213 ? 3.223 -43.125 -29.297 1 87.75 213 THR B CA 1
ATOM 4008 C C . THR B 1 213 ? 2.916 -42.5 -27.938 1 87.75 213 THR B C 1
ATOM 4010 O O . THR B 1 213 ? 3.383 -43 -26.906 1 87.75 213 THR B O 1
ATOM 4013 N N . PHE B 1 214 ? 2.113 -41.5 -28 1 90.62 214 PHE B N 1
ATOM 4014 C CA . PHE B 1 214 ? 1.915 -40.812 -26.734 1 90.62 214 PHE B CA 1
ATOM 4015 C C . PHE B 1 214 ? 1.068 -41.625 -25.781 1 90.62 214 PHE B C 1
ATOM 4017 O O . PHE B 1 214 ? 1.097 -41.406 -24.578 1 90.62 214 PHE B O 1
ATOM 4024 N N . SER B 1 215 ? 0.295 -42.594 -26.312 1 92.5 215 SER B N 1
ATOM 4025 C CA . SER B 1 215 ? -0.536 -43.469 -25.469 1 92.5 215 SER B CA 1
ATOM 4026 C C . SER B 1 215 ? 0.292 -44.562 -24.812 1 92.5 215 SER B C 1
ATOM 4028 O O . SER B 1 215 ? -0.019 -45.75 -24.938 1 92.5 215 SER B O 1
ATOM 4030 N N . SER B 1 216 ? 1.262 -44.188 -24.047 1 91.38 216 SER B N 1
ATOM 4031 C CA . SER B 1 216 ? 2.127 -45.125 -23.344 1 91.38 216 SER B CA 1
ATOM 4032 C C . SER B 1 216 ? 1.453 -45.656 -22.078 1 91.38 216 SER B C 1
ATOM 4034 O O . SER B 1 216 ? 0.565 -45 -21.531 1 91.38 216 SER B O 1
ATOM 4036 N N . PRO B 1 217 ? 1.851 -46.875 -21.656 1 92.56 217 PRO B N 1
ATOM 4037 C CA . PRO B 1 217 ? 1.268 -47.406 -20.438 1 92.56 217 PRO B CA 1
ATOM 4038 C C . PRO B 1 217 ? 1.454 -46.5 -19.234 1 92.56 217 PRO B C 1
ATOM 4040 O O . PRO B 1 217 ? 0.549 -46.375 -18.406 1 92.56 217 PRO B O 1
ATOM 4043 N N . GLU B 1 218 ? 2.6 -45.906 -19.172 1 91.75 218 GLU B N 1
ATOM 4044 C CA . GLU B 1 218 ? 2.885 -45.031 -18.047 1 91.75 218 GLU B CA 1
ATOM 4045 C C . GLU B 1 218 ? 1.925 -43.844 -18.031 1 91.75 218 GLU B C 1
ATOM 4047 O O . GLU B 1 218 ? 1.405 -43.469 -16.984 1 91.75 218 GLU B O 1
ATOM 4052 N N . ALA B 1 219 ? 1.713 -43.219 -19.203 1 93.56 219 ALA B N 1
ATOM 4053 C CA . ALA B 1 219 ? 0.81 -42.094 -19.312 1 93.56 219 ALA B CA 1
ATOM 4054 C C . ALA B 1 219 ? -0.625 -42.5 -18.984 1 93.56 219 ALA B C 1
ATOM 4056 O O . ALA B 1 219 ? -1.346 -41.75 -18.312 1 93.56 219 ALA B O 1
ATOM 4057 N N . ILE B 1 220 ? -1.013 -43.594 -19.391 1 94.69 220 ILE B N 1
ATOM 4058 C CA . ILE B 1 220 ? -2.359 -44.094 -19.141 1 94.69 220 ILE B CA 1
ATOM 4059 C C . ILE B 1 220 ? -2.553 -44.344 -17.656 1 94.69 220 ILE B C 1
ATOM 4061 O O . ILE B 1 220 ? -3.574 -43.938 -17.078 1 94.69 220 ILE B O 1
ATOM 4065 N N . GLN B 1 221 ? -1.557 -44.938 -17.062 1 91.81 221 GLN B N 1
ATOM 4066 C CA . GLN B 1 221 ? -1.642 -45.219 -15.633 1 91.81 221 GLN B CA 1
ATOM 4067 C C . GLN B 1 221 ? -1.697 -43.906 -14.828 1 91.81 221 GLN B C 1
ATOM 4069 O O . GLN B 1 221 ? -2.447 -43.812 -13.852 1 91.81 221 GLN B O 1
ATOM 4074 N N . ARG B 1 222 ? -0.924 -43 -15.258 1 91.44 222 ARG B N 1
ATOM 4075 C CA . ARG B 1 222 ? -0.93 -41.719 -14.578 1 91.44 222 ARG B CA 1
ATOM 4076 C C . ARG B 1 222 ? -2.301 -41.062 -14.68 1 91.44 222 ARG B C 1
ATOM 4078 O O . ARG B 1 222 ? -2.797 -40.5 -13.695 1 91.44 222 ARG B O 1
ATOM 4085 N N . THR B 1 223 ? -2.871 -41.031 -15.812 1 94.5 223 THR B N 1
ATOM 4086 C CA . THR B 1 223 ? -4.184 -40.438 -16.031 1 94.5 223 THR B CA 1
ATOM 4087 C C . THR B 1 223 ? -5.262 -41.188 -15.258 1 94.5 223 THR B C 1
ATOM 4089 O O . THR B 1 223 ? -6.223 -40.594 -14.781 1 94.5 223 THR B O 1
ATOM 4092 N N . GLU B 1 224 ? -5.035 -42.469 -15.188 1 92.56 224 GLU B N 1
ATOM 4093 C CA . GLU B 1 224 ? -5.969 -43.281 -14.414 1 92.56 224 GLU B CA 1
ATOM 4094 C C . GLU B 1 224 ? -5.961 -42.875 -12.938 1 92.56 224 GLU B C 1
ATOM 4096 O O . GLU B 1 224 ? -7.012 -42.844 -12.297 1 92.56 224 GLU B O 1
ATOM 4101 N N . LEU B 1 225 ? -4.805 -42.719 -12.445 1 91.19 225 LEU B N 1
ATOM 4102 C CA . LEU B 1 225 ? -4.68 -42.25 -11.07 1 91.19 225 LEU B CA 1
ATOM 4103 C C . LEU B 1 225 ? -5.438 -40.969 -10.859 1 91.19 225 LEU B C 1
ATOM 4105 O O . LEU B 1 225 ? -6.062 -40.75 -9.82 1 91.19 225 LEU B O 1
ATOM 4109 N N . TYR B 1 226 ? -5.301 -40.062 -11.82 1 91.5 226 TYR B N 1
ATOM 4110 C CA . TYR B 1 226 ? -6.031 -38.812 -11.766 1 91.5 226 TYR B CA 1
ATOM 4111 C C . TYR B 1 226 ? -7.535 -39.031 -11.75 1 91.5 226 TYR B C 1
ATOM 4113 O O . TYR B 1 226 ? -8.258 -38.438 -10.945 1 91.5 226 TYR B O 1
ATOM 4121 N N . GLU B 1 227 ? -8.016 -39.812 -12.609 1 91.5 227 GLU B N 1
ATOM 4122 C CA . GLU B 1 227 ? -9.438 -40.156 -12.625 1 91.5 227 GLU B CA 1
ATOM 4123 C C . GLU B 1 227 ? -9.875 -40.75 -11.289 1 91.5 227 GLU B C 1
ATOM 4125 O O . GLU B 1 227 ? -10.945 -40.406 -10.773 1 91.5 227 GLU B O 1
ATOM 4130 N N . TYR B 1 228 ? -9.047 -41.594 -10.82 1 89.44 228 TYR B N 1
ATOM 4131 C CA . TYR B 1 228 ? -9.359 -42.219 -9.547 1 89.44 228 TYR B CA 1
ATOM 4132 C C . TYR B 1 228 ? -9.492 -41.188 -8.438 1 89.44 228 TYR B C 1
ATOM 4134 O O . TYR B 1 228 ? -10.414 -41.25 -7.621 1 89.44 228 TYR B O 1
ATOM 4142 N N . ALA B 1 229 ? -8.602 -40.312 -8.367 1 89.5 229 ALA B N 1
ATOM 4143 C CA . ALA B 1 229 ? -8.625 -39.25 -7.363 1 89.5 229 ALA B CA 1
ATOM 4144 C C . ALA B 1 229 ? -9.906 -38.438 -7.461 1 89.5 229 ALA B C 1
ATOM 4146 O O . ALA B 1 229 ? -10.477 -38.031 -6.441 1 89.5 229 ALA B O 1
ATOM 4147 N N . LYS B 1 230 ? -10.328 -38.156 -8.656 1 89.19 230 LYS B N 1
ATOM 4148 C CA . LYS B 1 230 ? -11.547 -37.375 -8.883 1 89.19 230 LYS B CA 1
ATOM 4149 C C . LYS B 1 230 ? -12.781 -38.188 -8.469 1 89.19 230 LYS B C 1
ATOM 4151 O O . LYS B 1 230 ? -13.742 -37.625 -7.941 1 89.19 230 LYS B O 1
ATOM 4156 N N . VAL B 1 231 ? -12.711 -39.375 -8.656 1 87.56 231 VAL B N 1
ATOM 4157 C CA . VAL B 1 231 ? -13.828 -40.25 -8.32 1 87.56 231 VAL B CA 1
ATOM 4158 C C . VAL B 1 231 ? -13.992 -40.312 -6.801 1 87.56 231 VAL B C 1
ATOM 4160 O O . VAL B 1 231 ? -15.117 -40.375 -6.297 1 87.56 231 VAL B O 1
ATOM 4163 N N . LEU B 1 232 ? -12.867 -40.344 -6.113 1 87.75 232 LEU B N 1
ATOM 4164 C CA . LEU B 1 232 ? -12.906 -40.375 -4.652 1 87.75 232 LEU B CA 1
ATOM 4165 C C . LEU B 1 232 ? -13.68 -39.156 -4.117 1 87.75 232 LEU B C 1
ATOM 4167 O O . LEU B 1 232 ? -14.32 -39.25 -3.068 1 87.75 232 LEU B O 1
ATOM 4171 N N . GLY B 1 233 ? -13.641 -38.062 -4.738 1 87 233 GLY B N 1
ATOM 4172 C CA . GLY B 1 233 ? -14.391 -36.875 -4.348 1 87 233 GLY B CA 1
ATOM 4173 C C . GLY B 1 233 ? -15.836 -36.906 -4.82 1 87 233 GLY B C 1
ATOM 4174 O O . GLY B 1 233 ? -16.734 -36.438 -4.113 1 87 233 GLY B O 1
ATOM 4175 N N . ASN B 1 234 ? -15.992 -37.344 -6.027 1 88.69 234 ASN B N 1
ATOM 4176 C CA . ASN B 1 234 ? -17.297 -37.531 -6.672 1 88.69 234 ASN B CA 1
ATOM 4177 C C . ASN B 1 234 ? -17.406 -38.906 -7.32 1 88.69 234 ASN B C 1
ATOM 4179 O O . ASN B 1 234 ? -16.922 -39.125 -8.43 1 88.69 234 ASN B O 1
ATOM 4183 N N . SER B 1 235 ? -18.141 -39.719 -6.762 1 85.12 235 SER B N 1
ATOM 4184 C CA . SER B 1 235 ? -18.219 -41.094 -7.172 1 85.12 235 SER B CA 1
ATOM 4185 C C . SER B 1 235 ? -18.812 -41.219 -8.57 1 85.12 235 SER B C 1
ATOM 4187 O O . SER B 1 235 ? -18.641 -42.25 -9.234 1 85.12 235 SER B O 1
ATOM 4189 N N . GLN B 1 236 ? -19.484 -40.25 -8.992 1 84.81 236 GLN B N 1
ATOM 4190 C CA . GLN B 1 236 ? -20.125 -40.344 -10.305 1 84.81 236 GLN B CA 1
ATOM 4191 C C . GLN B 1 236 ? -19.234 -39.719 -11.383 1 84.81 236 GLN B C 1
ATOM 4193 O O . GLN B 1 236 ? -19.609 -39.688 -12.555 1 84.81 236 GLN B O 1
ATOM 4198 N N . TYR B 1 237 ? -18.094 -39.344 -10.992 1 88.69 237 TYR B N 1
ATOM 4199 C CA . TYR B 1 237 ? -17.203 -38.656 -11.945 1 88.69 237 TYR B CA 1
ATOM 4200 C C . TYR B 1 237 ? -16.672 -39.656 -12.969 1 88.69 237 TYR B C 1
ATOM 4202 O O . TYR B 1 237 ? -16.312 -40.781 -12.617 1 88.69 237 TYR B O 1
ATOM 4210 N N . ILE B 1 238 ? -16.625 -39.312 -14.305 1 89.38 238 ILE B N 1
ATOM 4211 C CA . ILE B 1 238 ? -16.031 -40.125 -15.375 1 89.38 238 ILE B CA 1
ATOM 4212 C C . ILE B 1 238 ? -15.266 -39.219 -16.344 1 89.38 238 ILE B C 1
ATOM 4214 O O . ILE B 1 238 ? -15.789 -38.188 -16.781 1 89.38 238 ILE B O 1
ATOM 4218 N N . LEU B 1 239 ? -14.039 -39.594 -16.609 1 92.06 239 LEU B N 1
ATOM 4219 C CA . LEU B 1 239 ? -13.234 -38.875 -17.594 1 92.06 239 LEU B CA 1
ATOM 4220 C C . LEU B 1 239 ? -13.438 -39.469 -18.984 1 92.06 239 LEU B C 1
ATOM 4222 O O . LEU B 1 239 ? -12.672 -40.312 -19.438 1 92.06 239 LEU B O 1
ATOM 4226 N N . LEU B 1 240 ? -14.336 -38.906 -19.719 1 90.75 240 LEU B N 1
ATOM 4227 C CA . LEU B 1 240 ? -14.828 -39.438 -20.984 1 90.75 240 LEU B CA 1
ATOM 4228 C C . LEU B 1 240 ? -13.711 -39.531 -22.016 1 90.75 240 LEU B C 1
ATOM 4230 O O . LEU B 1 240 ? -13.531 -40.562 -22.672 1 90.75 240 LEU B O 1
ATOM 4234 N N . PRO B 1 241 ? -12.93 -38.5 -22.125 1 93.06 241 PRO B N 1
ATOM 4235 C CA . PRO B 1 241 ? -11.898 -38.531 -23.156 1 93.06 241 PRO B CA 1
ATOM 4236 C C . PRO B 1 241 ? -10.812 -39.562 -22.875 1 93.06 241 PRO B C 1
ATOM 4238 O O . PRO B 1 241 ? -10.031 -39.906 -23.766 1 93.06 241 PRO B O 1
ATOM 4241 N N . PHE B 1 242 ? -10.805 -40.062 -21.656 1 94.75 242 PHE B N 1
ATOM 4242 C CA . PHE B 1 242 ? -9.742 -40.969 -21.234 1 94.75 242 PHE B CA 1
ATOM 4243 C C . PHE B 1 242 ? -10.133 -42.406 -21.5 1 94.75 242 PHE B C 1
ATOM 4245 O O . PHE B 1 242 ? -9.266 -43.281 -21.609 1 94.75 242 PHE B O 1
ATOM 4252 N N . GLN B 1 243 ? -11.398 -42.781 -21.688 1 92.62 243 GLN B N 1
ATOM 4253 C CA . GLN B 1 243 ? -11.922 -44.125 -21.734 1 92.62 243 GLN B CA 1
ATOM 4254 C C . GLN B 1 243 ? -11.312 -44.938 -22.891 1 92.62 243 GLN B C 1
ATOM 4256 O O . GLN B 1 243 ? -10.969 -46.094 -22.734 1 92.62 243 GLN B O 1
ATOM 4261 N N . PRO B 1 244 ? -11.188 -44.25 -24.094 1 92.62 244 PRO B N 1
ATOM 4262 C CA . PRO B 1 244 ? -10.562 -45 -25.188 1 92.62 244 PRO B CA 1
ATOM 4263 C C . PRO B 1 244 ? -9.164 -45.5 -24.828 1 92.62 244 PRO B C 1
ATOM 4265 O O . PRO B 1 244 ? -8.758 -46.594 -25.281 1 92.62 244 PRO B O 1
ATOM 4268 N N . TYR B 1 245 ? -8.508 -44.812 -24.047 1 94.88 245 TYR B N 1
ATOM 4269 C CA . TYR B 1 245 ? -7.133 -45.156 -23.719 1 94.88 245 TYR B CA 1
ATOM 4270 C C . TYR B 1 245 ? -7.086 -46.312 -22.734 1 94.88 245 TYR B C 1
ATOM 4272 O O . TYR B 1 245 ? -6.125 -47.094 -22.719 1 94.88 245 TYR B O 1
ATOM 4280 N N . LYS B 1 246 ? -8.086 -46.406 -21.891 1 94.94 246 LYS B N 1
ATOM 4281 C CA . LYS B 1 246 ? -8.195 -47.562 -21.016 1 94.94 246 LYS B CA 1
ATOM 4282 C C . LYS B 1 246 ? -8.344 -48.844 -21.828 1 94.94 246 LYS B C 1
ATOM 4284 O O . LYS B 1 246 ? -7.766 -49.875 -21.484 1 94.94 246 LYS B O 1
ATOM 4289 N N . LEU B 1 247 ? -9.148 -48.719 -22.828 1 94.19 247 LEU B N 1
ATOM 4290 C CA . LEU B 1 247 ? -9.352 -49.844 -23.719 1 94.19 247 LEU B CA 1
ATOM 4291 C C . LEU B 1 247 ? -8.055 -50.25 -24.406 1 94.19 247 LEU B C 1
ATOM 4293 O O . LEU B 1 247 ? -7.742 -51.438 -24.531 1 94.19 247 LEU B O 1
ATOM 4297 N N . ILE B 1 248 ? -7.383 -49.281 -24.875 1 94.12 248 ILE B N 1
ATOM 4298 C CA . ILE B 1 248 ? -6.098 -49.531 -25.531 1 94.12 248 ILE B CA 1
ATOM 4299 C C . ILE B 1 248 ? -5.164 -50.25 -24.562 1 94.12 248 ILE B C 1
ATOM 4301 O O . ILE B 1 248 ? -4.473 -51.188 -24.969 1 94.12 248 ILE B O 1
ATOM 4305 N N . TYR B 1 249 ? -5.129 -49.875 -23.328 1 95.62 249 TYR B N 1
ATOM 4306 C CA . TYR B 1 249 ? -4.27 -50.5 -22.328 1 95.62 249 TYR B CA 1
ATOM 4307 C C . TYR B 1 249 ? -4.656 -51.969 -22.125 1 95.62 249 TYR B C 1
ATOM 4309 O O . TYR B 1 249 ? -3.785 -52.812 -22 1 95.62 249 TYR B O 1
ATOM 4317 N N . ALA B 1 250 ? -5.938 -52.219 -22.094 1 95.44 250 ALA B N 1
ATOM 4318 C CA . ALA B 1 250 ? -6.402 -53.594 -21.953 1 95.44 250 ALA B CA 1
ATOM 4319 C C . ALA B 1 250 ? -5.91 -54.469 -23.109 1 95.44 250 ALA B C 1
ATOM 4321 O O . ALA B 1 250 ? -5.477 -55.594 -22.906 1 95.44 250 ALA B O 1
ATOM 4322 N N . TYR B 1 251 ? -5.938 -53.906 -24.281 1 94.31 251 TYR B N 1
ATOM 4323 C CA .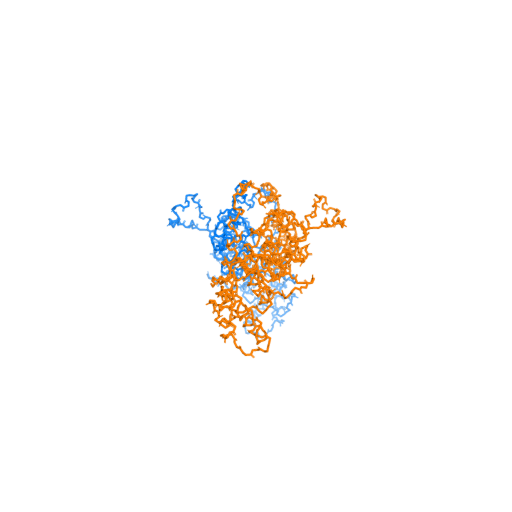 TYR B 1 251 ? -5.438 -54.594 -25.453 1 94.31 251 TYR B CA 1
ATOM 4324 C C . TYR B 1 251 ? -3.936 -54.844 -25.359 1 94.31 251 TYR B C 1
ATOM 4326 O O . TYR B 1 251 ? -3.439 -55.906 -25.734 1 94.31 251 TYR B O 1
ATOM 4334 N N . MET B 1 252 ? -3.305 -53.844 -24.859 1 94.44 252 MET B N 1
ATOM 4335 C CA . MET B 1 252 ? -1.858 -53.969 -24.703 1 94.44 252 MET B CA 1
ATOM 4336 C C . MET B 1 252 ? -1.5 -55.094 -23.75 1 94.44 252 MET B C 1
ATOM 4338 O O . MET B 1 252 ? -0.571 -55.875 -24.016 1 94.44 252 MET B O 1
ATOM 4342 N N . LEU B 1 253 ? -2.199 -55.156 -22.672 1 94.19 253 LEU B N 1
ATOM 4343 C CA . LEU B 1 253 ? -1.972 -56.219 -21.703 1 94.19 253 LEU B CA 1
ATOM 4344 C C . LEU B 1 253 ? -2.188 -57.594 -22.344 1 94.19 253 LEU B C 1
ATOM 4346 O O . LEU B 1 253 ? -1.377 -58.5 -22.156 1 94.19 253 LEU B O 1
ATOM 4350 N N . ALA B 1 254 ? -3.207 -57.688 -23.172 1 92.5 254 ALA B N 1
ATOM 4351 C CA . ALA B 1 254 ? -3.523 -58.969 -23.828 1 92.5 254 ALA B CA 1
ATOM 4352 C C . ALA B 1 254 ? -2.453 -59.312 -24.859 1 92.5 254 ALA B C 1
ATOM 4354 O O . ALA B 1 254 ? -2.068 -60.5 -24.969 1 92.5 254 ALA B O 1
ATOM 4355 N N . GLU B 1 255 ? -1.942 -58.406 -25.516 1 91.75 255 GLU B N 1
ATOM 4356 C CA . GLU B 1 255 ? -0.959 -58.625 -26.578 1 91.75 255 GLU B CA 1
ATOM 4357 C C . GLU B 1 255 ? 0.369 -59.094 -26.016 1 91.75 255 GLU B C 1
ATOM 4359 O O . GLU B 1 255 ? 1.081 -59.875 -26.656 1 91.75 255 GLU B O 1
ATOM 4364 N N . VAL B 1 256 ? 0.672 -58.656 -24.875 1 93.25 256 VAL B N 1
ATOM 4365 C CA . VAL B 1 256 ? 1.947 -59.031 -24.281 1 93.25 256 VAL B CA 1
ATOM 4366 C C . VAL B 1 256 ? 1.779 -60.344 -23.484 1 93.25 256 VAL B C 1
ATOM 4368 O O . VAL B 1 256 ? 2.719 -60.812 -22.828 1 93.25 256 VAL B O 1
ATOM 4371 N N . GLY B 1 257 ? 0.544 -60.875 -23.391 1 90.88 257 GLY B N 1
ATOM 4372 C CA . GLY B 1 257 ? 0.304 -62.188 -22.797 1 90.88 257 GLY B CA 1
ATOM 4373 C C . GLY B 1 257 ? -0.241 -62.125 -21.375 1 90.88 257 GLY B C 1
ATOM 4374 O O . GLY B 1 257 ? -0.43 -63.125 -20.719 1 90.88 257 GLY B O 1
ATOM 4375 N N . LYS B 1 258 ? -0.464 -60.938 -20.906 1 93.94 258 LYS B N 1
ATOM 4376 C CA . LYS B 1 258 ? -1.054 -60.781 -19.594 1 93.94 258 LYS B CA 1
ATOM 4377 C C . LYS B 1 258 ? -2.578 -60.812 -19.656 1 93.94 258 LYS B C 1
ATOM 4379 O O . LYS B 1 258 ? -3.236 -59.812 -19.297 1 93.94 258 LYS B O 1
ATOM 4384 N N . VAL B 1 259 ? -3.045 -61.875 -19.984 1 93.5 259 VAL B N 1
ATOM 4385 C CA . VAL B 1 259 ? -4.457 -62.062 -20.297 1 93.5 259 VAL B CA 1
ATOM 4386 C C . VAL B 1 259 ? -5.297 -61.906 -19.031 1 93.5 259 VAL B C 1
ATOM 4388 O O . VAL B 1 259 ? -6.355 -61.281 -19.047 1 93.5 259 VAL B O 1
ATOM 4391 N N . SER B 1 260 ? -4.797 -62.438 -17.938 1 94.06 260 SER B N 1
ATOM 4392 C CA . SER B 1 260 ? -5.527 -62.344 -16.672 1 94.06 260 SER B CA 1
ATOM 4393 C C . SER B 1 260 ? -5.656 -60.875 -16.234 1 94.06 260 SER B C 1
ATOM 4395 O O . SER B 1 260 ? -6.723 -60.469 -15.773 1 94.06 260 SER B O 1
ATOM 4397 N N . ASP B 1 261 ? -4.551 -60.25 -16.438 1 94.94 261 ASP B N 1
ATOM 4398 C CA . ASP B 1 261 ? -4.559 -58.844 -16.062 1 94.94 261 ASP B CA 1
ATOM 4399 C C . ASP B 1 261 ? -5.504 -58.031 -16.969 1 94.94 261 ASP B C 1
ATOM 4401 O O . ASP B 1 261 ? -6.18 -57.125 -16.5 1 94.94 261 ASP B O 1
ATOM 4405 N N . SER B 1 262 ? -5.465 -58.312 -18.219 1 95.12 262 SER B N 1
ATOM 4406 C CA . SER B 1 262 ? -6.355 -57.656 -19.172 1 95.12 262 SER B CA 1
ATOM 4407 C C . SER B 1 262 ? -7.82 -57.875 -18.797 1 95.12 262 SER B C 1
ATOM 4409 O O . SER B 1 262 ? -8.625 -56.938 -18.828 1 95.12 262 SER B O 1
ATOM 4411 N N . LEU B 1 263 ? -8.094 -59.031 -18.406 1 94.31 263 LEU B N 1
ATOM 4412 C CA . LEU B 1 263 ? -9.461 -59.406 -18.031 1 94.31 263 LEU B CA 1
ATOM 4413 C C . LEU B 1 263 ? -9.891 -58.625 -16.781 1 94.31 263 LEU B C 1
ATOM 4415 O O . LEU B 1 263 ? -10.992 -58.062 -16.734 1 94.31 263 LEU B O 1
ATOM 4419 N N . LYS B 1 264 ? -9.07 -58.656 -15.828 1 95.25 264 LYS B N 1
ATOM 4420 C CA . LYS B 1 264 ? -9.359 -57.938 -14.594 1 95.25 264 LYS B CA 1
ATOM 4421 C C . LYS B 1 264 ? -9.555 -56.438 -14.867 1 95.25 264 LYS B C 1
ATOM 4423 O O . LYS B 1 264 ? -10.438 -55.812 -14.281 1 95.25 264 LYS B O 1
ATOM 4428 N N . TYR B 1 265 ? -8.68 -55.938 -15.711 1 94.75 265 TYR B N 1
ATOM 4429 C CA . TYR B 1 265 ? -8.742 -54.531 -16.062 1 94.75 265 TYR B CA 1
ATOM 4430 C C . TYR B 1 265 ? -10.062 -54.188 -16.75 1 94.75 265 TYR B C 1
ATOM 4432 O O . TYR B 1 265 ? -10.688 -53.188 -16.469 1 94.75 265 TYR B O 1
ATOM 4440 N N . CYS B 1 266 ? -10.508 -55 -17.641 1 94.38 266 CYS B N 1
ATOM 4441 C CA . CYS B 1 266 ? -11.773 -54.812 -18.359 1 94.38 266 CYS B CA 1
ATOM 4442 C C . CYS B 1 266 ? -12.945 -54.875 -17.391 1 94.38 266 CYS B C 1
ATOM 4444 O O . CYS B 1 266 ? -13.852 -54.031 -17.469 1 94.38 266 CYS B O 1
ATOM 4446 N N . GLN B 1 267 ? -12.859 -55.75 -16.469 1 93.38 267 GLN B N 1
ATOM 4447 C CA . GLN B 1 267 ? -13.938 -55.875 -15.5 1 93.38 267 GLN B CA 1
ATOM 4448 C C . GLN B 1 267 ? -14.031 -54.625 -14.609 1 93.38 267 GLN B C 1
ATOM 4450 O O . GLN B 1 267 ? -15.125 -54.156 -14.328 1 93.38 267 GLN B O 1
ATOM 4455 N N . ALA B 1 268 ? -12.883 -54.219 -14.188 1 91.62 268 ALA B N 1
ATOM 4456 C CA . ALA B 1 268 ? -12.836 -53.031 -13.352 1 91.62 268 ALA B CA 1
ATOM 4457 C C . ALA B 1 268 ? -13.383 -51.812 -14.102 1 91.62 268 ALA B C 1
ATOM 4459 O O . ALA B 1 268 ? -14.109 -51 -13.539 1 91.62 268 ALA B O 1
ATOM 4460 N N . SER B 1 269 ? -12.984 -51.625 -15.359 1 92 269 SER B N 1
ATOM 4461 C CA . SER B 1 269 ? -13.43 -50.5 -16.172 1 92 269 SER B CA 1
ATOM 4462 C C . SER B 1 269 ? -14.93 -50.562 -16.438 1 92 269 SER B C 1
ATOM 4464 O O . SER B 1 269 ? -15.609 -49.531 -16.391 1 92 269 SER B O 1
ATOM 4466 N N . LEU B 1 270 ? -15.367 -51.75 -16.656 1 90.19 270 LEU B N 1
ATOM 4467 C CA . LEU B 1 270 ? -16.797 -51.938 -16.875 1 90.19 270 LEU B CA 1
ATOM 4468 C C . LEU B 1 270 ? -17.594 -51.594 -15.633 1 90.19 270 LEU B C 1
ATOM 4470 O O . LEU B 1 270 ? -18.672 -50.969 -15.727 1 90.19 270 LEU B O 1
ATOM 4474 N N . LYS B 1 271 ? -17.094 -51.969 -14.539 1 88.44 271 LYS B N 1
ATOM 4475 C CA . LYS B 1 271 ? -17.766 -51.656 -13.281 1 88.44 271 LYS B CA 1
ATOM 4476 C C . LYS B 1 271 ? -17.891 -50.156 -13.086 1 88.44 271 LYS B C 1
ATOM 4478 O O . LYS B 1 271 ? -18.938 -49.656 -12.664 1 88.44 271 LYS B O 1
ATOM 4483 N N . LEU B 1 272 ? -16.859 -49.438 -13.375 1 85.81 272 LEU B N 1
ATOM 4484 C CA . LEU B 1 272 ? -16.828 -48 -13.234 1 85.81 272 LEU B CA 1
ATOM 4485 C C . LEU B 1 272 ? -17.828 -47.344 -14.195 1 85.81 272 LEU B C 1
ATOM 4487 O O . LEU B 1 272 ? -18.5 -46.375 -13.828 1 85.81 272 LEU B O 1
ATOM 4491 N N . LEU B 1 273 ? -17.906 -47.844 -15.414 1 88.56 273 LEU B N 1
ATOM 4492 C CA . LEU B 1 273 ? -18.781 -47.281 -16.438 1 88.56 273 LEU B CA 1
ATOM 4493 C C . LEU B 1 273 ? -20.234 -47.531 -16.094 1 88.56 273 LEU B C 1
ATOM 4495 O O . LEU B 1 273 ? -21.109 -46.688 -16.391 1 88.56 273 LEU B O 1
ATOM 4499 N N . LYS B 1 274 ? -20.438 -48.562 -15.477 1 84.69 274 LYS B N 1
ATOM 4500 C CA . LYS B 1 274 ? -21.797 -48.938 -15.117 1 84.69 274 LYS B CA 1
ATOM 4501 C C . LYS B 1 274 ? -22.312 -48.062 -13.977 1 84.69 274 LYS B C 1
ATOM 4503 O O . LYS B 1 274 ? -23.516 -47.781 -13.898 1 84.69 274 LYS B O 1
ATOM 4508 N N . SER B 1 275 ? -21.438 -47.656 -13.203 1 80.62 275 SER B N 1
ATOM 4509 C CA . SER B 1 275 ? -21.812 -46.844 -12.055 1 80.62 275 SER B CA 1
ATOM 4510 C C . SER B 1 275 ? -22.031 -45.375 -12.453 1 80.62 275 SER B C 1
ATOM 4512 O O . SER B 1 275 ? -22.672 -44.625 -11.719 1 80.62 275 SER B O 1
ATOM 4514 N N . SER B 1 276 ? -21.5 -44.75 -13.5 1 74.81 276 SER B N 1
ATOM 4515 C CA . SER B 1 276 ? -21.453 -43.344 -13.82 1 74.81 276 SER B CA 1
ATOM 4516 C C . SER B 1 276 ? -22.688 -42.906 -14.602 1 74.81 276 SER B C 1
ATOM 4518 O O . SER B 1 276 ? -22.969 -41.719 -14.719 1 74.81 276 SER B O 1
ATOM 4520 N N . GLY B 1 277 ? -23.578 -43.781 -15.062 1 70.81 277 GLY B N 1
ATOM 4521 C CA . GLY B 1 277 ? -24.812 -43.375 -15.711 1 70.81 277 GLY B CA 1
ATOM 4522 C C . GLY B 1 277 ? -25.016 -44.031 -17.062 1 70.81 277 GLY B C 1
ATOM 4523 O O . GLY B 1 277 ? -24.312 -44.969 -17.422 1 70.81 277 GLY B O 1
ATOM 4524 N N . ARG B 1 278 ? -26.156 -43.438 -17.781 1 70.94 278 ARG B N 1
ATOM 4525 C CA . ARG B 1 278 ? -26.625 -44.094 -18.984 1 70.94 278 ARG B CA 1
ATOM 4526 C C . ARG B 1 278 ? -26.406 -43.25 -20.219 1 70.94 278 ARG B C 1
ATOM 4528 O O . ARG B 1 278 ? -27.094 -43.406 -21.234 1 70.94 278 ARG B O 1
ATOM 4535 N N . ALA B 1 279 ? -25.234 -42.5 -20.266 1 77.94 279 ALA B N 1
ATOM 4536 C CA . ALA B 1 279 ? -25 -41.719 -21.469 1 77.94 279 ALA B CA 1
ATOM 4537 C C . ALA B 1 279 ? -24.625 -42.625 -22.641 1 77.94 279 ALA B C 1
ATOM 4539 O O . ALA B 1 279 ? -23.984 -43.656 -22.469 1 77.94 279 ALA B O 1
ATOM 4540 N N . PRO B 1 280 ? -25.141 -42.281 -23.859 1 82.81 280 PRO B N 1
ATOM 4541 C CA . PRO B 1 280 ? -24.891 -43.125 -25.031 1 82.81 280 PRO B CA 1
ATOM 4542 C C . PRO B 1 280 ? -23.406 -43.344 -25.281 1 82.81 280 PRO B C 1
ATOM 4544 O O . PRO B 1 280 ? -23.016 -44.469 -25.672 1 82.81 280 PRO B O 1
ATOM 4547 N N . GLU B 1 281 ? -22.625 -42.375 -25.047 1 83.12 281 GLU B N 1
ATOM 4548 C CA . GLU B 1 281 ? -21.188 -42.531 -25.25 1 83.12 281 GLU B CA 1
ATOM 4549 C C . GLU B 1 281 ? -20.609 -43.562 -24.281 1 83.12 281 GLU B C 1
ATOM 4551 O O . GLU B 1 281 ? -19.703 -44.312 -24.656 1 83.12 281 GLU B O 1
ATOM 4556 N N . LEU B 1 282 ? -21.156 -43.656 -23.219 1 86.81 282 LEU B N 1
ATOM 4557 C CA . LEU B 1 282 ? -20.688 -44.594 -22.219 1 86.81 282 LEU B CA 1
ATOM 4558 C C . LEU B 1 282 ? -21.078 -46.031 -22.578 1 86.81 282 LEU B C 1
ATOM 4560 O O . LEU B 1 282 ? -20.312 -46.969 -22.344 1 86.81 282 LEU B O 1
ATOM 4564 N N . GLU B 1 283 ? -22.25 -46.062 -23.219 1 88.56 283 GLU B N 1
ATOM 4565 C CA . GLU B 1 283 ? -22.734 -47.375 -23.609 1 88.56 283 GLU B CA 1
ATOM 4566 C C . GLU B 1 283 ? -21.844 -48 -24.672 1 88.56 283 GLU B C 1
ATOM 4568 O O . GLU B 1 283 ? -21.625 -49.219 -24.672 1 88.56 283 GLU B O 1
ATOM 4573 N N . ALA B 1 284 ? -21.391 -47.188 -25.547 1 89.38 284 ALA B N 1
ATOM 4574 C CA . ALA B 1 284 ? -20.484 -47.688 -26.594 1 89.38 284 ALA B CA 1
ATOM 4575 C C . ALA B 1 284 ? -19.203 -48.25 -25.984 1 89.38 284 ALA B C 1
ATOM 4577 O O . ALA B 1 284 ? -18.734 -49.312 -26.422 1 89.38 284 ALA B O 1
ATOM 4578 N N . TRP B 1 285 ? -18.734 -47.656 -25 1 90.12 285 TRP B N 1
ATOM 4579 C CA . TRP B 1 285 ? -17.5 -48.125 -24.375 1 90.12 285 TRP B CA 1
ATOM 4580 C C . TRP B 1 285 ? -17.75 -49.406 -23.578 1 90.12 285 TRP B C 1
ATOM 4582 O O . TRP B 1 285 ? -16.906 -50.312 -23.562 1 90.12 285 TRP B O 1
ATOM 4592 N N . LYS B 1 286 ? -18.906 -49.469 -22.969 1 91.12 286 LYS B N 1
ATOM 4593 C CA . LYS B 1 286 ? -19.281 -50.688 -22.266 1 91.12 286 LYS B CA 1
ATOM 4594 C C . LYS B 1 286 ? -19.266 -51.875 -23.203 1 91.12 286 LYS B C 1
ATOM 4596 O O . LYS B 1 286 ? -18.75 -52.938 -22.844 1 91.12 286 LYS B O 1
ATOM 4601 N N . GLN B 1 287 ? -19.781 -51.625 -24.297 1 92.25 287 GLN B N 1
ATOM 4602 C CA . GLN B 1 287 ? -19.859 -52.688 -25.297 1 92.25 287 GLN B CA 1
ATOM 4603 C C . GLN B 1 287 ? -18.469 -53.125 -25.75 1 92.25 287 GLN B C 1
ATOM 4605 O O . GLN B 1 287 ? -18.203 -54.312 -25.922 1 92.25 287 GLN B O 1
ATOM 4610 N N . LEU B 1 288 ? -17.656 -52.188 -25.938 1 92.56 288 LEU B N 1
ATOM 4611 C CA . LEU B 1 288 ? -16.312 -52.469 -26.422 1 92.56 288 LEU B CA 1
ATOM 4612 C C . LEU B 1 288 ? -15.508 -53.25 -25.375 1 92.56 288 LEU B C 1
ATOM 4614 O O . LEU B 1 288 ? -14.773 -54.188 -25.703 1 92.56 288 LEU B O 1
ATOM 4618 N N . PHE B 1 289 ? -15.656 -52.906 -24.172 1 93.88 289 PHE B N 1
ATOM 4619 C CA . PHE B 1 289 ? -14.977 -53.625 -23.094 1 93.88 289 PHE B CA 1
ATOM 4620 C C . PHE B 1 289 ? -15.516 -55.031 -22.953 1 93.88 289 PHE B C 1
ATOM 4622 O O . PHE B 1 289 ? -14.75 -55.969 -22.75 1 93.88 289 PHE B O 1
ATOM 4629 N N . SER B 1 290 ? -16.812 -55.156 -23.062 1 93.31 290 SER B N 1
ATOM 4630 C CA . SER B 1 290 ? -17.438 -56.469 -22.969 1 93.31 290 SER B CA 1
ATOM 4631 C C . SER B 1 290 ? -16.984 -57.375 -24.109 1 93.31 290 SER B C 1
ATOM 4633 O O . SER B 1 290 ? -16.75 -58.562 -23.906 1 93.31 290 SER B O 1
ATOM 4635 N N . SER B 1 291 ? -16.875 -56.812 -25.234 1 94.12 291 SER B N 1
ATOM 4636 C CA . SER B 1 291 ? -16.422 -57.562 -26.391 1 94.12 291 SER B CA 1
ATOM 4637 C C . SER B 1 291 ? -15 -58.094 -26.203 1 94.12 291 SER B C 1
ATOM 4639 O O . SER B 1 291 ? -14.68 -59.219 -26.578 1 94.12 291 SER B O 1
ATOM 4641 N N . LEU B 1 292 ? -14.195 -57.281 -25.719 1 93.12 292 LEU B N 1
ATOM 4642 C CA . LEU B 1 292 ? -12.812 -57.688 -25.469 1 93.12 292 LEU B CA 1
ATOM 4643 C C . LEU B 1 292 ? -12.758 -58.781 -24.406 1 93.12 292 LEU B C 1
ATOM 4645 O O . LEU B 1 292 ? -11.992 -59.75 -24.547 1 93.12 292 LEU B O 1
ATOM 4649 N N . GLU B 1 293 ? -13.539 -58.562 -23.391 1 92.31 293 GLU B N 1
ATOM 4650 C CA . GLU B 1 293 ? -13.617 -59.594 -22.344 1 92.31 293 GLU B CA 1
ATOM 4651 C C . GLU B 1 293 ? -14.016 -60.938 -22.922 1 92.31 293 GLU B C 1
ATOM 4653 O O . GLU B 1 293 ? -13.414 -61.969 -22.562 1 92.31 293 GLU B O 1
ATOM 4658 N N . GLU B 1 294 ? -14.922 -60.906 -23.734 1 91.5 294 GLU B N 1
ATOM 4659 C CA . GLU B 1 294 ? -15.406 -62.125 -24.344 1 91.5 294 GLU B CA 1
ATOM 4660 C C . GLU B 1 294 ? -14.336 -62.75 -25.234 1 91.5 294 GLU B C 1
ATOM 4662 O O . GLU B 1 294 ? -14.172 -64 -25.234 1 91.5 294 GLU B O 1
ATOM 4667 N N . ARG B 1 295 ? -13.672 -62.031 -25.938 1 91.19 295 ARG B N 1
ATOM 4668 C CA . ARG B 1 295 ? -12.617 -62.5 -26.812 1 91.19 295 ARG B CA 1
ATOM 4669 C C . ARG B 1 295 ? -11.492 -63.156 -26.016 1 91.19 295 ARG B C 1
ATOM 4671 O O . ARG B 1 295 ? -10.953 -64.188 -26.422 1 91.19 295 ARG B O 1
ATOM 4678 N N . ILE B 1 296 ? -11.18 -62.531 -24.953 1 89.94 296 ILE B N 1
ATOM 4679 C CA . ILE B 1 296 ? -10.094 -63.031 -24.125 1 89.94 296 ILE B CA 1
ATOM 4680 C C . ILE B 1 296 ? -10.516 -64.375 -23.469 1 89.94 296 ILE B C 1
ATOM 4682 O O . ILE B 1 296 ? -9.727 -65.312 -23.406 1 89.94 296 ILE B O 1
ATOM 4686 N N . ARG B 1 297 ? -11.734 -64.375 -23.109 1 88.06 297 ARG B N 1
ATOM 4687 C CA . ARG B 1 297 ? -12.25 -65.562 -22.453 1 88.06 297 ARG B CA 1
ATOM 4688 C C . ARG B 1 297 ? -12.312 -66.75 -23.438 1 88.06 297 ARG B C 1
ATOM 4690 O O . ARG B 1 297 ? -12.016 -67.875 -23.078 1 88.06 297 ARG B O 1
ATOM 4697 N N . THR B 1 298 ? -12.656 -66.438 -24.609 1 85.94 298 THR B N 1
ATOM 4698 C CA . THR B 1 298 ? -12.766 -67.5 -25.625 1 85.94 298 THR B CA 1
ATOM 4699 C C . THR B 1 298 ? -11.391 -68 -26.031 1 85.94 298 THR B C 1
ATOM 4701 O O . THR B 1 298 ? -11.219 -69.188 -26.297 1 85.94 298 THR B O 1
ATOM 4704 N N . HIS B 1 299 ? -10.453 -67.188 -26.125 1 79.94 299 HIS B N 1
ATOM 4705 C CA . HIS B 1 299 ? -9.102 -67.562 -26.5 1 79.94 299 HIS B CA 1
ATOM 4706 C C . HIS B 1 299 ? -8.438 -68.375 -25.391 1 79.94 299 HIS B C 1
ATOM 4708 O O . HIS B 1 299 ? -7.562 -69.25 -25.656 1 79.94 299 HIS B O 1
ATOM 4714 N N . GLN B 1 300 ? -8.734 -68.125 -24.125 1 74.69 300 GLN B N 1
ATOM 4715 C CA . GLN B 1 300 ? -8.188 -68.875 -23.016 1 74.69 300 GLN B CA 1
ATOM 4716 C C . GLN 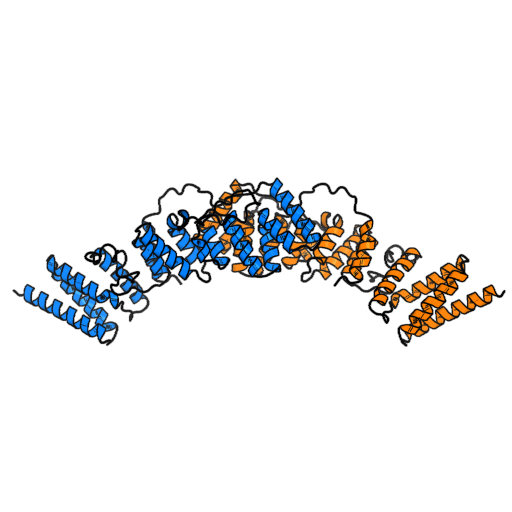B 1 300 ? -8.75 -70.312 -23 1 74.69 300 GLN B C 1
ATOM 4718 O O . GLN B 1 300 ? -8.094 -71.25 -22.516 1 74.69 300 GLN B O 1
ATOM 4723 N N . GLN B 1 301 ? -10.008 -70.438 -23.469 1 67.94 301 GLN B N 1
ATOM 4724 C CA . GLN B 1 301 ? -10.625 -71.75 -23.5 1 67.94 301 GLN B CA 1
ATOM 4725 C C . GLN B 1 301 ? -10.055 -72.562 -24.625 1 67.94 301 GLN B C 1
ATOM 4727 O O . GLN B 1 301 ? -10.078 -73.812 -24.562 1 67.94 301 GLN B O 1
ATOM 4732 N N . VAL B 1 302 ? -9.406 -72 -25.578 1 57.12 302 VAL B N 1
ATOM 4733 C CA . VAL B 1 302 ? -8.773 -72.812 -26.609 1 57.12 302 VAL B CA 1
ATOM 4734 C C . VAL B 1 302 ? -7.309 -73.062 -26.25 1 57.12 302 VAL B C 1
ATOM 4736 O O . VAL B 1 302 ? -6.613 -72.125 -25.812 1 57.12 302 VAL B O 1
#

Foldseek 3Di:
DCAPLVVLLVVVPPPPPDDPPDPPDFWDDDDDPVLLVVLVVVLVVCVVVVNLVVSLVSCLVSVVLVVNLVSQVVVHLLSNLVSLLSCLLHTGDQQDLVSCVSNQQSVNLVCNQFANDPPPPPPPPVPDPPPRPPTGPPNNLVCVVSNLVSCLVPPGPPSLVNLQVSLVRCCPPVVQLLSSVSSCSSSVHAADADDCPGSHPFHRFDCNVCVPDSLDPVRLVSVVVSQVSVCVVPVLDDRLNSLVSLLVVLVVCVVVPVLVVSLVSLVVSLVSLVRNDDDPSSVVSNVSSVVVNVVSVVVVVD/DCAPLVVLLVVVPPPPPPDPPDPPDFWDDDDDPVLLVVLVVVLVVCVVVVNLVVSLVSCLVSVVLVVNLVSQVVVHLLSNLVSLLSCLLHTGDQQDLVSCVSNLQSVNLVCNQFANDPPPPPPVPPVDPPPRPPTGPPNNLVCVVSNLVSCLVPPGPPSLVNLQVSLVCCCPPVVQLLSSVSSCSSSVHAAAADDCPGSHPFHPFDCNVCVPDRLDPVRLVSVVVVQVSVCVVPVLDDRLNSLVSLLVVLVVCVVVPNLVVSLVSLVVSLVSLVRNDDDPSSVVSNVSSVVVNVVSVVVVVD

Sequence (604 aa):
MDGPDTAVTALFSSCSSHSARMRDHCMKNIPSENQIQATAQEVQNLLVSGKRKDALQYAQEGQLWGPALILALQLGDQFYADTVKKMAYCHFKSGSPLRTLCLLIAGQPADVFKPETPVDANYATLHRQQQPAEGTPVGMLNDWQQNLAIITANRTKGDELVITHLGDCLWKERNEVAAAHSCYLVAELNIDPYSESARMCLLGADHLRCPRTFSSPEAIQRTELYEYAKVLGNSQYILLPFQPYKLIYAYMLAEVGKVSDSLKYCQASLKLLKSSGRAPELEAWKQLFSSLEERIRTHQQVMDGPDTAVTALFSSCSSHSARMRDHCMKNIPSENQIQATAQEVQNLLVSGKRKDALQYAQEGQLWGPALILALQLGDQFYADTVKKMAYCHFKSGSPLRTLCLLIAGQPADVFKPETPVDANYATLHRQQQPAEGTPVGMLNDWQQNLAIITANRTKGDELVITHLGDCLWKERNEVAAAHSCYLVAELNIDPYSESARMCLLGADHLRCPRTFSSPEAIQRTELYEYAKVLGNSQYILLPFQPYKLIYAYMLAEVGKVSDSLKYCQASLKLLKSSGRAPELEAWKQLFSSLEERIRTHQQV

Organism: Triticum turgidum subsp. durum (NCBI:txid4567)

pLDDT: mean 84.27, std 18.96, range [26.86, 98.25]